Protein 8SWL (pdb70)

Secondary structure (DSSP, 8-state):
--BSS-PPPSSS-SSPPHHHHHHHHH-SEEE-B-SSS---EEE-SHHHHHHHHT-TTEEE--TTT--THHHHHHHHHTTTTT-HHHHHTTHHHHHHHHHHHHHHHHSS-SSEEHIIIIITHHHHHHHHHHHT--GGGHHHHHHHHHHHH-TT--HHHHHHHHHHHHHHHHHHHHHHHHS--SSHHHHHHHHHTTTS--HHHHHHHHHHHHHHTTHHHHHHHHHHHHHHHH-HHHHHHHHH---HHHHHHHHHHHHHHH--B-S---EEESS-EEETTEEE-TT-EEEE-HHHHHT-TTTSSSTT---TT-TTGGG--TT--STT--SSHHHHHHHHHHHHHHHHHH-TT-EE-S-GGGS-B-SSSSB--BS--EEE-

Solvent-accessible surface area: 16710 Å² total; per-residue (Å²): 119,59,93,10,89,48,94,44,41,102,75,78,21,16,20,3,0,74,26,0,52,60,30,27,90,77,80,37,1,9,47,0,97,32,109,116,31,61,38,10,18,0,0,1,8,12,107,27,0,83,64,4,18,71,29,105,94,14,25,20,94,55,18,111,83,13,45,44,142,64,5,46,92,13,60,169,7,4,72,103,1,18,54,148,172,40,7,78,71,19,72,88,47,2,52,118,14,0,48,90,33,0,63,67,0,60,96,28,106,75,98,6,37,0,11,54,63,0,1,24,17,0,0,0,26,1,6,2,72,9,2,12,5,44,195,156,32,20,130,72,2,17,102,40,7,33,22,25,32,15,158,179,25,80,48,56,64,55,65,133,4,50,107,28,9,42,154,22,3,24,114,12,0,99,48,26,49,72,116,78,60,142,21,3,0,4,12,5,0,85,67,27,116,62,80,52,6,52,35,145,66,0,0,72,8,0,26,22,29,3,105,38,22,5,28,38,6,3,5,6,1,1,0,0,5,0,0,0,30,58,33,88,95,13,3,17,47,3,56,91,14,174,49,99,157,65,11,34,30,2,1,14,0,0,8,0,18,0,3,12,59,18,7,17,66,99,15,38,1,116,111,88,2,123,40,26,62,77,54,0,150,43,55,37,19,1,2,0,0,6,0,4,0,0,17,19,61,177,26,1,117,69,22,95,104,11,79,1,83,19,98,22,0,113,113,17,1,17,28,15,65,20,177,34,51,51,35,20,31,63,7,14,61,1,3,1,27,18,0,0,71,12,1,8,84,104,4,76,83,14,71,32,35,59,51,39,144,94,8,35,33,6,108,112,74,125,12,5,0,4,35,71,0,26,0,42,74

Structure (mmCIF, N/CA/C/O backbone):
data_8SWL
#
_entry.id   8SWL
#
_cell.length_a   57.563
_cell.length_b   64.734
_cell.length_c   127.475
_cell.angle_alpha   90.000
_cell.angle_beta   90.000
_cell.angle_gamma   90.000
#
_symmetry.space_group_name_H-M   'P 2 21 21'
#
loop_
_entity.id
_entity.type
_entity.pdbx_description
1 polymer 'Cytochrome P450 105Q4 Cyp105Q4'
2 non-polymer 'PROTOPORPHYRIN IX CONTAINING FE'
3 non-polymer 'TRIETHYLENE GLYCOL'
4 water water
#
loop_
_atom_site.group_PDB
_atom_site.id
_atom_site.type_symbol
_atom_site.label_atom_id
_atom_site.label_alt_id
_atom_site.label_comp_id
_atom_site.label_asym_id
_atom_site.label_entity_id
_atom_site.label_seq_id
_atom_site.pdbx_PDB_ins_code
_atom_site.Cartn_x
_atom_site.Cartn_y
_atom_site.Cartn_z
_atom_site.occupancy
_atom_site.B_iso_or_equiv
_atom_site.auth_seq_id
_atom_site.auth_comp_id
_atom_site.auth_asym_id
_atom_site.auth_atom_id
_atom_site.pdbx_PDB_model_num
ATOM 1 N N . ILE A 1 16 ? 10.952 -17.124 -2.379 1.00 81.56 16 ILE A N 1
ATOM 2 C CA . ILE A 1 16 ? 11.580 -16.441 -1.253 1.00 81.98 16 ILE A CA 1
ATOM 3 C C . ILE A 1 16 ? 11.229 -14.970 -1.184 1.00 80.35 16 ILE A C 1
ATOM 4 O O . ILE A 1 16 ? 11.558 -14.199 -2.088 1.00 80.33 16 ILE A O 1
ATOM 9 N N . PRO A 1 17 ? 10.607 -14.581 -0.078 1.00 73.93 17 PRO A N 1
ATOM 10 C CA . PRO A 1 17 ? 10.041 -13.236 0.032 1.00 70.53 17 PRO A CA 1
ATOM 11 C C . PRO A 1 17 ? 11.119 -12.188 0.233 1.00 70.56 17 PRO A C 1
ATOM 12 O O . PRO A 1 17 ? 12.303 -12.482 0.401 1.00 68.89 17 PRO A O 1
ATOM 16 N N . ASP A 1 18 ? 10.671 -10.937 0.239 1.00 67.55 18 ASP A N 1
ATOM 17 C CA . ASP A 1 18 ? 11.550 -9.784 0.311 1.00 64.14 18 ASP A CA 1
ATOM 18 C C . ASP A 1 18 ? 11.403 -9.108 1.662 1.00 60.07 18 ASP A C 1
ATOM 19 O O . ASP A 1 18 ? 10.309 -9.056 2.223 1.00 61.52 18 ASP A O 1
ATOM 24 N N . TYR A 1 19 ? 12.511 -8.604 2.185 1.00 59.31 19 TYR A N 1
ATOM 25 C CA . TYR A 1 19 ? 12.529 -7.937 3.473 1.00 59.06 19 TYR A CA 1
ATOM 26 C C . TYR A 1 19 ? 13.278 -6.619 3.335 1.00 58.04 19 TYR A C 1
ATOM 27 O O . TYR A 1 19 ? 14.278 -6.546 2.614 1.00 61.66 19 TYR A O 1
ATOM 36 N N . PRO A 1 20 ? 12.824 -5.560 4.017 1.00 57.94 20 PRO A N 1
ATOM 37 C CA . PRO A 1 20 ? 11.670 -5.655 4.914 1.00 61.35 20 PRO A CA 1
ATOM 38 C C . PRO A 1 20 ? 10.359 -5.438 4.200 1.00 60.38 20 PRO A C 1
ATOM 39 O O . PRO A 1 20 ? 10.349 -5.219 2.987 1.00 57.49 20 PRO A O 1
ATOM 43 N N . MET A 1 21 ? 9.270 -5.559 4.946 1.00 58.32 21 MET A N 1
ATOM 44 C CA . MET A 1 21 ? 7.940 -5.322 4.420 1.00 60.52 21 MET A CA 1
ATOM 45 C C . MET A 1 21 ? 7.356 -4.075 5.059 1.00 61.39 21 MET A C 1
ATOM 46 O O . MET A 1 21 ? 7.799 -3.631 6.120 1.00 59.97 21 MET A O 1
ATOM 51 N N . SER A 1 22 ? 6.362 -3.506 4.391 1.00 64.85 22 SER A N 1
ATOM 52 C CA . SER A 1 22 ? 5.816 -2.220 4.802 1.00 69.22 22 SER A CA 1
ATOM 53 C C . SER A 1 22 ? 4.640 -2.401 5.750 1.00 65.73 22 SER A C 1
ATOM 54 O O . SER A 1 22 ? 3.940 -3.421 5.721 1.00 61.51 22 SER A O 1
ATOM 57 N N . ARG A 1 23 ? 4.450 -1.391 6.606 1.00 65.98 23 ARG A N 1
ATOM 58 C CA . ARG A 1 23 ? 3.418 -1.352 7.628 1.00 58.54 23 ARG A CA 1
ATOM 59 C C . ARG A 1 23 ? 2.074 -1.069 6.965 1.00 56.69 23 ARG A C 1
ATOM 60 O O . ARG A 1 23 ? 2.001 -0.727 5.784 1.00 53.09 23 ARG A O 1
ATOM 68 N N . SER A 1 24 ? 0.996 -1.276 7.708 1.00 62.37 24 SER A N 1
ATOM 69 C CA . SER A 1 24 ? -0.338 -1.137 7.141 1.00 64.12 24 SER A CA 1
ATOM 70 C C . SER A 1 24 ? -0.967 0.191 7.540 1.00 63.76 24 SER A C 1
ATOM 71 O O . SER A 1 24 ? -0.688 0.736 8.611 1.00 63.58 24 SER A O 1
ATOM 74 N N . ALA A 1 25 ? -1.829 0.707 6.669 1.00 66.49 25 ALA A N 1
ATOM 75 C CA . ALA A 1 25 ? -2.748 1.760 7.083 1.00 67.72 25 ALA A CA 1
ATOM 76 C C . ALA A 1 25 ? -3.907 1.139 7.858 1.00 66.03 25 ALA A C 1
ATOM 77 O O . ALA A 1 25 ? -4.367 0.036 7.546 1.00 67.65 25 ALA A O 1
ATOM 79 N N . GLY A 1 26 ? -4.357 1.831 8.899 1.00 66.75 26 GLY A N 1
ATOM 80 C CA . GLY A 1 26 ? -5.368 1.303 9.798 1.00 70.16 26 GLY A CA 1
ATOM 81 C C . GLY A 1 26 ? -4.804 0.449 10.923 1.00 76.15 26 GLY A C 1
ATOM 82 O O . GLY A 1 26 ? -5.384 0.402 12.017 1.00 82.39 26 GLY A O 1
ATOM 83 N N . CYS A 1 27 ? -3.685 -0.230 10.676 1.00 72.00 27 CYS A N 1
ATOM 84 C CA . CYS A 1 27 ? -2.860 -0.842 11.718 1.00 66.73 27 CYS A CA 1
ATOM 85 C C . CYS A 1 27 ? -1.438 -0.318 11.541 1.00 63.94 27 CYS A C 1
ATOM 86 O O . CYS A 1 27 ? -0.525 -1.063 11.156 1.00 68.19 27 CYS A O 1
ATOM 89 N N . PRO A 1 28 ? -1.219 0.978 11.793 1.00 57.87 28 PRO A N 1
ATOM 90 C CA . PRO A 1 28 ? 0.084 1.589 11.516 1.00 51.80 28 PRO A CA 1
ATOM 91 C C . PRO A 1 28 ? 1.049 1.587 12.689 1.00 48.98 28 PRO A C 1
ATOM 92 O O . PRO A 1 28 ? 2.225 1.919 12.491 1.00 48.36 28 PRO A O 1
ATOM 96 N N . PHE A 1 29 ? 0.591 1.268 13.898 1.00 45.24 29 PHE A N 1
ATOM 97 C CA . PHE A 1 29 ? 1.523 0.958 14.968 1.00 44.43 29 PHE A CA 1
ATOM 98 C C . PHE A 1 29 ? 2.098 -0.431 14.799 1.00 46.39 29 PHE A C 1
ATOM 99 O O . PHE A 1 29 ? 3.231 -0.693 15.223 1.00 49.99 29 PHE A O 1
ATOM 107 N N . ALA A 1 30 ? 1.337 -1.302 14.150 1.00 47.75 30 ALA A N 1
ATOM 108 C CA . ALA A 1 30 ? 1.624 -2.720 14.122 1.00 47.53 30 ALA A CA 1
ATOM 109 C C . ALA A 1 30 ? 2.861 -3.011 13.282 1.00 48.35 30 ALA A C 1
ATOM 110 O O . ALA A 1 30 ? 3.187 -2.258 12.361 1.00 48.81 30 ALA A O 1
ATOM 112 N N . PRO A 1 31 ? 3.562 -4.100 13.599 1.00 47.13 31 PRO A N 1
ATOM 113 C CA . PRO A 1 31 ? 4.604 -4.594 12.706 1.00 47.11 31 PRO A CA 1
ATOM 114 C C . PRO A 1 31 ? 4.036 -4.883 11.333 1.00 50.54 31 PRO A C 1
ATOM 115 O O . PRO A 1 31 ? 2.841 -5.200 11.193 1.00 57.52 31 PRO A O 1
ATOM 119 N N . PRO A 1 32 ? 4.856 -4.792 10.282 1.00 54.62 32 PRO A N 1
ATOM 120 C CA . PRO A 1 32 ? 4.352 -5.029 8.911 1.00 57.15 32 PRO A CA 1
ATOM 121 C C . PRO A 1 32 ? 3.571 -6.327 8.843 1.00 55.07 32 PRO A C 1
ATOM 122 O O . PRO A 1 32 ? 4.069 -7.374 9.277 1.00 62.90 32 PRO A O 1
ATOM 126 N N . PRO A 1 33 ? 2.346 -6.310 8.329 1.00 53.50 33 PRO A N 1
ATOM 127 C CA . PRO A 1 33 ? 1.547 -7.548 8.369 1.00 58.61 33 PRO A CA 1
ATOM 128 C C . PRO A 1 33 ? 2.237 -8.721 7.678 1.00 57.11 33 PRO A C 1
ATOM 129 O O . PRO A 1 33 ? 2.202 -9.858 8.175 1.00 51.47 33 PRO A O 1
ATOM 133 N N . GLY A 1 34 ? 2.905 -8.458 6.559 1.00 52.95 34 GLY A N 1
ATOM 134 C CA . GLY A 1 34 ? 3.606 -9.524 5.877 1.00 49.42 34 GLY A CA 1
ATOM 135 C C . GLY A 1 34 ? 4.650 -10.183 6.750 1.00 51.42 34 GLY A C 1
ATOM 136 O O . GLY A 1 34 ? 4.884 -11.386 6.647 1.00 58.36 34 GLY A O 1
ATOM 137 N N . VAL A 1 35 ? 5.305 -9.406 7.611 1.00 51.45 35 VAL A N 1
ATOM 138 C CA . VAL A 1 35 ? 6.269 -9.998 8.530 1.00 51.19 35 VAL A CA 1
ATOM 139 C C . VAL A 1 35 ? 5.549 -10.799 9.599 1.00 56.82 35 VAL A C 1
ATOM 140 O O . VAL A 1 35 ? 5.992 -11.890 9.985 1.00 60.11 35 VAL A O 1
ATOM 144 N N . MET A 1 36 ? 4.417 -10.282 10.081 1.00 54.44 36 MET A N 1
ATOM 145 C CA . MET A 1 36 ? 3.697 -10.947 11.163 1.00 55.33 36 MET A CA 1
ATOM 146 C C . MET A 1 36 ? 3.092 -12.275 10.720 1.00 56.05 36 MET A C 1
ATOM 147 O O . MET A 1 36 ? 3.041 -13.227 11.511 1.00 52.90 36 MET A O 1
ATOM 152 N N . ALA A 1 37 ? 2.633 -12.355 9.472 1.00 54.51 37 ALA A N 1
ATOM 153 C CA . ALA A 1 37 ? 2.246 -13.624 8.874 1.00 49.32 37 ALA A CA 1
ATOM 154 C C . ALA A 1 37 ? 3.403 -14.612 8.941 1.00 55.61 37 ALA A C 1
ATOM 155 O O . ALA A 1 37 ? 3.330 -15.617 9.654 1.00 57.12 37 ALA A O 1
ATOM 157 N N . LEU A 1 38 ? 4.485 -14.319 8.222 1.00 56.04 38 LEU A N 1
ATOM 158 C CA . LEU A 1 38 ? 5.681 -15.150 8.230 1.00 54.56 38 LEU A CA 1
ATOM 159 C C . LEU A 1 38 ? 5.977 -15.668 9.622 1.00 54.78 38 LEU A C 1
ATOM 160 O O . LEU A 1 38 ? 6.327 -16.837 9.807 1.00 58.45 38 LEU A O 1
ATOM 165 N N . ALA A 1 39 ? 5.820 -14.783 10.601 1.00 54.68 39 ALA A N 1
ATOM 166 C CA . ALA A 1 39 ? 6.117 -15.117 11.980 1.00 57.98 39 ALA A CA 1
ATOM 167 C C . ALA A 1 39 ? 5.058 -16.014 12.578 1.00 54.30 39 ALA A C 1
ATOM 168 O O . ALA A 1 39 ? 5.286 -16.587 13.647 1.00 57.00 39 ALA A O 1
ATOM 170 N N . ALA A 1 40 ? 3.895 -16.111 11.936 1.00 49.79 40 ALA A N 1
ATOM 171 C CA . ALA A 1 40 ? 2.873 -17.023 12.420 1.00 50.11 40 ALA A CA 1
ATOM 172 C C . ALA A 1 40 ? 3.209 -18.455 12.044 1.00 52.50 40 ALA A C 1
ATOM 173 O O . ALA A 1 40 ? 2.830 -19.394 12.753 1.00 48.87 40 ALA A O 1
ATOM 175 N N . ALA A 1 41 ? 3.942 -18.630 10.950 1.00 54.90 41 ALA A N 1
ATOM 176 C CA . ALA A 1 41 ? 4.200 -19.963 10.426 1.00 57.57 41 ALA A CA 1
ATOM 177 C C . ALA A 1 41 ? 5.356 -20.619 11.155 1.00 61.40 41 ALA A C 1
ATOM 178 O O . ALA A 1 41 ? 5.236 -21.743 11.660 1.00 66.37 41 ALA A O 1
ATOM 180 N N . LYS A 1 42 ? 6.473 -19.912 11.241 1.00 53.35 42 LYS A N 1
ATOM 181 C CA . LYS A 1 42 ? 7.713 -20.509 11.576 1.00 55.45 42 LYS A CA 1
ATOM 182 C C . LYS A 1 42 ? 8.474 -19.470 12.382 1.00 55.52 42 LYS A C 1
ATOM 183 O O . LYS A 1 42 ? 8.446 -18.273 12.037 1.00 56.56 42 LYS A O 1
ATOM 189 N N . PRO A 1 43 ? 9.172 -19.887 13.451 1.00 54.63 43 PRO A N 1
ATOM 190 C CA . PRO A 1 43 ? 9.830 -18.909 14.331 1.00 52.01 43 PRO A CA 1
ATOM 191 C C . PRO A 1 43 ? 10.962 -18.181 13.633 1.00 49.24 43 PRO A C 1
ATOM 192 O O . PRO A 1 43 ? 11.789 -17.530 14.279 1.00 47.04 43 PRO A O 1
ATOM 196 N N . LEU A 1 44 ? 10.969 -18.244 12.306 1.00 52.52 44 LEU A N 1
ATOM 197 C CA . LEU A 1 44 ? 12.191 -18.056 11.543 1.00 56.67 44 LEU A CA 1
ATOM 198 C C . LEU A 1 44 ? 11.912 -18.373 10.083 1.00 56.14 44 LEU A C 1
ATOM 199 O O . LEU A 1 44 ? 11.384 -19.445 9.771 1.00 55.41 44 LEU A O 1
ATOM 204 N N . THR A 1 45 ? 12.230 -17.456 9.177 1.00 51.33 45 THR A N 1
ATOM 205 C CA . THR A 1 45 ? 12.054 -17.779 7.777 1.00 50.44 45 THR A CA 1
ATOM 206 C C . THR A 1 45 ? 13.119 -17.069 6.955 1.00 50.41 45 THR A C 1
ATOM 207 O O . THR A 1 45 ? 13.713 -16.081 7.388 1.00 51.97 45 THR A O 1
ATOM 211 N N . ARG A 1 46 ? 13.363 -17.611 5.763 1.00 55.12 46 ARG A N 1
ATOM 212 C CA . ARG A 1 46 ? 14.393 -17.133 4.849 1.00 55.16 46 ARG A CA 1
ATOM 213 C C . ARG A 1 46 ? 13.849 -16.030 3.951 1.00 61.80 46 ARG A C 1
ATOM 214 O O . ARG A 1 46 ? 12.797 -16.196 3.324 1.00 63.93 46 ARG A O 1
ATOM 222 N N . VAL A 1 47 ? 14.587 -14.917 3.872 1.00 60.56 47 VAL A N 1
ATOM 223 C CA . VAL A 1 47 ? 14.138 -13.702 3.206 1.00 62.20 47 VAL A CA 1
ATOM 224 C C . VAL A 1 47 ? 15.220 -13.252 2.235 1.00 62.54 47 VAL A C 1
ATOM 225 O O . VAL A 1 47 ? 16.362 -13.698 2.311 1.00 60.01 47 VAL A O 1
ATOM 229 N N . ARG A 1 48 ? 14.839 -12.362 1.311 1.00 65.97 48 ARG A N 1
ATOM 230 C CA . ARG A 1 48 ? 15.750 -11.735 0.353 1.00 66.43 48 ARG A CA 1
ATOM 231 C C . ARG A 1 48 ? 15.751 -10.231 0.591 1.00 64.81 48 ARG A C 1
ATOM 232 O O . ARG A 1 48 ? 14.687 -9.633 0.770 1.00 66.95 48 ARG A O 1
ATOM 240 N N . ILE A 1 49 ? 16.931 -9.611 0.568 1.00 65.04 49 ILE A N 1
ATOM 241 C CA . ILE A 1 49 ? 17.016 -8.199 0.936 1.00 69.20 49 ILE A CA 1
ATOM 242 C C . ILE A 1 49 ? 17.466 -7.289 -0.206 1.00 74.40 49 ILE A C 1
ATOM 243 O O . ILE A 1 49 ? 17.346 -7.637 -1.389 1.00 73.31 49 ILE A O 1
ATOM 248 N N . TRP A 1 50 ? 17.959 -6.094 0.167 1.00 78.40 50 TRP A N 1
ATOM 249 C CA . TRP A 1 50 ? 18.366 -5.023 -0.743 1.00 79.92 50 TRP A CA 1
ATOM 250 C C . TRP A 1 50 ? 19.324 -5.557 -1.797 1.00 86.80 50 TRP A C 1
ATOM 251 O O . TRP A 1 50 ? 18.983 -5.611 -2.986 1.00 89.03 50 TRP A O 1
ATOM 253 N N . ASP A 1 51 ? 20.516 -5.979 -1.358 1.00 83.82 51 ASP A N 1
ATOM 254 C CA . ASP A 1 51 ? 21.522 -6.475 -2.291 1.00 81.12 51 ASP A CA 1
ATOM 255 C C . ASP A 1 51 ? 21.022 -7.689 -3.068 1.00 81.72 51 ASP A C 1
ATOM 256 O O . ASP A 1 51 ? 21.413 -7.889 -4.223 1.00 87.32 51 ASP A O 1
ATOM 261 N N . GLY A 1 52 ? 20.145 -8.491 -2.474 1.00 78.66 52 GLY A N 1
ATOM 262 C CA . GLY A 1 52 ? 19.696 -9.717 -3.100 1.00 77.00 52 GLY A CA 1
ATOM 263 C C . GLY A 1 52 ? 20.177 -10.975 -2.419 1.00 70.03 52 GLY A C 1
ATOM 264 O O . GLY A 1 52 ? 19.804 -12.069 -2.855 1.00 72.90 52 GLY A O 1
ATOM 265 N N . SER A 1 53 ? 20.995 -10.861 -1.374 1.00 68.19 53 SER A N 1
ATOM 266 C CA . SER A 1 53 ? 21.341 -12.009 -0.552 1.00 62.48 53 SER A CA 1
ATOM 267 C C . SER A 1 53 ? 20.135 -12.448 0.265 1.00 66.43 53 SER A C 1
ATOM 268 O O . SER A 1 53 ? 19.156 -11.712 0.424 1.00 67.89 53 SER A O 1
ATOM 271 N N . THR A 1 54 ? 20.206 -13.675 0.786 1.00 68.38 54 THR A N 1
ATOM 272 C CA . THR A 1 54 ? 19.048 -14.339 1.388 1.00 67.13 54 THR A CA 1
ATOM 273 C C . THR A 1 54 ? 19.363 -14.784 2.811 1.00 64.63 54 THR A C 1
ATOM 274 O O . THR A 1 54 ? 19.620 -15.972 3.062 1.00 63.53 54 THR A O 1
ATOM 278 N N . PRO A 1 55 ? 19.311 -13.869 3.765 1.00 58.43 55 PRO A N 1
ATOM 279 C CA . PRO A 1 55 ? 19.587 -14.205 5.161 1.00 52.48 55 PRO A CA 1
ATOM 280 C C . PRO A 1 55 ? 18.365 -14.824 5.833 1.00 51.54 55 PRO A C 1
ATOM 281 O O . PRO A 1 55 ? 17.304 -15.004 5.222 1.00 51.51 55 PRO A O 1
ATOM 285 N N . TRP A 1 56 ? 18.519 -15.090 7.127 1.00 49.93 56 TRP A N 1
ATOM 286 C CA . TRP A 1 56 ? 17.555 -15.822 7.947 1.00 50.55 56 TRP A CA 1
ATOM 287 C C . TRP A 1 56 ? 16.842 -14.906 8.939 1.00 51.62 56 TRP A C 1
ATOM 288 O O . TRP A 1 56 ? 17.382 -14.614 10.009 1.00 50.48 56 TRP A O 1
ATOM 299 N N . LEU A 1 57 ? 15.607 -14.520 8.624 1.00 48.42 57 LEU A N 1
ATOM 300 C CA . LEU A 1 57 ? 14.830 -13.625 9.478 1.00 44.73 57 LEU A CA 1
ATOM 301 C C . LEU A 1 57 ? 14.303 -14.362 10.707 1.00 47.37 57 LEU A C 1
ATOM 302 O O . LEU A 1 57 ? 13.413 -15.208 10.590 1.00 51.34 57 LEU A O 1
ATOM 307 N N . ILE A 1 58 ? 14.800 -14.016 11.893 1.00 44.44 58 ILE A N 1
ATOM 308 C CA . ILE A 1 58 ? 14.348 -14.632 13.143 1.00 45.46 58 ILE A CA 1
ATOM 309 C C . ILE A 1 58 ? 13.125 -13.881 13.664 1.00 46.15 58 ILE A C 1
ATOM 310 O O . ILE A 1 58 ? 13.181 -12.671 13.895 1.00 46.68 58 ILE A O 1
ATOM 315 N N . THR A 1 59 ? 12.025 -14.590 13.884 1.00 44.79 59 THR A N 1
ATOM 316 C CA . THR A 1 59 ? 10.799 -13.911 14.281 1.00 43.83 59 THR A CA 1
ATOM 317 C C . THR A 1 59 ? 10.307 -14.330 15.655 1.00 45.38 59 THR A C 1
ATOM 318 O O . THR A 1 59 ? 9.966 -13.469 16.467 1.00 51.19 59 THR A O 1
ATOM 322 N N . GLY A 1 60 ? 10.226 -15.624 15.933 1.00 45.10 60 GLY A N 1
ATOM 323 C CA . GLY A 1 60 ? 9.739 -16.060 17.226 1.00 40.40 60 GLY A CA 1
ATOM 324 C C . GLY A 1 60 ? 10.566 -15.496 18.365 1.00 39.20 60 GLY A C 1
ATOM 325 O O . GLY A 1 60 ? 11.760 -15.249 18.240 1.00 38.73 60 GLY A O 1
ATOM 326 N N . TYR A 1 61 ? 9.898 -15.274 19.491 1.00 42.05 61 TYR A N 1
ATOM 327 C CA . TYR A 1 61 ? 10.541 -14.626 20.623 1.00 37.49 61 TYR A CA 1
ATOM 328 C C . TYR A 1 61 ? 11.645 -15.489 21.184 1.00 37.94 61 TYR A C 1
ATOM 329 O O . TYR A 1 61 ? 12.773 -15.022 21.352 1.00 42.98 61 TYR A O 1
ATOM 338 N N . GLU A 1 62 ? 11.336 -16.757 21.475 1.00 44.68 62 GLU A N 1
ATOM 339 C CA . GLU A 1 62 ? 12.284 -17.625 22.168 1.00 46.33 62 GLU A CA 1
ATOM 340 C C . GLU A 1 62 ? 13.589 -17.747 21.391 1.00 45.39 62 GLU A C 1
ATOM 341 O O . GLU A 1 62 ? 14.670 -17.740 21.987 1.00 45.37 62 GLU A O 1
ATOM 347 N N . GLN A 1 63 ? 13.512 -17.842 20.059 1.00 44.49 63 GLN A N 1
ATOM 348 C CA . GLN A 1 63 ? 14.718 -18.045 19.265 1.00 43.53 63 GLN A CA 1
ATOM 349 C C . GLN A 1 63 ? 15.447 -16.736 19.004 1.00 44.23 63 GLN A C 1
ATOM 350 O O . GLN A 1 63 ? 16.670 -16.736 18.811 1.00 47.75 63 GLN A O 1
ATOM 356 N N . VAL A 1 64 ? 14.721 -15.619 19.000 1.00 43.10 64 VAL A N 1
ATOM 357 C CA . VAL A 1 64 ? 15.354 -14.313 18.860 1.00 39.81 64 VAL A CA 1
ATOM 358 C C . VAL A 1 64 ? 16.264 -14.033 20.045 1.00 43.90 64 VAL A C 1
ATOM 359 O O . VAL A 1 64 ? 17.417 -13.609 19.883 1.00 42.76 64 VAL A O 1
ATOM 363 N N . ARG A 1 65 ? 15.758 -14.251 21.259 1.00 39.96 65 ARG A N 1
ATOM 364 C CA . ARG A 1 65 ? 16.626 -14.130 22.421 1.00 39.68 65 ARG A CA 1
ATOM 365 C C . ARG A 1 65 ? 17.830 -15.053 22.312 1.00 42.31 65 ARG A C 1
ATOM 366 O O . ARG A 1 65 ? 18.953 -14.641 22.618 1.00 43.90 65 ARG A O 1
ATOM 374 N N . GLU A 1 66 ? 17.617 -16.300 21.866 1.00 46.76 66 GLU A N 1
ATOM 375 C CA . GLU A 1 66 ? 18.692 -17.292 21.820 1.00 44.25 66 GLU A CA 1
ATOM 376 C C . GLU A 1 66 ? 19.829 -16.808 20.934 1.00 45.08 66 GLU A C 1
ATOM 377 O O . GLU A 1 66 ? 20.980 -16.695 21.373 1.00 45.33 66 GLU A O 1
ATOM 383 N N . LEU A 1 67 ? 19.521 -16.491 19.682 1.00 41.86 67 LEU A N 1
ATOM 384 C CA . LEU A 1 67 ? 20.592 -16.101 18.778 1.00 45.00 67 LEU A CA 1
ATOM 385 C C . LEU A 1 67 ? 21.333 -14.875 19.291 1.00 46.20 67 LEU A C 1
ATOM 386 O O . LEU A 1 67 ? 22.565 -14.834 19.232 1.00 51.70 67 LEU A O 1
ATOM 391 N N . PHE A 1 68 ? 20.606 -13.883 19.828 1.00 44.27 68 PHE A N 1
ATOM 392 C CA . PHE A 1 68 ? 21.253 -12.753 20.500 1.00 43.03 68 PHE A CA 1
ATOM 393 C C . PHE A 1 68 ? 22.239 -13.219 21.557 1.00 45.14 68 PHE A C 1
ATOM 394 O O . PHE A 1 68 ? 23.297 -12.605 21.752 1.00 54.89 68 PHE A O 1
ATOM 402 N N . SER A 1 69 ? 21.911 -14.286 22.271 1.00 41.94 69 SER A N 1
ATOM 403 C CA . SER A 1 69 ? 22.789 -14.739 23.336 1.00 46.23 69 SER A CA 1
ATOM 404 C C . SER A 1 69 ? 23.629 -15.957 22.941 1.00 46.39 69 SER A C 1
ATOM 405 O O . SER A 1 69 ? 24.107 -16.674 23.823 1.00 46.33 69 SER A O 1
ATOM 408 N N . ASP A 1 70 ? 23.871 -16.178 21.645 1.00 47.10 70 ASP A N 1
ATOM 409 C CA . ASP A 1 70 ? 24.574 -17.373 21.183 1.00 50.38 70 ASP A CA 1
ATOM 410 C C . ASP A 1 70 ? 25.898 -17.027 20.507 1.00 52.79 70 ASP A C 1
ATOM 411 O O . ASP A 1 70 ? 25.926 -16.296 19.508 1.00 50.50 70 ASP A O 1
ATOM 416 N N . SER A 1 71 ? 26.984 -17.624 21.024 1.00 54.55 71 SER A N 1
ATOM 417 C CA . SER A 1 71 ? 28.339 -17.299 20.586 1.00 50.68 71 SER A CA 1
ATOM 418 C C . SER A 1 71 ? 28.611 -17.757 19.161 1.00 52.95 71 SER A C 1
ATOM 419 O O . SER A 1 71 ? 29.436 -17.156 18.467 1.00 54.78 71 SER A O 1
ATOM 422 N N . ARG A 1 72 ? 27.925 -18.791 18.686 1.00 54.71 72 ARG A N 1
ATOM 423 C CA . ARG A 1 72 ? 28.088 -19.171 17.289 1.00 53.95 72 ARG A CA 1
ATOM 424 C C . ARG A 1 72 ? 27.651 -18.031 16.369 1.00 60.30 72 ARG A C 1
ATOM 425 O O . ARG A 1 72 ? 27.788 -18.145 15.146 1.00 62.51 72 ARG A O 1
ATOM 433 N N . VAL A 1 73 ? 27.141 -16.928 16.953 1.00 58.72 73 VAL A N 1
ATOM 434 C CA . VAL A 1 73 ? 26.540 -15.797 16.241 1.00 55.38 73 VAL A CA 1
ATOM 435 C C . VAL A 1 73 ? 27.259 -14.513 16.635 1.00 54.26 73 VAL A C 1
ATOM 436 O O . VAL A 1 73 ? 27.566 -14.301 17.813 1.00 58.66 73 VAL A O 1
ATOM 440 N N . SER A 1 74 ? 27.500 -13.641 15.660 1.00 47.52 74 SER A N 1
ATOM 441 C CA . SER A 1 74 ? 28.136 -12.359 15.930 1.00 52.81 74 SER A CA 1
ATOM 442 C C . SER A 1 74 ? 27.875 -11.443 14.743 1.00 59.54 74 SER A C 1
ATOM 443 O O . SER A 1 74 ? 27.302 -11.854 13.732 1.00 59.51 74 SER A O 1
ATOM 446 N N . VAL A 1 75 ? 28.317 -10.199 14.866 1.00 61.96 75 VAL A N 1
ATOM 447 C CA . VAL A 1 75 ? 27.904 -9.138 13.957 1.00 63.06 75 VAL A CA 1
ATOM 448 C C . VAL A 1 75 ? 28.910 -9.004 12.822 1.00 63.51 75 VAL A C 1
ATOM 449 O O . VAL A 1 75 ? 30.125 -8.957 13.055 1.00 64.48 75 VAL A O 1
ATOM 453 N N . ASP A 1 76 ? 28.398 -8.930 11.594 1.00 62.93 76 ASP A N 1
ATOM 454 C CA . ASP A 1 76 ? 29.216 -8.727 10.404 1.00 66.78 76 ASP A CA 1
ATOM 455 C C . ASP A 1 76 ? 28.741 -7.492 9.667 1.00 68.81 76 ASP A C 1
ATOM 456 O O . ASP A 1 76 ? 27.603 -7.451 9.213 1.00 68.61 76 ASP A O 1
ATOM 458 N N . SER A 1 99 ? 34.981 0.908 15.471 1.00 82.85 99 SER A N 1
ATOM 459 C CA . SER A 1 99 ? 33.819 1.389 16.222 1.00 80.68 99 SER A CA 1
ATOM 460 C C . SER A 1 99 ? 33.085 0.233 16.913 1.00 79.44 99 SER A C 1
ATOM 461 O O . SER A 1 99 ? 33.132 -0.892 16.419 1.00 83.41 99 SER A O 1
ATOM 464 N N . VAL A 1 100 ? 32.408 0.518 18.039 1.00 81.95 100 VAL A N 1
ATOM 465 C CA . VAL A 1 100 ? 31.749 -0.514 18.867 1.00 82.39 100 VAL A CA 1
ATOM 466 C C . VAL A 1 100 ? 30.501 -1.095 18.214 1.00 78.70 100 VAL A C 1
ATOM 467 O O . VAL A 1 100 ? 30.077 -2.207 18.565 1.00 76.75 100 VAL A O 1
ATOM 471 N N . PHE A 1 101 ? 29.869 -0.348 17.309 1.00 78.55 101 PHE A N 1
ATOM 472 C CA . PHE A 1 101 ? 28.754 -0.882 16.540 1.00 80.79 101 PHE A CA 1
ATOM 473 C C . PHE A 1 101 ? 29.142 -2.199 15.866 1.00 81.89 101 PHE A C 1
ATOM 474 O O . PHE A 1 101 ? 28.529 -3.250 16.102 1.00 72.64 101 PHE A O 1
ATOM 482 N N . THR A 1 102 ? 30.199 -2.156 15.056 1.00 83.66 102 THR A N 1
ATOM 483 C CA . THR A 1 102 ? 30.665 -3.303 14.296 1.00 77.09 102 THR A CA 1
ATOM 484 C C . THR A 1 102 ? 31.634 -4.188 15.081 1.00 78.08 102 THR A C 1
ATOM 485 O O . THR A 1 102 ? 31.623 -5.410 14.886 1.00 80.41 102 THR A O 1
ATOM 489 N N . ALA A 1 103 ? 32.439 -3.612 15.985 1.00 75.86 103 ALA A N 1
ATOM 490 C CA . ALA A 1 103 ? 33.486 -4.368 16.678 1.00 84.04 103 ALA A CA 1
ATOM 491 C C . ALA A 1 103 ? 32.915 -5.557 17.444 1.00 83.59 103 ALA A C 1
ATOM 492 O O . ALA A 1 103 ? 31.917 -5.429 18.160 1.00 81.02 103 ALA A O 1
ATOM 494 N N . ASP A 1 104 ? 33.561 -6.717 17.300 1.00 80.53 104 ASP A N 1
ATOM 495 C CA . ASP A 1 104 ? 33.122 -7.910 18.004 1.00 73.70 104 ASP A CA 1
ATOM 496 C C . ASP A 1 104 ? 34.325 -8.778 18.341 1.00 68.48 104 ASP A C 1
ATOM 497 O O . ASP A 1 104 ? 35.445 -8.555 17.877 1.00 73.45 104 ASP A O 1
ATOM 502 N N . GLY A 1 105 ? 34.058 -9.791 19.138 1.00 73.17 105 GLY A N 1
ATOM 503 C CA . GLY A 1 105 ? 35.087 -10.521 19.830 1.00 77.08 105 GLY A CA 1
ATOM 504 C C . GLY A 1 105 ? 35.333 -9.869 21.169 1.00 78.08 105 GLY A C 1
ATOM 505 O O . GLY A 1 105 ? 34.563 -9.024 21.637 1.00 73.90 105 GLY A O 1
ATOM 506 N N . GLU A 1 106 ? 36.435 -10.279 21.802 1.00 83.07 106 GLU A N 1
ATOM 507 C CA . GLU A 1 106 ? 37.027 -9.467 22.860 1.00 77.86 106 GLU A CA 1
ATOM 508 C C . GLU A 1 106 ? 37.214 -8.025 22.413 1.00 75.39 106 GLU A C 1
ATOM 509 O O . GLU A 1 106 ? 37.273 -7.128 23.259 1.00 75.89 106 GLU A O 1
ATOM 515 N N . GLU A 1 107 ? 37.324 -7.785 21.100 1.00 72.04 107 GLU A N 1
ATOM 516 C CA . GLU A 1 107 ? 37.410 -6.420 20.602 1.00 74.61 107 GLU A CA 1
ATOM 517 C C . GLU A 1 107 ? 36.203 -5.594 21.031 1.00 77.88 107 GLU A C 1
ATOM 518 O O . GLU A 1 107 ? 36.327 -4.386 21.279 1.00 75.11 107 GLU A O 1
ATOM 524 N N . HIS A 1 108 ? 35.034 -6.233 21.135 1.00 78.16 108 HIS A N 1
ATOM 525 C CA . HIS A 1 108 ? 33.821 -5.566 21.597 1.00 71.48 108 HIS A CA 1
ATOM 526 C C . HIS A 1 108 ? 33.856 -5.350 23.106 1.00 66.75 108 HIS A C 1
ATOM 527 O O . HIS A 1 108 ? 33.558 -4.250 23.580 1.00 69.86 108 HIS A O 1
ATOM 534 N N . THR A 1 109 ? 34.230 -6.385 23.874 1.00 65.92 109 THR A N 1
ATOM 535 C CA . THR A 1 109 ? 34.342 -6.235 25.326 1.00 64.58 109 THR A CA 1
ATOM 536 C C . THR A 1 109 ? 35.250 -5.067 25.687 1.00 69.88 109 THR A C 1
ATOM 537 O O . THR A 1 109 ? 34.946 -4.299 26.607 1.00 72.01 109 THR A O 1
ATOM 541 N N . ARG A 1 110 ? 36.373 -4.926 24.972 1.00 71.36 110 ARG A N 1
ATOM 542 C CA . ARG A 1 110 ? 37.222 -3.746 25.099 1.00 70.71 110 ARG A CA 1
ATOM 543 C C . ARG A 1 110 ? 36.409 -2.467 24.919 1.00 68.02 110 ARG A C 1
ATOM 544 O O . ARG A 1 110 ? 36.308 -1.645 25.840 1.00 58.97 110 ARG A O 1
ATOM 552 N N . PHE A 1 111 ? 35.795 -2.303 23.737 1.00 69.84 111 PHE A N 1
ATOM 553 C CA . PHE A 1 111 ? 35.034 -1.092 23.435 1.00 68.15 111 PHE A CA 1
ATOM 554 C C . PHE A 1 111 ? 33.918 -0.870 24.444 1.00 62.64 111 PHE A C 1
ATOM 555 O O . PHE A 1 111 ? 33.673 0.260 24.873 1.00 63.11 111 PHE A O 1
ATOM 563 N N . ARG A 1 112 ? 33.242 -1.934 24.846 1.00 62.51 112 ARG A N 1
ATOM 564 C CA . ARG A 1 112 ? 32.046 -1.790 25.659 1.00 61.34 112 ARG A CA 1
ATOM 565 C C . ARG A 1 112 ? 32.347 -1.609 27.143 1.00 63.90 112 ARG A C 1
ATOM 566 O O . ARG A 1 112 ? 31.568 -0.950 27.840 1.00 63.17 112 ARG A O 1
ATOM 574 N N . ARG A 1 113 ? 33.445 -2.184 27.653 1.00 66.09 113 ARG A N 1
ATOM 575 C CA . ARG A 1 113 ? 33.877 -1.867 29.015 1.00 66.20 113 ARG A CA 1
ATOM 576 C C . ARG A 1 113 ? 34.128 -0.379 29.172 1.00 64.79 113 ARG A C 1
ATOM 577 O O . ARG A 1 113 ? 33.869 0.198 30.236 1.00 60.73 113 ARG A O 1
ATOM 585 N N . MET A 1 114 ? 34.665 0.251 28.125 1.00 64.07 114 MET A N 1
ATOM 586 C CA . MET A 1 114 ? 34.913 1.681 28.170 1.00 58.51 114 MET A CA 1
ATOM 587 C C . MET A 1 114 ? 33.627 2.442 28.386 1.00 59.07 114 MET A C 1
ATOM 588 O O . MET A 1 114 ? 33.644 3.531 28.970 1.00 63.20 114 MET A O 1
ATOM 593 N N . LEU A 1 115 ? 32.503 1.880 27.951 1.00 59.81 115 LEU A N 1
ATOM 594 C CA . LEU A 1 115 ? 31.212 2.536 28.088 1.00 56.15 115 LEU A CA 1
ATOM 595 C C . LEU A 1 115 ? 30.528 2.250 29.417 1.00 56.20 115 LEU A C 1
ATOM 596 O O . LEU A 1 115 ? 29.490 2.853 29.686 1.00 59.13 115 LEU A O 1
ATOM 601 N N . SER A 1 116 ? 31.088 1.388 30.270 1.00 55.56 116 SER A N 1
ATOM 602 C CA . SER A 1 116 ? 30.411 1.051 31.521 1.00 53.67 116 SER A CA 1
ATOM 603 C C . SER A 1 116 ? 30.335 2.251 32.460 1.00 58.10 116 SER A C 1
ATOM 604 O O . SER A 1 116 ? 29.260 2.558 32.994 1.00 61.01 116 SER A O 1
ATOM 607 N N . LYS A 1 117 ? 31.465 2.936 32.681 1.00 61.34 117 LYS A N 1
ATOM 608 C CA . LYS A 1 117 ? 31.478 4.091 33.584 1.00 56.74 117 LYS A CA 1
ATOM 609 C C . LYS A 1 117 ? 30.496 5.184 33.177 1.00 52.37 117 LYS A C 1
ATOM 610 O O . LYS A 1 117 ? 29.825 5.727 34.071 1.00 57.06 117 LYS A O 1
ATOM 616 N N . PRO A 1 118 ? 30.354 5.551 31.896 1.00 51.75 118 PRO A N 1
ATOM 617 C CA . PRO A 1 118 ? 29.346 6.566 31.540 1.00 50.77 118 PRO A CA 1
ATOM 618 C C . PRO A 1 118 ? 27.923 6.173 31.858 1.00 46.52 118 PRO A C 1
ATOM 61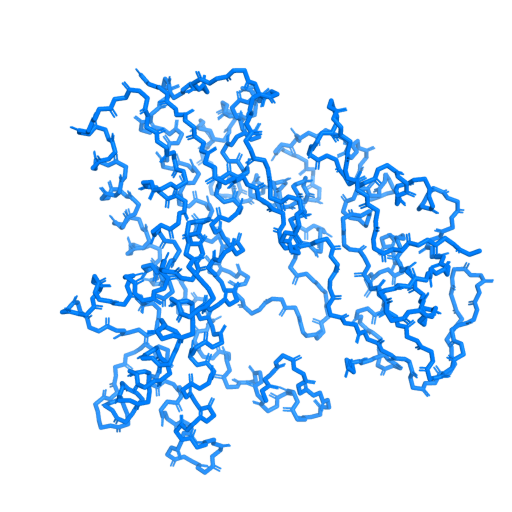9 O O . PRO A 1 118 ? 27.125 7.030 32.236 1.00 47.59 118 PRO A O 1
ATOM 623 N N . PHE A 1 119 ? 27.560 4.918 31.686 1.00 45.80 119 PHE A N 1
ATOM 624 C CA . PHE A 1 119 ? 26.181 4.579 31.985 1.00 52.22 119 PHE A CA 1
ATOM 625 C C . PHE A 1 119 ? 26.083 3.645 33.173 1.00 54.14 119 PHE A C 1
ATOM 626 O O . PHE A 1 119 ? 25.366 2.647 33.105 1.00 57.00 119 PHE A O 1
ATOM 634 N N . THR A 1 120 ? 26.782 3.934 34.264 1.00 50.92 120 THR A N 1
ATOM 635 C CA . THR A 1 120 ? 26.431 3.220 35.475 1.00 50.08 120 THR A CA 1
ATOM 636 C C . THR A 1 120 ? 25.071 3.703 35.955 1.00 47.23 120 THR A C 1
ATOM 637 O O . THR A 1 120 ? 24.401 4.522 35.319 1.00 45.63 120 THR A O 1
ATOM 641 N N . PHE A 1 121 ? 24.662 3.173 37.098 1.00 47.98 121 PHE A N 1
ATOM 642 C CA . PHE A 1 121 ? 23.368 3.526 37.658 1.00 51.02 121 PHE A CA 1
ATOM 643 C C . PHE A 1 121 ? 23.419 4.923 38.251 1.00 49.25 121 PHE A C 1
ATOM 644 O O . PHE A 1 121 ? 22.701 5.824 37.810 1.00 51.27 121 PHE A O 1
ATOM 652 N N . LYS A 1 122 ? 24.276 5.116 39.254 1.00 51.32 122 LYS A N 1
ATOM 653 C CA . LYS A 1 122 ? 24.490 6.445 39.807 1.00 51.71 122 LYS A CA 1
ATOM 654 C C . LYS A 1 122 ? 24.864 7.445 38.719 1.00 47.46 122 LYS A C 1
ATOM 655 O O . LYS A 1 122 ? 24.494 8.626 38.801 1.00 46.25 122 LYS A O 1
ATOM 661 N N . ARG A 1 123 ? 25.538 6.994 37.664 1.00 42.65 123 ARG A N 1
ATOM 662 C CA . ARG A 1 123 ? 25.863 7.944 36.611 1.00 46.67 123 ARG A CA 1
ATOM 663 C C . ARG A 1 123 ? 24.609 8.428 35.893 1.00 46.99 123 ARG A C 1
ATOM 664 O O . ARG A 1 123 ? 24.537 9.608 35.521 1.00 46.48 123 ARG A O 1
ATOM 672 N N . VAL A 1 124 ? 23.606 7.559 35.732 1.00 44.45 124 VAL A N 1
ATOM 673 C CA . VAL A 1 124 ? 22.353 7.945 35.082 1.00 39.79 124 VAL A CA 1
ATOM 674 C C . VAL A 1 124 ? 21.360 8.521 36.074 1.00 37.30 124 VAL A C 1
ATOM 675 O O . VAL A 1 124 ? 20.761 9.563 35.812 1.00 40.21 124 VAL A O 1
ATOM 679 N N . GLU A 1 125 ? 21.156 7.856 37.207 1.00 37.42 125 GLU A N 1
ATOM 680 C CA . GLU A 1 125 ? 20.440 8.454 38.333 1.00 41.98 125 GLU A CA 1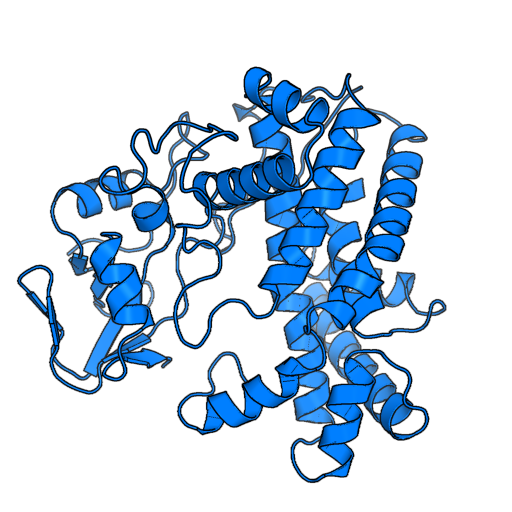
ATOM 681 C C . GLU A 1 125 ? 20.711 9.951 38.470 1.00 47.06 125 GLU A C 1
ATOM 682 O O . GLU A 1 125 ? 19.784 10.773 38.559 1.00 42.54 125 GLU A O 1
ATOM 688 N N . ALA A 1 126 ? 22.000 10.314 38.475 1.00 51.16 126 ALA A N 1
ATOM 689 C CA . ALA A 1 126 ? 22.413 11.703 38.642 1.00 45.56 126 ALA A CA 1
ATOM 690 C C . ALA A 1 126 ? 21.867 12.610 37.544 1.00 39.77 126 ALA A C 1
ATOM 691 O O . ALA A 1 126 ? 21.841 13.833 37.723 1.00 40.83 126 ALA A O 1
ATOM 693 N N . LEU A 1 127 ? 21.431 12.043 36.416 1.00 36.50 127 LEU A N 1
ATOM 694 C CA . LEU A 1 127 ? 20.913 12.835 35.308 1.00 38.96 127 LEU A CA 1
ATOM 695 C C . LEU A 1 127 ? 19.409 13.055 35.347 1.00 40.34 127 LEU A C 1
ATOM 696 O O . LEU A 1 127 ? 18.910 13.946 34.647 1.00 36.79 127 LEU A O 1
ATOM 701 N N . ARG A 1 128 ? 18.673 12.235 36.092 1.00 37.12 128 ARG A N 1
ATOM 702 C CA . ARG A 1 128 ? 17.246 12.466 36.230 1.00 34.23 128 ARG A CA 1
ATOM 703 C C . ARG A 1 128 ? 16.910 13.931 36.471 1.00 33.53 128 ARG A C 1
ATOM 704 O O . ARG A 1 128 ? 16.129 14.486 35.691 1.00 35.35 128 ARG A O 1
ATOM 712 N N . PRO A 1 129 ? 17.508 14.630 37.432 1.00 33.20 129 PRO A N 1
ATOM 713 C CA . PRO A 1 129 ? 17.216 16.063 37.562 1.00 35.30 129 PRO A CA 1
ATOM 714 C C . PRO A 1 129 ? 17.366 16.869 36.275 1.00 38.67 129 PRO A C 1
ATOM 715 O O . PRO A 1 129 ? 16.422 17.564 35.885 1.00 40.12 129 PRO A O 1
ATOM 719 N N . THR A 1 130 ? 18.513 16.808 35.598 1.00 36.14 130 THR A N 1
ATOM 720 C CA . THR A 1 130 ? 18.668 17.657 34.420 1.00 36.38 130 THR A CA 1
ATOM 721 C C . THR A 1 130 ? 17.800 17.182 33.262 1.00 37.47 130 THR A C 1
ATOM 722 O O . THR A 1 130 ? 17.422 17.989 32.407 1.00 37.44 130 THR A O 1
ATOM 726 N N . ILE A 1 131 ? 17.468 15.890 33.210 1.00 37.96 131 ILE A N 1
ATOM 727 C CA . ILE A 1 131 ? 16.435 15.444 32.274 1.00 37.69 131 ILE A CA 1
ATOM 728 C C . ILE A 1 131 ? 15.102 16.097 32.615 1.00 39.60 131 ILE A C 1
ATOM 729 O O . ILE A 1 131 ? 14.331 16.476 31.722 1.00 38.63 131 ILE A O 1
ATOM 734 N N . GLN A 1 132 ? 14.817 16.253 33.915 1.00 37.79 132 GLN A N 1
ATOM 735 C CA . GLN A 1 132 ? 13.566 16.865 34.338 1.00 35.27 132 GLN A CA 1
ATOM 736 C C . GLN A 1 132 ? 13.572 18.377 34.128 1.00 39.29 132 GLN A C 1
ATOM 737 O O . GLN A 1 132 ? 12.529 18.964 33.812 1.00 40.22 132 GLN A O 1
ATOM 743 N N . GLN A 1 133 ? 14.723 19.029 34.282 1.00 40.24 133 GLN A N 1
ATOM 744 C CA . GLN A 1 133 ? 14.768 20.462 34.032 1.00 37.95 133 GLN A CA 1
ATOM 745 C C . GLN A 1 133 ? 14.617 20.753 32.553 1.00 37.57 133 GLN A C 1
ATOM 746 O O . GLN A 1 133 ? 13.913 21.692 32.178 1.00 41.42 133 GLN A O 1
ATOM 752 N N . ILE A 1 134 ? 15.246 19.952 31.696 1.00 36.07 134 ILE A N 1
ATOM 753 C CA . ILE A 1 134 ? 15.155 20.211 30.263 1.00 35.38 134 ILE A CA 1
ATOM 754 C C . ILE A 1 134 ? 13.743 19.961 29.764 1.00 37.00 134 ILE A C 1
ATOM 755 O O . ILE A 1 134 ? 13.213 20.733 28.961 1.00 38.05 134 ILE A O 1
ATOM 760 N N . THR A 1 135 ? 13.115 18.867 30.203 1.00 39.45 135 THR A N 1
ATOM 761 C CA . THR A 1 135 ? 11.718 18.627 29.849 1.00 36.76 135 THR A CA 1
ATOM 762 C C . THR A 1 135 ? 10.862 19.799 30.281 1.00 38.25 135 THR A C 1
ATOM 763 O O . THR A 1 135 ? 10.237 20.472 29.452 1.00 38.42 135 THR A O 1
ATOM 767 N N . ASP A 1 136 ? 10.828 20.055 31.591 1.00 39.86 136 ASP A N 1
ATOM 768 C CA . ASP A 1 136 ? 10.042 21.159 32.115 1.00 37.87 136 ASP A CA 1
ATOM 769 C C . ASP A 1 136 ? 10.269 22.421 31.301 1.00 40.87 136 ASP A C 1
ATOM 770 O O . ASP A 1 136 ? 9.308 23.062 30.865 1.00 39.88 136 ASP A O 1
ATOM 775 N N . GLU A 1 137 ? 11.537 22.761 31.036 1.00 38.26 137 GLU A N 1
ATOM 776 C CA . GLU A 1 137 ? 11.838 23.895 30.166 1.00 37.52 137 GLU A CA 1
ATOM 777 C C . GLU A 1 137 ? 11.106 23.784 28.826 1.00 35.18 137 GLU A C 1
ATOM 778 O O . GLU A 1 137 ? 10.482 24.741 28.361 1.00 33.55 137 GLU A O 1
ATOM 784 N N . HIS A 1 138 ? 11.158 22.617 28.195 1.00 35.17 138 HIS A N 1
ATOM 785 C CA . HIS A 1 138 ? 10.666 22.519 26.826 1.00 35.60 138 HIS A CA 1
ATOM 786 C C . HIS A 1 138 ? 9.148 22.541 26.766 1.00 34.77 138 HIS A C 1
ATOM 787 O O . HIS A 1 138 ? 8.561 23.106 25.831 1.00 34.14 138 HIS A O 1
ATOM 794 N N . ILE A 1 139 ? 8.502 21.885 27.728 1.00 33.67 139 ILE A N 1
ATOM 795 C CA . ILE A 1 139 ? 7.053 21.948 27.833 1.00 35.71 139 ILE A CA 1
ATOM 796 C C . ILE A 1 139 ? 6.594 23.399 27.990 1.00 35.79 139 ILE A C 1
ATOM 797 O O . ILE A 1 139 ? 5.683 23.856 27.293 1.00 32.65 139 ILE A O 1
ATOM 802 N N . ASP A 1 140 ? 7.245 24.157 28.878 1.00 37.68 140 ASP A N 1
ATOM 803 C CA . ASP A 1 140 ? 6.942 25.576 29.034 1.00 33.84 140 ASP A CA 1
ATOM 804 C C . ASP A 1 140 ? 6.962 26.296 27.702 1.00 33.55 140 ASP A C 1
ATOM 805 O O . ASP A 1 140 ? 5.946 26.831 27.252 1.00 38.17 140 ASP A O 1
ATOM 810 N N . ALA A 1 141 ? 8.124 26.330 27.058 1.00 32.84 141 ALA A N 1
ATOM 811 C CA . ALA A 1 141 ? 8.216 27.023 25.785 1.00 32.66 141 ALA A CA 1
ATOM 812 C C . ALA A 1 141 ? 7.163 26.534 24.800 1.00 34.33 141 ALA A C 1
ATOM 813 O O . ALA A 1 141 ? 6.762 27.283 23.902 1.00 38.89 141 ALA A O 1
ATOM 815 N N . MET A 1 142 ? 6.679 25.309 24.962 1.00 29.95 142 MET A N 1
ATOM 816 C CA . MET A 1 142 ? 5.643 24.834 24.060 1.00 37.30 142 MET A CA 1
ATOM 817 C C . MET A 1 142 ? 4.270 25.393 24.419 1.00 34.72 142 MET A C 1
ATOM 818 O O . MET A 1 142 ? 3.461 25.672 23.524 1.00 33.73 142 MET A O 1
ATOM 823 N N . LEU A 1 143 ? 4.015 25.550 25.721 1.00 33.30 143 LEU A N 1
ATOM 824 C CA . LEU A 1 143 ? 2.777 26.113 26.234 1.00 33.94 143 LEU A CA 1
ATOM 825 C C . LEU A 1 143 ? 2.681 27.596 25.935 1.00 37.20 143 LEU A C 1
ATOM 826 O O . LEU A 1 143 ? 1.582 28.124 25.695 1.00 37.96 143 LEU A O 1
ATOM 831 N N . ALA A 1 144 ? 3.822 28.276 25.970 1.00 35.28 144 ALA A N 1
ATOM 832 C CA . ALA A 1 144 ? 3.885 29.706 25.755 1.00 36.25 144 ALA A CA 1
ATOM 833 C C . ALA A 1 144 ? 3.745 30.106 24.288 1.00 36.16 144 ALA A C 1
ATOM 834 O O . ALA A 1 144 ? 3.557 31.295 23.998 1.00 38.58 144 ALA A O 1
ATOM 836 N N . GLY A 1 145 ? 3.826 29.157 23.362 1.00 33.82 145 GLY A N 1
ATOM 837 C CA . GLY A 1 145 ? 3.737 29.454 21.955 1.00 31.58 145 GLY A CA 1
ATOM 838 C C . GLY A 1 145 ? 2.350 29.247 21.388 1.00 31.62 145 GLY A C 1
ATOM 839 O O . GLY A 1 145 ? 1.384 28.966 22.105 1.00 36.07 145 GLY A O 1
ATOM 840 N N . PRO A 1 146 ? 2.234 29.361 20.075 1.00 27.88 146 PRO A N 1
ATOM 841 C CA . PRO A 1 146 ? 0.943 29.197 19.430 1.00 33.49 146 PRO A CA 1
ATOM 842 C C . PRO A 1 146 ? 0.566 27.728 19.404 1.00 43.08 146 PRO A C 1
ATOM 843 O O . PRO A 1 146 ? 1.386 26.844 19.671 1.00 44.93 146 PRO A O 1
ATOM 847 N N . GLN A 1 147 ? -0.701 27.483 19.073 1.00 47.33 147 GLN A N 1
ATOM 848 C CA . GLN A 1 147 ? -1.164 26.124 18.837 1.00 46.27 147 GLN A CA 1
ATOM 849 C C . GLN A 1 147 ? -2.125 26.136 17.660 1.00 43.01 147 GLN A C 1
ATOM 850 O O . GLN A 1 147 ? -2.818 27.135 17.440 1.00 48.30 147 GLN A O 1
ATOM 856 N N . PRO A 1 148 ? -2.160 25.058 16.857 1.00 45.22 148 PRO A N 1
ATOM 857 C CA . PRO A 1 148 ? -1.487 23.765 17.049 1.00 48.57 148 PRO A CA 1
ATOM 858 C C . PRO A 1 148 ? 0.031 23.844 16.997 1.00 45.40 148 PRO A C 1
ATOM 859 O O . PRO A 1 148 ? 0.579 24.606 16.211 1.00 47.37 148 PRO A O 1
ATOM 863 N N . ALA A 1 149 ? 0.683 23.058 17.847 1.00 45.04 149 ALA A N 1
ATOM 864 C CA . ALA A 1 149 ? 2.133 22.985 17.917 1.00 44.76 149 ALA A CA 1
ATOM 865 C C . ALA A 1 149 ? 2.619 21.579 17.564 1.00 41.41 149 ALA A C 1
ATOM 866 O O . ALA A 1 149 ? 1.984 20.575 17.906 1.00 39.89 149 ALA A O 1
ATOM 868 N N . ASP A 1 150 ? 3.752 21.518 16.877 1.00 41.30 150 ASP A N 1
ATOM 869 C CA . ASP A 1 150 ? 4.361 20.255 16.480 1.00 37.60 150 ASP A CA 1
ATOM 870 C C . ASP A 1 150 ? 5.142 19.700 17.663 1.00 39.73 150 ASP A C 1
ATOM 871 O O . ASP A 1 150 ? 6.205 20.227 18.014 1.00 38.78 150 ASP A O 1
ATOM 876 N N . LEU A 1 151 ? 4.634 18.622 18.266 1.00 38.07 151 LEU A N 1
ATOM 877 C CA . LEU A 1 151 ? 5.318 18.063 19.422 1.00 35.46 151 LEU A CA 1
ATOM 878 C C . LEU A 1 151 ? 6.702 17.555 19.050 1.00 39.68 151 LEU A C 1
ATOM 879 O O . LEU A 1 151 ? 7.641 17.676 19.849 1.00 41.97 151 LEU A O 1
ATOM 884 N N . VAL A 1 152 ? 6.856 17.004 17.834 1.00 41.41 152 VAL A N 1
ATOM 885 C CA . VAL A 1 152 ? 8.177 16.561 17.366 1.00 39.50 152 VAL A CA 1
ATOM 886 C C . VAL A 1 152 ? 9.172 17.702 17.456 1.00 35.17 152 VAL A C 1
ATOM 887 O O . VAL A 1 152 ? 10.180 17.626 18.168 1.00 32.05 152 VAL A O 1
ATOM 891 N N . ALA A 1 153 ? 8.871 18.783 16.731 1.00 39.03 153 ALA A N 1
ATOM 892 C CA . ALA A 1 153 ? 9.750 19.944 16.656 1.00 35.89 153 ALA A CA 1
ATOM 893 C C . ALA A 1 153 ? 10.032 20.514 18.031 1.00 35.07 153 ALA A C 1
ATOM 894 O O . ALA A 1 153 ? 11.198 20.728 18.389 1.00 33.95 153 ALA A O 1
ATOM 896 N N . LYS A 1 154 ? 8.984 20.752 18.830 1.00 31.88 154 LYS A N 1
ATOM 897 C CA . LYS A 1 154 ? 9.189 21.471 20.079 1.00 33.71 154 LYS A CA 1
ATOM 898 C C . LYS A 1 154 ? 9.557 20.578 21.256 1.00 34.84 154 LYS A C 1
ATOM 899 O O . LYS A 1 154 ? 10.001 21.097 22.282 1.00 34.20 154 LYS A O 1
ATOM 905 N N . LEU A 1 155 ? 9.424 19.261 21.148 1.00 40.16 155 LEU A N 1
ATOM 906 C CA . LEU A 1 155 ? 9.820 18.434 22.284 1.00 37.14 155 LEU A CA 1
ATOM 907 C C . LEU A 1 155 ? 10.583 17.193 21.851 1.00 34.29 155 LEU A C 1
ATOM 908 O O . LEU A 1 155 ? 11.704 16.959 22.309 1.00 34.51 155 LEU A O 1
ATOM 913 N N . ALA A 1 156 ? 9.996 16.396 20.963 1.00 33.94 156 ALA A N 1
ATOM 914 C CA . ALA A 1 156 ? 10.543 15.065 20.723 1.00 36.23 156 ALA A CA 1
ATOM 915 C C . ALA A 1 156 ? 11.988 15.129 20.248 1.00 37.79 156 ALA A C 1
ATOM 916 O O . ALA A 1 156 ? 12.827 14.355 20.714 1.00 35.64 156 ALA A O 1
ATOM 918 N N . LEU A 1 157 ? 12.306 16.060 19.337 1.00 39.55 157 LEU A N 1
ATOM 919 C CA . LEU A 1 157 ? 13.663 16.145 18.812 1.00 35.24 157 LEU A CA 1
ATOM 920 C C . LEU A 1 157 ? 14.604 16.813 19.798 1.00 36.19 157 LEU A C 1
ATOM 921 O O . LEU A 1 157 ? 15.684 16.280 20.053 1.00 40.43 157 LEU A O 1
ATOM 926 N N . PRO A 1 158 ? 14.263 17.964 20.377 1.00 38.06 158 PRO A N 1
ATOM 927 C CA . PRO A 1 158 ? 15.278 18.675 21.172 1.00 38.98 158 PRO A CA 1
ATOM 928 C C . PRO A 1 158 ? 15.667 17.987 22.470 1.00 38.27 158 PRO A C 1
ATOM 929 O O . PRO A 1 158 ? 16.827 18.093 22.883 1.00 39.36 158 PRO A O 1
ATOM 933 N N . VAL A 1 159 ? 14.751 17.302 23.137 1.00 38.45 159 VAL A N 1
ATOM 934 C CA . VAL A 1 159 ? 15.060 16.831 24.483 1.00 37.89 159 VAL A CA 1
ATOM 935 C C . VAL A 1 159 ? 16.144 15.757 24.444 1.00 38.34 159 VAL A C 1
ATOM 936 O O . VAL A 1 159 ? 17.080 15.839 25.250 1.00 40.59 159 VAL A O 1
ATOM 940 N N . PRO A 1 160 ? 16.076 14.727 23.586 1.00 36.75 160 PRO A N 1
ATOM 941 C CA . PRO A 1 160 ? 17.155 13.728 23.613 1.00 38.05 160 PRO A CA 1
ATOM 942 C C . PRO A 1 160 ? 18.519 14.353 23.403 1.00 40.68 160 PRO A C 1
ATOM 943 O O . PRO A 1 160 ? 19.413 14.165 24.240 1.00 42.35 160 PRO A O 1
ATOM 947 N N . SER A 1 161 ? 18.695 15.132 22.326 1.00 40.73 161 SER A N 1
ATOM 948 C CA . SER A 1 161 ? 20.027 15.647 22.014 1.00 43.83 161 SER A CA 1
ATOM 949 C C . SER A 1 161 ? 20.546 16.559 23.114 1.00 42.92 161 SER A C 1
ATOM 950 O O . SER A 1 161 ? 21.754 16.601 23.356 1.00 43.17 161 SER A O 1
ATOM 953 N N . LEU A 1 162 ? 19.664 17.273 23.809 1.00 38.97 162 LEU A N 1
ATOM 954 C CA . LEU A 1 162 ? 20.129 18.001 24.982 1.00 40.05 162 LEU A CA 1
ATOM 955 C C . LEU A 1 162 ? 20.568 17.044 26.088 1.00 39.79 162 LEU A C 1
ATOM 956 O O . LEU A 1 162 ? 21.560 17.291 26.785 1.00 37.25 162 LEU A O 1
ATOM 961 N N . VAL A 1 163 ? 19.844 15.941 26.262 1.00 40.45 163 VAL A N 1
ATOM 962 C CA . VAL A 1 163 ? 20.148 15.015 27.348 1.00 41.84 163 VAL A CA 1
ATOM 963 C C . VAL A 1 163 ? 21.447 14.261 27.062 1.00 40.53 163 VAL A C 1
ATOM 964 O O . VAL A 1 163 ? 22.358 14.211 27.901 1.00 35.69 163 VAL A O 1
ATOM 968 N N . ILE A 1 164 ? 21.546 13.666 25.873 1.00 37.91 164 ILE A N 1
ATOM 969 C CA . ILE A 1 164 ? 22.799 13.137 25.355 1.00 38.90 164 ILE A CA 1
ATOM 970 C C . ILE A 1 164 ? 23.930 14.107 25.644 1.00 39.74 164 ILE A C 1
ATOM 971 O O . ILE A 1 164 ? 24.972 13.730 26.188 1.00 37.22 164 ILE A O 1
ATOM 976 N N . SER A 1 165 ? 23.700 15.373 25.301 1.00 42.13 165 SER A N 1
ATOM 977 C CA . SER A 1 165 ? 24.701 16.415 25.485 1.00 39.23 165 SER A CA 1
ATOM 978 C C . SER A 1 165 ? 25.151 16.492 26.941 1.00 39.64 165 SER A C 1
ATOM 979 O O . SER A 1 165 ? 26.343 16.330 27.245 1.00 37.72 165 SER A O 1
ATOM 982 N N . GLN A 1 166 ? 24.202 16.722 27.863 1.00 39.28 166 GLN A N 1
ATOM 983 C CA . GLN A 1 166 ? 24.556 16.805 29.277 1.00 36.07 166 GLN A CA 1
ATOM 984 C C . GLN A 1 166 ? 25.307 15.566 29.727 1.00 37.73 166 GLN A C 1
ATOM 985 O O . GLN A 1 166 ? 26.253 15.662 30.513 1.00 41.10 166 GLN A O 1
ATOM 991 N N . LEU A 1 167 ? 24.903 14.389 29.244 1.00 36.51 167 LEU A N 1
ATOM 992 C CA . LEU A 1 167 ? 25.612 13.184 29.643 1.00 38.38 167 LEU A CA 1
ATOM 993 C C . LEU A 1 167 ? 27.053 13.212 29.156 1.00 41.44 167 LEU A C 1
ATOM 994 O O . LEU A 1 167 ? 27.969 12.796 29.879 1.00 40.91 167 LEU A O 1
ATOM 999 N N . LEU A 1 168 ? 27.267 13.678 27.922 1.00 43.12 168 LEU A N 1
ATOM 1000 C CA . LEU A 1 168 ? 28.623 13.823 27.400 1.00 42.66 168 LEU A CA 1
ATOM 1001 C C . LEU A 1 168 ? 29.397 14.849 28.202 1.00 40.91 168 LEU A C 1
ATOM 1002 O O . LEU A 1 168 ? 30.541 14.607 28.604 1.00 40.55 168 LEU A O 1
ATOM 1007 N N . GLY A 1 169 ? 28.789 16.001 28.439 1.00 39.40 169 GLY A N 1
ATOM 1008 C CA . GLY A 1 169 ? 29.397 17.046 29.216 1.00 42.11 169 GLY A CA 1
ATOM 1009 C C . GLY A 1 169 ? 29.720 18.291 28.445 1.00 42.61 169 GLY A C 1
ATOM 1010 O O . GLY A 1 169 ? 30.500 19.121 28.937 1.00 43.96 169 GLY A O 1
ATOM 1011 N N . VAL A 1 170 ? 29.173 18.443 27.250 1.00 39.28 170 VAL A N 1
ATOM 1012 C CA . VAL A 1 170 ? 29.283 19.689 26.507 1.00 42.23 170 VAL A CA 1
ATOM 1013 C C . VAL A 1 170 ? 28.920 20.849 27.428 1.00 42.08 170 VAL A C 1
ATOM 1014 O O . VAL A 1 170 ? 27.868 20.814 28.083 1.00 41.54 170 VAL A O 1
ATOM 1018 N N . PRO A 1 171 ? 29.773 21.871 27.533 1.00 44.20 171 PRO A N 1
ATOM 1019 C CA . PRO A 1 171 ? 29.494 23.003 28.427 1.00 47.59 171 PRO A CA 1
ATOM 1020 C C . PRO A 1 171 ? 28.181 23.681 28.081 1.00 51.23 171 PRO A C 1
ATOM 1021 O O . PRO A 1 171 ? 27.659 23.551 26.971 1.00 50.29 171 PRO A O 1
ATOM 1025 N N . TYR A 1 172 ? 27.657 24.442 29.044 1.00 53.54 172 TYR A N 1
ATOM 1026 C CA . TYR A 1 172 ? 26.393 25.126 28.798 1.00 57.92 172 TYR A CA 1
ATOM 1027 C C . TYR A 1 172 ? 26.487 26.043 27.578 1.00 61.12 172 TYR A C 1
ATOM 1028 O O . TYR A 1 172 ? 25.586 26.050 26.730 1.00 60.20 172 TYR A O 1
ATOM 1037 N N . GLU A 1 173 ? 27.595 26.788 27.457 1.00 65.22 173 GLU A N 1
ATOM 1038 C CA . GLU A 1 173 ? 27.910 27.676 26.334 1.00 58.27 173 GLU A CA 1
ATOM 1039 C C . GLU A 1 173 ? 27.606 27.064 24.964 1.00 58.15 173 GLU A C 1
ATOM 1040 O O . GLU A 1 173 ? 27.258 27.785 24.024 1.00 59.86 173 GLU A O 1
ATOM 1046 N N . ASP A 1 174 ? 27.745 25.747 24.825 1.00 52.81 174 ASP A N 1
ATOM 1047 C CA . ASP A 1 174 ? 27.692 25.107 23.519 1.00 52.53 174 ASP A CA 1
ATOM 1048 C C . ASP A 1 174 ? 26.421 24.301 23.313 1.00 59.83 174 ASP A C 1
ATOM 1049 O O . ASP A 1 174 ? 26.347 23.522 22.356 1.00 60.79 174 ASP A O 1
ATOM 1054 N N . ALA A 1 175 ? 25.426 24.462 24.191 1.00 60.47 175 ALA A N 1
ATOM 1055 C CA . ALA A 1 175 ? 24.174 23.722 24.065 1.00 50.57 175 ALA A CA 1
ATOM 1056 C C . ALA A 1 175 ? 23.519 23.969 22.712 1.00 54.99 175 ALA A C 1
ATOM 1057 O O . ALA A 1 175 ? 23.307 23.037 21.933 1.00 53.99 175 ALA A O 1
ATOM 1059 N N . GLU A 1 176 ? 23.204 25.231 22.403 1.00 67.61 176 GLU A N 1
ATOM 1060 C CA . GLU A 1 176 ? 22.408 25.516 21.209 1.00 69.34 176 GLU A CA 1
ATOM 1061 C C . GLU A 1 176 ? 23.167 25.178 19.928 1.00 64.24 176 GLU A C 1
ATOM 1062 O O . GLU A 1 176 ? 22.577 24.664 18.969 1.00 61.27 176 GLU A O 1
ATOM 1068 N N . MET A 1 177 ? 24.473 25.460 19.889 1.00 64.55 177 MET A N 1
ATOM 1069 C CA . MET A 1 177 ? 25.255 25.062 18.724 1.00 62.81 177 MET A CA 1
ATOM 1070 C C . MET A 1 177 ? 25.259 23.550 18.567 1.00 63.70 177 MET A C 1
ATOM 1071 O O . MET A 1 177 ? 25.099 23.041 17.454 1.00 70.68 177 MET A O 1
ATOM 1076 N N . PHE A 1 178 ? 25.445 22.817 19.667 1.00 58.24 178 PHE A N 1
ATOM 1077 C CA . PHE A 1 178 ? 25.410 21.360 19.613 1.00 53.22 178 PHE A CA 1
ATOM 1078 C C . PHE A 1 178 ? 24.048 20.868 19.141 1.00 56.41 178 PHE A C 1
ATOM 1079 O O . PHE A 1 178 ? 23.957 20.054 18.217 1.00 56.36 178 PHE A O 1
ATOM 1087 N N . GLN A 1 179 ? 22.978 21.357 19.776 1.00 59.98 179 GLN A N 1
ATOM 1088 C CA . GLN A 1 179 ? 21.604 21.179 19.316 1.00 56.04 179 GLN A CA 1
ATOM 1089 C C . GLN A 1 179 ? 21.460 21.369 17.818 1.00 59.41 179 GLN A C 1
ATOM 1090 O O . GLN A 1 179 ? 20.986 20.480 17.106 1.00 65.39 179 GLN A O 1
ATOM 1096 N N . HIS A 1 180 ? 21.834 22.555 17.339 1.00 60.84 180 HIS A N 1
ATOM 1097 C CA . HIS A 1 180 ? 21.715 22.873 15.923 1.00 67.52 180 HIS A CA 1
ATOM 1098 C C . HIS A 1 180 ? 22.357 21.786 15.065 1.00 66.07 180 HIS A C 1
ATOM 1099 O O . HIS A 1 180 ? 21.686 21.132 14.254 1.00 63.93 180 HIS A O 1
ATOM 1106 N N . HIS A 1 181 ? 23.655 21.549 15.274 1.00 62.60 181 HIS A N 1
ATOM 1107 C CA . HIS A 1 181 ? 24.393 20.578 14.479 1.00 63.16 181 HIS A CA 1
ATOM 1108 C C . HIS A 1 181 ? 23.923 19.146 14.703 1.00 68.22 181 HIS A C 1
ATOM 1109 O O . HIS A 1 181 ? 24.362 18.260 13.964 1.00 72.91 181 HIS A O 1
ATOM 1116 N N . ALA A 1 182 ? 23.048 18.891 15.682 1.00 68.30 182 ALA A N 1
ATOM 1117 C CA . ALA A 1 182 ? 22.434 17.574 15.842 1.00 58.65 182 ALA A CA 1
ATOM 1118 C C . ALA A 1 182 ? 21.046 17.492 15.238 1.00 61.13 182 ALA A C 1
ATOM 1119 O O . ALA A 1 182 ? 20.654 16.428 14.747 1.00 63.81 182 ALA A O 1
ATOM 1121 N N . ASN A 1 183 ? 20.304 18.593 15.253 1.00 60.39 183 ASN A N 1
ATOM 1122 C CA . ASN A 1 183 ? 18.964 18.635 14.694 1.00 64.70 183 ASN A CA 1
ATOM 1123 C C . ASN A 1 183 ? 18.951 18.996 13.212 1.00 70.20 183 ASN A C 1
ATOM 1124 O O . ASN A 1 183 ? 17.900 18.891 12.569 1.00 71.27 183 ASN A O 1
ATOM 1129 N N . VAL A 1 184 ? 20.094 19.395 12.650 1.00 69.51 184 VAL A N 1
ATOM 1130 C CA . VAL A 1 184 ? 20.192 19.532 11.203 1.00 65.23 184 VAL A CA 1
ATOM 1131 C C . VAL A 1 184 ? 20.125 18.175 10.525 1.00 67.60 184 VAL A C 1
ATOM 1132 O O . VAL A 1 184 ? 19.544 18.045 9.444 1.00 72.59 184 VAL A O 1
ATOM 1136 N N . GLY A 1 185 ? 20.705 17.142 11.139 1.00 69.40 185 GLY A N 1
ATOM 1137 C CA . GLY A 1 185 ? 20.685 15.825 10.521 1.00 66.63 185 GLY A CA 1
ATOM 1138 C C . GLY A 1 185 ? 19.285 15.257 10.364 1.00 67.52 185 GLY A C 1
ATOM 1139 O O . GLY A 1 185 ? 18.929 14.748 9.299 1.00 66.62 185 GLY A O 1
ATOM 1140 N N . LEU A 1 186 ? 18.467 15.352 11.413 1.00 72.89 186 LEU A N 1
ATOM 1141 C CA . LEU A 1 186 ? 17.177 14.667 11.467 1.00 72.19 186 LEU A CA 1
ATOM 1142 C C . LEU A 1 186 ? 16.011 15.479 10.918 1.00 77.26 186 LEU A C 1
ATOM 1143 O O . LEU A 1 186 ? 14.898 14.943 10.829 1.00 75.71 186 LEU A O 1
ATOM 1148 N N . ALA A 1 187 ? 16.222 16.751 10.590 1.00 75.00 187 ALA A N 1
ATOM 1149 C CA . ALA A 1 187 ? 15.225 17.505 9.851 1.00 74.70 187 ALA A CA 1
ATOM 1150 C C . ALA A 1 187 ? 14.777 16.740 8.608 1.00 82.78 187 ALA A C 1
ATOM 1151 O O . ALA A 1 187 ? 15.595 16.179 7.870 1.00 82.10 187 ALA A O 1
ATOM 1153 N N . ARG A 1 188 ? 13.456 16.689 8.401 1.00 86.72 188 ARG A N 1
ATOM 1154 C CA . ARG A 1 188 ? 12.883 16.165 7.164 1.00 85.48 188 ARG A CA 1
ATOM 1155 C C . ARG A 1 188 ? 13.165 17.080 5.974 1.00 84.78 188 ARG A C 1
ATOM 1156 O O . ARG A 1 188 ? 13.053 16.630 4.825 1.00 81.33 188 ARG A O 1
ATOM 1164 N N . TYR A 1 189 ? 13.581 18.331 6.237 1.00 81.27 189 TYR A N 1
ATOM 1165 C CA . TYR A 1 189 ? 13.884 19.349 5.235 1.00 79.87 189 TYR A CA 1
ATOM 1166 C C . TYR A 1 189 ? 15.370 19.463 4.889 1.00 82.39 189 TYR A C 1
ATOM 1167 O O . TYR A 1 189 ? 15.715 20.206 3.963 1.00 76.54 189 TYR A O 1
ATOM 1176 N N . ALA A 1 190 ? 16.255 18.782 5.618 1.00 85.18 190 ALA A N 1
ATOM 1177 C CA . ALA A 1 190 ? 17.690 18.971 5.440 1.00 76.09 190 ALA A CA 1
ATOM 1178 C C . ALA A 1 190 ? 18.179 18.341 4.146 1.00 76.65 190 ALA A C 1
ATOM 1179 O O . ALA A 1 190 ? 17.685 17.300 3.707 1.00 79.87 190 ALA A O 1
ATOM 1181 N N . THR A 1 191 ? 19.178 18.980 3.545 1.00 72.85 191 THR A N 1
ATOM 1182 C CA . THR A 1 191 ? 19.892 18.405 2.419 1.00 67.24 191 THR A CA 1
ATOM 1183 C C . THR A 1 191 ? 20.683 17.184 2.888 1.00 74.12 191 THR A C 1
ATOM 1184 O O . THR A 1 191 ? 20.646 16.796 4.062 1.00 78.74 191 THR A O 1
ATOM 1188 N N . GLY A 1 192 ? 21.397 16.552 1.954 1.00 76.76 192 GLY A N 1
ATOM 1189 C CA . GLY A 1 192 ? 22.437 15.607 2.318 1.00 67.65 192 GLY A CA 1
ATOM 1190 C C . GLY A 1 192 ? 23.700 16.356 2.685 1.00 67.90 192 GLY A C 1
ATOM 1191 O O . GLY A 1 192 ? 24.350 16.046 3.686 1.00 68.97 192 GLY A O 1
ATOM 1192 N N . ALA A 1 193 ? 24.038 17.361 1.870 1.00 69.85 193 ALA A N 1
ATOM 1193 C CA . ALA A 1 193 ? 25.126 18.277 2.189 1.00 62.22 193 ALA A CA 1
ATOM 1194 C C . ALA A 1 193 ? 24.943 18.895 3.569 1.00 67.73 193 ALA A C 1
ATOM 1195 O O . ALA A 1 193 ? 25.879 18.920 4.372 1.00 71.20 193 ALA A O 1
ATOM 1197 N N . ASP A 1 194 ? 23.740 19.407 3.854 1.00 68.30 194 ASP A N 1
ATOM 1198 C CA . ASP A 1 194 ? 23.406 19.894 5.194 1.00 68.61 194 ASP A CA 1
ATOM 1199 C C . ASP A 1 194 ? 23.744 18.853 6.267 1.00 69.80 194 ASP A C 1
ATOM 1200 O O . ASP A 1 194 ? 24.333 19.169 7.308 1.00 68.08 194 ASP A O 1
ATOM 1205 N N . THR A 1 195 ? 23.359 17.601 6.027 1.00 70.99 195 THR A N 1
ATOM 1206 C CA . THR A 1 195 ? 23.598 16.537 6.992 1.00 66.06 195 THR A CA 1
ATOM 1207 C C . THR A 1 195 ? 25.069 16.202 7.102 1.00 62.47 195 THR A C 1
ATOM 1208 O O . THR A 1 195 ? 25.528 15.788 8.168 1.00 64.97 195 THR A O 1
ATOM 1212 N N . VAL A 1 196 ? 25.817 16.386 6.016 1.00 67.66 196 VAL A N 1
ATOM 1213 C CA . VAL A 1 196 ? 27.262 16.153 6.018 1.00 70.19 196 VAL A CA 1
ATOM 1214 C C . VAL A 1 196 ? 27.970 17.199 6.873 1.00 68.80 196 VAL A C 1
ATOM 1215 O O . VAL A 1 196 ? 28.636 16.877 7.863 1.00 66.38 196 VAL A O 1
ATOM 1219 N N . LYS A 1 197 ? 27.834 18.464 6.503 1.00 70.57 197 LYS A N 1
ATOM 1220 C CA . LYS A 1 197 ? 28.485 19.554 7.220 1.00 73.21 197 LYS A CA 1
ATOM 1221 C C . LYS A 1 197 ? 27.786 19.894 8.535 1.00 67.22 197 LYS A C 1
ATOM 1222 O O . LYS A 1 197 ? 28.034 20.900 9.209 1.00 73.33 197 LYS A O 1
ATOM 1228 N N . GLY A 1 198 ? 26.877 19.016 8.922 1.00 64.71 198 GLY A N 1
ATOM 1229 C CA . GLY A 1 198 ? 26.365 19.014 10.269 1.00 65.71 198 GLY A CA 1
ATOM 1230 C C . GLY A 1 198 ? 27.150 18.009 11.082 1.00 66.42 198 GLY A C 1
ATOM 1231 O O . GLY A 1 198 ? 27.478 18.260 12.243 1.00 69.20 198 GLY A O 1
ATOM 1232 N N . ALA A 1 199 ? 27.472 16.865 10.471 1.00 67.58 199 ALA A N 1
ATOM 1233 C CA . ALA A 1 199 ? 28.230 15.823 11.155 1.00 59.89 199 ALA A CA 1
ATOM 1234 C C . ALA A 1 199 ? 29.723 16.134 11.185 1.00 68.24 199 ALA A C 1
ATOM 1235 O O . ALA A 1 199 ? 30.402 15.838 12.180 1.00 65.53 199 ALA A O 1
ATOM 1237 N N . MET A 1 200 ? 30.252 16.707 10.097 1.00 73.25 200 MET A N 1
ATOM 1238 C CA . MET A 1 200 ? 31.664 17.075 10.055 1.00 66.77 200 MET A CA 1
ATOM 1239 C C . MET A 1 200 ? 32.043 17.905 11.273 1.00 65.72 200 MET A C 1
ATOM 1240 O O . MET A 1 200 ? 32.997 17.577 11.987 1.00 68.23 200 MET A O 1
ATOM 1245 N N . SER A 1 201 ? 31.284 18.975 11.541 1.00 60.72 201 SER A N 1
ATOM 1246 C CA . SER A 1 201 ? 31.585 19.833 12.679 1.00 65.63 201 SER A CA 1
ATOM 1247 C C . SER A 1 201 ? 31.228 19.194 14.017 1.00 61.83 201 SER A C 1
ATOM 1248 O O . SER A 1 201 ? 31.725 19.654 15.053 1.00 59.96 201 SER A O 1
ATOM 1251 N N . LEU A 1 202 ? 30.405 18.139 14.022 1.00 59.91 202 LEU A N 1
ATOM 1252 C CA . LEU A 1 202 ? 30.145 17.409 15.263 1.00 55.93 202 LEU A CA 1
ATOM 1253 C C . LEU A 1 202 ? 31.334 16.542 15.645 1.00 57.25 202 LEU A C 1
ATOM 1254 O O . LEU A 1 202 ? 31.743 16.514 16.812 1.00 53.83 202 LEU A O 1
ATOM 1259 N N . HIS A 1 203 ? 31.903 15.833 14.672 1.00 58.34 203 HIS A N 1
ATOM 1260 C CA . HIS A 1 203 ? 33.154 15.133 14.917 1.00 58.70 203 HIS A CA 1
ATOM 1261 C C . HIS A 1 203 ? 34.270 16.109 15.277 1.00 57.68 203 HIS A C 1
ATOM 1262 O O . HIS A 1 203 ? 35.025 15.876 16.229 1.00 54.23 203 HIS A O 1
ATOM 1269 N N . LYS A 1 204 ? 34.395 17.203 14.521 1.00 58.45 204 LYS A N 1
ATOM 1270 C CA . LYS A 1 204 ? 35.408 18.207 14.830 1.00 61.12 204 LYS A CA 1
ATOM 1271 C C . LYS A 1 204 ? 35.260 18.734 16.256 1.00 59.16 204 LYS A C 1
ATOM 1272 O O . LYS A 1 204 ? 36.260 18.923 16.960 1.00 56.33 204 LYS A O 1
ATOM 1278 N N . TYR A 1 205 ? 34.023 18.985 16.703 1.00 56.31 205 TYR A N 1
ATOM 1279 C CA . TYR A 1 205 ? 33.838 19.555 18.037 1.00 53.85 205 TYR A CA 1
ATOM 1280 C C . TYR A 1 205 ? 34.091 18.517 19.125 1.00 52.41 205 TYR A C 1
ATOM 1281 O O . TYR A 1 205 ? 34.640 18.841 20.183 1.00 50.68 205 TYR A O 1
ATOM 1290 N N . LEU A 1 206 ? 33.668 17.277 18.908 1.00 51.26 206 LEU A N 1
ATOM 1291 C CA . LEU A 1 206 ? 33.874 16.270 19.941 1.00 48.58 206 LEU A CA 1
ATOM 1292 C C . LEU A 1 206 ? 35.361 16.010 20.172 1.00 49.77 206 LEU A C 1
ATOM 1293 O O . LEU A 1 206 ? 35.778 15.756 21.306 1.00 45.26 206 LEU A O 1
ATOM 1298 N N . ALA A 1 207 ? 36.173 16.067 19.111 1.00 53.71 207 ALA A N 1
ATOM 1299 C CA . ALA A 1 207 ? 37.620 15.948 19.270 1.00 49.00 207 ALA A CA 1
ATOM 1300 C C . ALA A 1 207 ? 38.160 17.056 20.163 1.00 47.16 207 ALA A C 1
ATOM 1301 O O . ALA A 1 207 ? 38.917 16.792 21.103 1.00 45.86 207 ALA A O 1
ATOM 1303 N N . GLU A 1 208 ? 37.789 18.308 19.865 1.00 46.86 208 GLU A N 1
ATOM 1304 C CA . GLU A 1 208 ? 38.070 19.433 20.750 1.00 48.75 208 GLU A CA 1
ATOM 1305 C C . GLU A 1 208 ? 37.718 19.107 22.197 1.00 47.63 208 GLU A C 1
ATOM 1306 O O . GLU A 1 208 ? 38.572 19.176 23.088 1.00 46.94 208 GLU A O 1
ATOM 1312 N N . LEU A 1 209 ? 36.447 18.775 22.452 1.00 46.58 209 LEU A N 1
ATOM 1313 C CA . LEU A 1 209 ? 36.020 18.515 23.823 1.00 43.89 209 LEU A CA 1
ATOM 1314 C C . LEU A 1 209 ? 36.743 17.317 24.420 1.00 42.85 209 LEU A C 1
ATOM 1315 O O . LEU A 1 209 ? 37.012 17.301 25.628 1.00 41.32 209 LEU A O 1
ATOM 1320 N N . VAL A 1 210 ? 37.062 16.305 23.611 1.00 44.58 210 VAL A N 1
ATOM 1321 C CA . VAL A 1 210 ? 37.839 15.194 24.144 1.00 43.68 210 VAL A CA 1
ATOM 1322 C C . VAL A 1 210 ? 39.148 15.723 24.702 1.00 38.42 210 VAL A C 1
ATOM 1323 O O . VAL A 1 210 ? 39.415 15.620 25.903 1.00 40.09 210 VAL A O 1
ATOM 1327 N N . GLU A 1 211 ? 39.945 16.369 23.850 1.00 38.86 211 GLU A N 1
ATOM 1328 C CA . GLU A 1 211 ? 41.201 16.949 24.306 1.00 36.99 211 GLU A CA 1
ATOM 1329 C C . GLU A 1 211 ? 40.984 17.827 25.523 1.00 36.03 211 GLU A C 1
ATOM 1330 O O . GLU A 1 211 ? 41.689 17.696 26.527 1.00 39.93 211 GLU A O 1
ATOM 1336 N N . ALA A 1 212 ? 39.985 18.705 25.462 1.00 37.86 212 ALA A N 1
ATOM 1337 C CA . ALA A 1 212 ? 39.602 19.506 26.619 1.00 34.83 212 ALA A CA 1
ATOM 1338 C C . ALA A 1 212 ? 39.367 18.655 27.869 1.00 35.95 212 ALA A C 1
ATOM 1339 O O . ALA A 1 212 ? 39.730 19.057 28.978 1.00 37.27 212 ALA A O 1
ATOM 1341 N N . LYS A 1 213 ? 38.744 17.488 27.729 1.00 36.16 213 LYS A N 1
ATOM 1342 C CA . LYS A 1 213 ? 38.493 16.728 28.941 1.00 33.90 213 LYS A CA 1
ATOM 1343 C C . LYS A 1 213 ? 39.697 15.904 29.354 1.00 34.94 213 LYS A C 1
ATOM 1344 O O . LYS A 1 213 ? 39.837 15.614 30.542 1.00 35.71 213 LYS A O 1
ATOM 1350 N N . MET A 1 214 ? 40.586 15.568 28.406 1.00 37.88 214 MET A N 1
ATOM 1351 C CA . MET A 1 214 ? 41.940 15.126 28.748 1.00 36.72 214 MET A CA 1
ATOM 1352 C C . MET A 1 214 ? 42.644 16.123 29.647 1.00 33.68 214 MET A C 1
ATOM 1353 O O . MET A 1 214 ? 43.352 15.738 30.580 1.00 32.73 214 MET A O 1
ATOM 1358 N N . ALA A 1 215 ? 42.523 17.409 29.330 1.00 34.99 215 ALA A N 1
ATOM 1359 C CA . ALA A 1 215 ? 43.054 18.474 30.168 1.00 33.10 215 ALA A CA 1
ATOM 1360 C C . ALA A 1 215 ? 42.299 18.513 31.477 1.00 34.33 215 ALA A C 1
ATOM 1361 O O . ALA A 1 215 ? 42.828 18.143 32.530 1.00 34.96 215 ALA A O 1
ATOM 1363 N N . ASN A 1 216 ? 41.043 18.937 31.401 1.00 34.93 216 ASN A N 1
ATOM 1364 C CA . ASN A 1 216 ? 40.194 19.128 32.569 1.00 36.75 216 ASN A CA 1
ATOM 1365 C C . ASN A 1 216 ? 39.091 18.086 32.600 1.00 38.22 216 ASN A C 1
ATOM 1366 O O . ASN A 1 216 ? 38.027 18.287 31.998 1.00 44.99 216 ASN A O 1
ATOM 1371 N N . PRO A 1 217 ? 39.284 16.962 33.292 1.00 37.51 217 PRO A N 1
ATOM 1372 C CA . PRO A 1 217 ? 38.221 15.957 33.408 1.00 39.71 217 PRO A CA 1
ATOM 1373 C C . PRO A 1 217 ? 37.231 16.317 34.506 1.00 42.27 217 PRO A C 1
ATOM 1374 O O . PRO A 1 217 ? 37.605 16.512 35.665 1.00 40.96 217 PRO A O 1
ATOM 1378 N N . ALA A 1 218 ? 35.961 16.395 34.130 1.00 45.45 218 ALA A N 1
ATOM 1379 C CA . ALA A 1 218 ? 34.846 16.446 35.058 1.00 48.80 218 ALA A CA 1
ATOM 1380 C C . ALA A 1 218 ? 34.251 15.038 35.201 1.00 47.50 218 ALA A C 1
ATOM 1381 O O . ALA A 1 218 ? 34.853 14.033 34.790 1.00 42.97 218 ALA A O 1
ATOM 1383 N N . GLU A 1 219 ? 33.049 14.951 35.776 1.00 48.28 219 GLU A N 1
ATOM 1384 C CA . GLU A 1 219 ? 32.440 13.656 36.042 1.00 48.34 219 GLU A CA 1
ATOM 1385 C C . GLU A 1 219 ? 31.617 13.130 34.873 1.00 43.17 219 GLU A C 1
ATOM 1386 O O . GLU A 1 219 ? 30.910 12.138 35.034 1.00 46.52 219 GLU A O 1
ATOM 1392 N N . ASP A 1 220 ? 31.737 13.722 33.698 1.00 41.28 220 ASP A N 1
ATOM 1393 C CA . ASP A 1 220 ? 30.860 13.387 32.588 1.00 42.26 220 ASP A CA 1
ATOM 1394 C C . ASP A 1 220 ? 31.446 12.274 31.711 1.00 42.30 220 ASP A C 1
ATOM 1395 O O . ASP A 1 220 ? 32.468 11.656 32.015 1.00 40.36 220 ASP A O 1
ATOM 1400 N N . ALA A 1 221 ? 30.795 12.037 30.581 1.00 40.58 221 ALA A N 1
ATOM 1401 C CA . ALA A 1 221 ? 31.074 10.846 29.805 1.00 38.52 221 ALA A CA 1
ATOM 1402 C C . ALA A 1 221 ? 32.352 11.007 29.020 1.00 40.76 221 ALA A C 1
ATOM 1403 O O . ALA A 1 221 ? 33.191 10.097 28.985 1.00 46.93 221 ALA A O 1
ATOM 1405 N N . VAL A 1 222 ? 32.519 12.164 28.382 1.00 41.20 222 VAL A N 1
ATOM 1406 C CA . VAL A 1 222 ? 33.680 12.353 27.521 1.00 40.49 222 VAL A CA 1
ATOM 1407 C C . VAL A 1 222 ? 34.971 12.338 28.328 1.00 39.12 222 VAL A C 1
ATOM 1408 O O . VAL A 1 222 ? 35.995 11.849 27.846 1.00 38.36 222 VAL A O 1
ATOM 1412 N N . SER A 1 223 ? 34.942 12.835 29.570 1.00 39.58 223 SER A N 1
ATOM 1413 C CA . SER A 1 223 ? 36.072 12.652 30.481 1.00 40.82 223 SER A CA 1
ATOM 1414 C C . SER A 1 223 ? 36.458 11.194 30.607 1.00 45.88 223 SER A C 1
ATOM 1415 O O . SER A 1 223 ? 37.643 10.859 30.740 1.00 47.98 223 SER A O 1
ATOM 1418 N N . ASP A 1 224 ? 35.465 10.311 30.601 1.00 43.62 224 ASP A N 1
ATOM 1419 C CA . ASP A 1 224 ? 35.757 8.895 30.672 1.00 41.34 224 ASP A CA 1
ATOM 1420 C C . ASP A 1 224 ? 36.433 8.430 29.399 1.00 43.71 224 ASP A C 1
ATOM 1421 O O . ASP A 1 224 ? 37.502 7.815 29.449 1.00 48.56 224 ASP A O 1
ATOM 1426 N N . LEU A 1 225 ? 35.867 8.768 28.244 1.00 44.02 225 LEU A N 1
ATOM 1427 C CA . LEU A 1 225 ? 36.600 8.538 27.002 1.00 44.06 225 LEU A CA 1
ATOM 1428 C C . LEU A 1 225 ? 37.965 9.203 27.043 1.00 43.43 225 LEU A C 1
ATOM 1429 O O . LEU A 1 225 ? 38.964 8.615 26.621 1.00 43.73 225 LEU A O 1
ATOM 1434 N N . ALA A 1 226 ? 38.029 10.430 27.561 1.00 46.83 226 ALA A N 1
ATOM 1435 C CA . ALA A 1 226 ? 39.304 11.135 27.612 1.00 48.11 226 ALA A CA 1
ATOM 1436 C C . ALA A 1 226 ? 40.296 10.393 28.492 1.00 48.84 226 ALA A C 1
ATOM 1437 O O . ALA A 1 226 ? 41.499 10.364 28.199 1.00 45.10 226 ALA A O 1
ATOM 1439 N N . GLU A 1 227 ? 39.806 9.792 29.579 1.00 50.62 227 GLU A N 1
ATOM 1440 C CA . GLU A 1 227 ? 40.678 9.015 30.447 1.00 52.42 227 GLU A CA 1
ATOM 1441 C C . GLU A 1 227 ? 41.280 7.844 29.687 1.00 49.92 227 GLU A C 1
ATOM 1442 O O . GLU A 1 227 ? 42.421 7.450 29.955 1.00 49.40 227 GLU A O 1
ATOM 1448 N N . ARG A 1 228 ? 40.544 7.312 28.700 1.00 49.25 228 ARG A N 1
ATOM 1449 C CA . ARG A 1 228 ? 40.993 6.165 27.912 1.00 48.86 228 ARG A CA 1
ATOM 1450 C C . ARG A 1 228 ? 42.010 6.536 26.846 1.00 48.31 228 ARG A C 1
ATOM 1451 O O . ARG A 1 228 ? 42.870 5.713 26.526 1.00 51.22 228 ARG A O 1
ATOM 1459 N N . VAL A 1 229 ? 41.908 7.728 26.246 1.00 46.68 229 VAL A N 1
ATOM 1460 C CA . VAL A 1 229 ? 42.968 8.186 25.349 1.00 47.05 229 VAL A CA 1
ATOM 1461 C C . VAL A 1 229 ? 44.291 8.262 26.105 1.00 46.79 229 VAL A C 1
ATOM 1462 O O . VAL A 1 229 ? 45.334 7.827 25.601 1.00 48.32 229 VAL A O 1
ATOM 1466 N N . LYS A 1 230 ? 44.256 8.761 27.351 1.00 44.89 230 LYS A N 1
ATOM 1467 C CA . LYS A 1 230 ? 45.405 8.873 28.247 1.00 42.75 230 LYS A CA 1
ATOM 1468 C C . LYS A 1 230 ? 46.014 7.529 28.628 1.00 46.97 230 LYS A C 1
ATOM 1469 O O . LYS A 1 230 ? 47.041 7.525 29.319 1.00 50.00 230 LYS A O 1
ATOM 1475 N N . ALA A 1 231 ? 45.422 6.395 28.219 1.00 51.42 231 ALA A N 1
ATOM 1476 C CA . ALA A 1 231 ? 45.939 5.065 28.548 1.00 48.50 231 ALA A CA 1
ATOM 1477 C C . ALA A 1 231 ? 46.219 4.220 27.301 1.00 47.95 231 ALA A C 1
ATOM 1478 O O . ALA A 1 231 ? 46.232 2.987 27.376 1.00 45.70 231 ALA A O 1
ATOM 1480 N N . GLY A 1 232 ? 46.455 4.858 26.156 1.00 47.49 232 GLY A N 1
ATOM 1481 C CA . GLY A 1 232 ? 46.831 4.152 24.952 1.00 48.72 232 GLY A CA 1
ATOM 1482 C C . GLY A 1 232 ? 45.718 3.367 24.320 1.00 54.28 232 GLY A C 1
ATOM 1483 O O . GLY A 1 232 ? 45.969 2.616 23.377 1.00 63.40 232 GLY A O 1
ATOM 1484 N N . GLU A 1 233 ? 44.485 3.545 24.786 1.00 58.65 233 GLU A N 1
ATOM 1485 C CA . GLU A 1 233 ? 43.405 2.638 24.414 1.00 62.26 233 GLU A CA 1
ATOM 1486 C C . GLU A 1 233 ? 42.669 3.106 23.165 1.00 62.20 233 GLU A C 1
ATOM 1487 O O . GLU A 1 233 ? 42.327 2.284 22.304 1.00 72.85 233 GLU A O 1
ATOM 1493 N N . LEU A 1 234 ? 42.436 4.407 23.026 1.00 46.78 234 LEU A N 1
ATOM 1494 C CA . LEU A 1 234 ? 41.795 4.871 21.813 1.00 47.33 234 LEU A CA 1
ATOM 1495 C C . LEU A 1 234 ? 42.257 6.279 21.489 1.00 49.04 234 LEU A C 1
ATOM 1496 O O . LEU A 1 234 ? 42.509 7.092 22.384 1.00 49.15 234 LEU A O 1
ATOM 1501 N N . SER A 1 235 ? 42.395 6.547 20.197 1.00 45.09 235 SER A N 1
ATOM 1502 C CA . SER A 1 235 ? 42.831 7.856 19.769 1.00 42.33 235 SER A CA 1
ATOM 1503 C C . SER A 1 235 ? 41.730 8.871 20.033 1.00 48.16 235 SER A C 1
ATOM 1504 O O . SER A 1 235 ? 40.586 8.520 20.335 1.00 52.99 235 SER A O 1
ATOM 1507 N N . VAL A 1 236 ? 42.082 10.151 19.902 1.00 48.85 236 VAL A N 1
ATOM 1508 C CA . VAL A 1 236 ? 41.063 11.200 19.920 1.00 47.17 236 VAL A CA 1
ATOM 1509 C C . VAL A 1 236 ? 40.009 10.922 18.857 1.00 52.48 236 VAL A C 1
ATOM 1510 O O . VAL A 1 236 ? 38.807 11.085 19.102 1.00 51.43 236 VAL A O 1
ATOM 1514 N N . LYS A 1 237 ? 40.438 10.460 17.672 1.00 53.20 237 LYS A N 1
ATOM 1515 C CA . LYS A 1 237 ? 39.490 10.191 16.594 1.00 50.73 237 LYS A CA 1
ATOM 1516 C C . LYS A 1 237 ? 38.480 9.138 17.021 1.00 52.98 237 LYS A C 1
ATOM 1517 O O . LYS A 1 237 ? 37.263 9.357 16.943 1.00 51.96 237 LYS A O 1
ATOM 1523 N N . GLU A 1 238 ? 38.980 7.993 17.503 1.00 53.62 238 GLU A N 1
ATOM 1524 C CA . GLU A 1 238 ? 38.115 6.924 17.995 1.00 54.38 238 GLU A CA 1
ATOM 1525 C C . GLU A 1 238 ? 37.194 7.420 19.104 1.00 56.17 238 GLU A C 1
ATOM 1526 O O . GLU A 1 238 ? 36.014 7.050 19.154 1.00 55.96 238 GLU A O 1
ATOM 1532 N N . ALA A 1 239 ? 37.713 8.257 20.004 1.00 50.91 239 ALA A N 1
ATOM 1533 C CA . ALA A 1 239 ? 36.867 8.839 21.038 1.00 49.49 239 ALA A CA 1
ATOM 1534 C C . ALA A 1 239 ? 35.889 9.860 20.462 1.00 49.44 239 ALA A C 1
ATOM 1535 O O . ALA A 1 239 ? 34.731 9.919 20.882 1.00 48.06 239 ALA A O 1
ATOM 1537 N N . ALA A 1 240 ? 36.336 10.698 19.528 1.00 55.11 240 ALA A N 1
ATOM 1538 C CA . ALA A 1 240 ? 35.393 11.605 18.878 1.00 56.09 240 ALA A CA 1
ATOM 1539 C C . ALA A 1 240 ? 34.341 10.816 18.110 1.00 53.22 240 ALA A C 1
ATOM 1540 O O . ALA A 1 240 ? 33.141 11.099 18.210 1.00 46.25 240 ALA A O 1
ATOM 1542 N N . GLN A 1 241 ? 34.777 9.824 17.337 1.00 51.66 241 GLN A N 1
ATOM 1543 C CA . GLN A 1 241 ? 33.835 8.924 16.699 1.00 52.04 241 GLN A CA 1
ATOM 1544 C C . GLN A 1 241 ? 32.832 8.402 17.717 1.00 51.39 241 GLN A C 1
ATOM 1545 O O . GLN A 1 241 ? 31.620 8.502 17.514 1.00 53.31 241 GLN A O 1
ATOM 1551 N N . LEU A 1 242 ? 33.316 7.895 18.850 1.00 51.20 242 LEU A N 1
ATOM 1552 C CA . LEU A 1 242 ? 32.412 7.279 19.816 1.00 45.63 242 LEU A CA 1
ATOM 1553 C C . LEU A 1 242 ? 31.448 8.299 20.390 1.00 43.88 242 LEU A C 1
ATOM 1554 O O . LEU A 1 242 ? 30.245 8.053 20.456 1.00 50.29 242 LEU A O 1
ATOM 1559 N N . GLY A 1 243 ? 31.949 9.447 20.819 1.00 43.87 243 GLY A N 1
ATOM 1560 C CA . GLY A 1 243 ? 31.040 10.497 21.247 1.00 39.67 243 GLY A CA 1
ATOM 1561 C C . GLY A 1 243 ? 29.991 10.798 20.198 1.00 42.41 243 GLY A C 1
ATOM 1562 O O . GLY A 1 243 ? 28.792 10.786 20.480 1.00 41.67 243 GLY A O 1
ATOM 1563 N N . THR A 1 244 ? 30.433 11.061 18.961 1.00 51.74 244 THR A N 1
ATOM 1564 C CA . THR A 1 244 ? 29.511 11.167 17.830 1.00 46.76 244 THR A CA 1
ATOM 1565 C C . THR A 1 244 ? 28.573 9.975 17.807 1.00 46.86 244 THR A C 1
ATOM 1566 O O . THR A 1 244 ? 27.350 10.120 17.675 1.00 46.17 244 THR A O 1
ATOM 1570 N N . GLY A 1 245 ? 29.142 8.780 17.975 1.00 46.81 245 GLY A N 1
ATOM 1571 C CA . GLY A 1 245 ? 28.339 7.571 17.951 1.00 47.68 245 GLY A CA 1
ATOM 1572 C C . GLY A 1 245 ? 27.221 7.596 18.968 1.00 43.75 245 GLY A C 1
ATOM 1573 O O . GLY A 1 245 ? 26.082 7.260 18.651 1.00 47.81 245 GLY A O 1
ATOM 1574 N N . LEU A 1 246 ? 27.524 8.028 20.194 1.00 42.28 246 LEU A N 1
ATOM 1575 C CA . LEU A 1 246 ? 26.498 8.112 21.224 1.00 39.12 246 LEU A CA 1
ATOM 1576 C C . LEU A 1 246 ? 25.383 9.076 20.832 1.00 42.83 246 LEU A C 1
ATOM 1577 O O . LEU A 1 246 ? 24.196 8.744 20.965 1.00 47.66 246 LEU A O 1
ATOM 1582 N N . LEU A 1 247 ? 25.728 10.280 20.360 1.00 38.07 247 LEU A N 1
ATOM 1583 C CA . LEU A 1 247 ? 24.663 11.205 19.982 1.00 43.86 247 LEU A CA 1
ATOM 1584 C C . LEU A 1 247 ? 23.723 10.561 18.964 1.00 45.27 247 LEU A C 1
ATOM 1585 O O . LEU A 1 247 ? 22.508 10.474 19.190 1.00 41.00 247 LEU A O 1
ATOM 1590 N N . ILE A 1 248 ? 24.276 10.067 17.852 1.00 46.53 248 ILE A N 1
ATOM 1591 C CA . ILE A 1 248 ? 23.444 9.459 16.816 1.00 44.07 248 ILE A CA 1
ATOM 1592 C C . ILE A 1 248 ? 22.559 8.385 17.421 1.00 44.61 248 ILE A C 1
ATOM 1593 O O . ILE A 1 248 ? 21.329 8.449 17.326 1.00 55.57 248 ILE A O 1
ATOM 1598 N N . ALA A 1 249 ? 23.180 7.392 18.071 1.00 39.86 249 ALA A N 1
ATOM 1599 C CA . ALA A 1 249 ? 22.441 6.223 18.533 1.00 40.06 249 ALA A CA 1
ATOM 1600 C C . ALA A 1 249 ? 21.241 6.621 19.376 1.00 43.09 249 ALA A C 1
ATOM 1601 O O . ALA A 1 249 ? 20.128 6.125 19.156 1.00 43.44 249 ALA A O 1
ATOM 1603 N N . GLY A 1 250 ? 21.427 7.559 20.299 1.00 43.29 250 GLY A N 1
ATOM 1604 C CA . GLY A 1 250 ? 20.391 7.838 21.273 1.00 43.97 250 GLY A CA 1
ATOM 1605 C C . GLY A 1 250 ? 19.563 9.075 21.033 1.00 42.64 250 GLY A C 1
ATOM 1606 O O . GLY A 1 250 ? 18.985 9.632 21.973 1.00 44.81 250 GLY A O 1
ATOM 1607 N N . HIS A 1 251 ? 19.499 9.516 19.784 1.00 46.14 251 HIS A N 1
ATOM 1608 C CA . HIS A 1 251 ? 18.777 10.738 19.464 1.00 43.38 251 HIS A CA 1
ATOM 1609 C C . HIS A 1 251 ? 17.510 10.392 18.714 1.00 43.54 251 HIS A C 1
ATOM 1610 O O . HIS A 1 251 ? 16.439 10.351 19.324 1.00 46.22 251 HIS A O 1
ATOM 1617 N N . GLU A 1 252 ? 17.620 10.118 17.405 1.00 43.94 252 GLU A N 1
ATOM 1618 C CA . GLU A 1 252 ? 16.417 9.828 16.634 1.00 43.72 252 GLU A CA 1
ATOM 1619 C C . GLU A 1 252 ? 15.653 8.651 17.232 1.00 42.28 252 GLU A C 1
ATOM 1620 O O . GLU A 1 252 ? 14.423 8.625 17.170 1.00 42.45 252 GLU A O 1
ATOM 1626 N N . THR A 1 253 ? 16.348 7.692 17.852 1.00 40.99 253 THR A N 1
ATOM 1627 C CA . THR A 1 253 ? 15.658 6.606 18.541 1.00 36.79 253 THR A CA 1
ATOM 1628 C C . THR A 1 253 ? 14.727 7.153 19.609 1.00 38.48 253 THR A C 1
ATOM 1629 O O . THR A 1 253 ? 13.504 7.024 19.511 1.00 41.04 253 THR A O 1
ATOM 1633 N N . THR A 1 254 ? 15.295 7.799 20.629 1.00 38.83 254 THR A N 1
ATOM 1634 C CA . THR A 1 254 ? 14.479 8.320 21.723 1.00 38.14 254 THR A CA 1
ATOM 1635 C C . THR A 1 254 ? 13.474 9.346 21.220 1.00 36.59 254 THR A C 1
ATOM 1636 O O . THR A 1 254 ? 12.298 9.326 21.610 1.00 33.66 254 THR A O 1
ATOM 1640 N N . ALA A 1 255 ? 13.932 10.269 20.373 1.00 35.56 255 ALA A N 1
ATOM 1641 C CA . ALA A 1 255 ? 13.026 11.193 19.716 1.00 35.55 255 ALA A CA 1
ATOM 1642 C C . ALA A 1 255 ? 11.816 10.445 19.198 1.00 36.99 255 ALA A C 1
ATOM 1643 O O . ALA A 1 255 ? 10.671 10.780 19.525 1.00 35.67 255 ALA A O 1
ATOM 1645 N N . ASN A 1 256 ? 12.068 9.370 18.444 1.00 39.65 256 ASN A N 1
ATOM 1646 C CA . ASN A 1 256 ? 10.979 8.593 17.858 1.00 39.32 256 ASN A CA 1
ATOM 1647 C C . ASN A 1 256 ? 10.124 7.911 18.936 1.00 38.23 256 ASN A C 1
ATOM 1648 O O . ASN A 1 256 ? 8.894 7.828 18.793 1.00 37.05 256 ASN A O 1
ATOM 1653 N N . MET A 1 257 ? 10.726 7.484 20.048 1.00 36.29 257 MET A N 1
ATOM 1654 C CA . MET A 1 257 ? 9.930 6.899 21.122 1.00 34.01 257 MET A CA 1
ATOM 1655 C C . MET A 1 257 ? 9.025 7.939 21.782 1.00 36.17 257 MET A C 1
ATOM 1656 O O . MET A 1 257 ? 7.848 7.671 22.049 1.00 31.19 257 MET A O 1
ATOM 1661 N N . ILE A 1 258 ? 9.569 9.135 22.053 1.00 38.94 258 ILE A N 1
ATOM 1662 C CA . ILE A 1 258 ? 8.786 10.271 22.554 1.00 31.96 258 ILE A CA 1
ATOM 1663 C C . ILE A 1 258 ? 7.570 10.497 21.682 1.00 32.45 258 ILE A C 1
ATOM 1664 O O . ILE A 1 258 ? 6.429 10.472 22.153 1.00 33.41 258 ILE A O 1
ATOM 1669 N N . GLY A 1 259 ? 7.819 10.782 20.402 1.00 33.69 259 GLY A N 1
ATOM 1670 C CA . GLY A 1 259 ? 6.805 11.183 19.451 1.00 30.01 259 GLY A CA 1
ATOM 1671 C C . GLY A 1 259 ? 5.762 10.117 19.225 1.00 32.35 259 GLY A C 1
ATOM 1672 O O . GLY A 1 259 ? 4.592 10.313 19.560 1.00 32.51 259 GLY A O 1
ATOM 1673 N N . LEU A 1 260 ? 6.178 8.972 18.678 1.00 34.69 260 LEU A N 1
ATOM 1674 C CA . LEU A 1 260 ? 5.254 7.860 18.497 1.00 32.13 260 LEU A CA 1
ATOM 1675 C C . LEU A 1 260 ? 4.586 7.491 19.821 1.00 32.70 260 LEU A C 1
ATOM 1676 O O . LEU A 1 260 ? 3.358 7.433 19.918 1.00 31.30 260 LEU A O 1
ATOM 1681 N N . GLY A 1 261 ? 5.385 7.324 20.873 1.00 33.75 261 GLY A N 1
ATOM 1682 C CA . GLY A 1 261 ? 4.830 7.063 22.194 1.00 31.66 261 GLY A CA 1
ATOM 1683 C C . GLY A 1 261 ? 3.717 8.010 22.588 1.00 31.94 261 GLY A C 1
ATOM 1684 O O . GLY A 1 261 ? 2.634 7.577 22.985 1.00 35.28 261 GLY A O 1
ATOM 1685 N N . VAL A 1 262 ? 3.967 9.319 22.501 1.00 30.90 262 VAL A N 1
ATOM 1686 C CA . VAL A 1 262 ? 2.925 10.287 22.850 1.00 35.16 262 VAL A CA 1
ATOM 1687 C C . VAL A 1 262 ? 1.689 10.090 21.974 1.00 35.93 262 VAL A C 1
ATOM 1688 O O . VAL A 1 262 ? 0.555 10.045 22.472 1.00 31.16 262 VAL A O 1
ATOM 1692 N N . LEU A 1 263 ? 1.885 9.985 20.656 1.00 36.20 263 LEU A N 1
ATOM 1693 C CA . LEU A 1 263 ? 0.747 9.724 19.780 1.00 35.71 263 LEU A CA 1
ATOM 1694 C C . LEU A 1 263 ? -0.037 8.515 20.271 1.00 35.80 263 LEU A C 1
ATOM 1695 O O . LEU A 1 263 ? -1.247 8.605 20.531 1.00 31.46 263 LEU A O 1
ATOM 1700 N N . ALA A 1 264 ? 0.665 7.382 20.443 1.00 36.69 264 ALA A N 1
ATOM 1701 C CA . ALA A 1 264 ? 0.018 6.145 20.873 1.00 36.47 264 ALA A CA 1
ATOM 1702 C C . ALA A 1 264 ? -0.759 6.364 22.150 1.00 34.79 264 ALA A C 1
ATOM 1703 O O . ALA A 1 264 ? -1.897 5.897 22.291 1.00 34.25 264 ALA A O 1
ATOM 1705 N N . LEU A 1 265 ? -0.172 7.103 23.078 1.00 31.43 265 LEU A N 1
ATOM 1706 C CA . LEU A 1 265 ? -0.908 7.434 24.282 1.00 33.44 265 LEU A CA 1
ATOM 1707 C C . LEU A 1 265 ? -2.201 8.185 23.966 1.00 32.70 265 LEU A C 1
ATOM 1708 O O . LEU A 1 265 ? -3.235 7.922 24.586 1.00 32.13 265 LEU A O 1
ATOM 1713 N N . LEU A 1 266 ? -2.183 9.091 22.981 1.00 32.49 266 LEU A N 1
ATOM 1714 C CA . LEU A 1 266 ? -3.317 10.004 22.842 1.00 31.09 266 LEU A CA 1
ATOM 1715 C C . LEU A 1 266 ? -4.518 9.317 22.221 1.00 33.86 266 LEU A C 1
ATOM 1716 O O . LEU A 1 266 ? -5.659 9.569 22.640 1.00 33.59 266 LEU A O 1
ATOM 1721 N N . VAL A 1 267 ? -4.285 8.447 21.230 1.00 33.80 267 VAL A N 1
ATOM 1722 C CA . VAL A 1 267 ? -5.372 7.615 20.712 1.00 33.17 267 VAL A CA 1
ATOM 1723 C C . VAL A 1 267 ? -5.737 6.485 21.661 1.00 36.39 267 VAL A C 1
ATOM 1724 O O . VAL A 1 267 ? -6.706 5.771 21.398 1.00 45.14 267 VAL A O 1
ATOM 1728 N N . ASN A 1 268 ? -5.019 6.303 22.772 1.00 38.92 268 ASN A N 1
ATOM 1729 C CA . ASN A 1 268 ? -5.374 5.302 23.785 1.00 41.24 268 ASN A CA 1
ATOM 1730 C C . ASN A 1 268 ? -5.588 5.973 25.137 1.00 40.14 268 ASN A C 1
ATOM 1731 O O . ASN A 1 268 ? -4.894 5.662 26.120 1.00 37.53 268 ASN A O 1
ATOM 1736 N N . PRO A 1 269 ? -6.570 6.874 25.221 1.00 34.60 269 PRO A N 1
ATOM 1737 C CA . PRO A 1 269 ? -6.765 7.660 26.444 1.00 32.25 269 PRO A CA 1
ATOM 1738 C C . PRO A 1 269 ? -6.865 6.828 27.701 1.00 38.16 269 PRO A C 1
ATOM 1739 O O . PRO A 1 269 ? -6.353 7.257 28.740 1.00 41.20 269 PRO A O 1
ATOM 1743 N N . ASP A 1 270 ? -7.503 5.648 27.637 1.00 41.51 270 ASP A N 1
ATOM 1744 C CA . ASP A 1 270 ? -7.552 4.750 28.792 1.00 41.41 270 ASP A CA 1
ATOM 1745 C C . ASP A 1 270 ? -6.169 4.583 29.415 1.00 42.59 270 ASP A C 1
ATOM 1746 O O . ASP A 1 270 ? -6.012 4.607 30.646 1.00 38.83 270 ASP A O 1
ATOM 1751 N N . GLN A 1 271 ? -5.148 4.481 28.570 1.00 40.08 271 GLN A N 1
ATOM 1752 C CA . GLN A 1 271 ? -3.797 4.235 29.034 1.00 38.47 271 GLN A CA 1
ATOM 1753 C C . GLN A 1 271 ? -3.107 5.527 29.436 1.00 39.52 271 GLN A C 1
ATOM 1754 O O . GLN A 1 271 ? -2.419 5.575 30.467 1.00 41.72 271 GLN A O 1
ATOM 1760 N N . ALA A 1 272 ? -3.314 6.583 28.649 1.00 36.51 272 ALA A N 1
ATOM 1761 C CA . ALA A 1 272 ? -2.837 7.904 29.025 1.00 30.44 272 ALA A CA 1
ATOM 1762 C C . ALA A 1 272 ? -3.251 8.248 30.443 1.00 33.26 272 ALA A C 1
ATOM 1763 O O . ALA A 1 272 ? -2.445 8.753 31.232 1.00 33.24 272 ALA A O 1
ATOM 1765 N N . GLY A 1 273 ? -4.503 7.963 30.796 1.00 33.11 273 GLY A N 1
ATOM 1766 C CA . GLY A 1 273 ? -4.925 8.209 32.160 1.00 36.60 273 GLY A CA 1
ATOM 1767 C C . GLY A 1 273 ? -4.073 7.445 33.150 1.00 39.12 273 GLY A C 1
ATOM 1768 O O . GLY A 1 273 ? -3.533 8.016 34.103 1.00 36.80 273 GLY A O 1
ATOM 1769 N N . ILE A 1 274 ? -3.920 6.143 32.915 1.00 40.22 274 ILE A N 1
ATOM 1770 C CA . ILE A 1 274 ? -3.137 5.307 33.816 1.00 39.09 274 ILE A CA 1
ATOM 1771 C C . ILE A 1 274 ? -1.755 5.903 34.023 1.00 43.32 274 ILE A C 1
ATOM 1772 O O . ILE A 1 274 ? -1.306 6.103 35.159 1.00 44.82 274 ILE A O 1
ATOM 1777 N N . LEU A 1 275 ? -1.052 6.180 32.920 1.00 38.05 275 LEU A N 1
ATOM 1778 C CA . LEU A 1 275 ? 0.293 6.727 33.029 1.00 36.47 275 LEU A CA 1
ATOM 1779 C C . LEU A 1 275 ? 0.286 8.053 33.770 1.00 41.17 275 LEU A C 1
ATOM 1780 O O . LEU A 1 275 ? 1.213 8.340 34.537 1.00 42.56 275 LEU A O 1
ATOM 1785 N N . ARG A 1 276 ? -0.767 8.865 33.570 1.00 39.97 276 ARG A N 1
ATOM 1786 C CA . ARG A 1 276 ? -0.805 10.183 34.182 1.00 36.23 276 ARG A CA 1
ATOM 1787 C C . ARG A 1 276 ? -1.088 10.093 35.667 1.00 38.08 276 ARG A C 1
ATOM 1788 O O . ARG A 1 276 ? -0.456 10.791 36.461 1.00 41.79 276 ARG A O 1
ATOM 1796 N N . ASP A 1 277 ? -2.022 9.249 36.076 1.00 40.09 277 ASP A N 1
ATOM 1797 C CA . ASP A 1 277 ? -2.356 9.232 37.494 1.00 43.15 277 ASP A CA 1
ATOM 1798 C C . ASP A 1 277 ? -1.490 8.280 38.297 1.00 44.84 277 ASP A C 1
ATOM 1799 O O . ASP A 1 277 ? -1.603 8.268 39.527 1.00 47.50 277 ASP A O 1
ATOM 1804 N N . ALA A 1 278 ? -0.645 7.487 37.640 1.00 45.46 278 ALA A N 1
ATOM 1805 C CA . ALA A 1 278 ? 0.105 6.450 38.335 1.00 43.51 278 ALA A CA 1
ATOM 1806 C C . ALA A 1 278 ? 0.909 7.051 39.469 1.00 43.16 278 ALA A C 1
ATOM 1807 O O . ALA A 1 278 ? 1.452 8.146 39.343 1.00 46.13 278 ALA A O 1
ATOM 1809 N N . GLN A 1 279 ? 0.962 6.346 40.588 1.00 43.65 279 GLN A N 1
ATOM 1810 C CA . GLN A 1 279 ? 1.589 6.888 41.777 1.00 46.83 279 GLN A CA 1
ATOM 1811 C C . GLN A 1 279 ? 2.831 6.137 42.220 1.00 51.76 279 GLN A C 1
ATOM 1812 O O . GLN A 1 279 ? 3.501 6.585 43.157 1.00 54.24 279 GLN A O 1
ATOM 1818 N N . ASP A 1 280 ? 3.169 5.038 41.578 1.00 49.51 280 ASP A N 1
ATOM 1819 C CA . ASP A 1 280 ? 4.345 4.233 41.844 1.00 45.41 280 ASP A CA 1
ATOM 1820 C C . ASP A 1 280 ? 5.367 4.486 40.759 1.00 52.05 280 ASP A C 1
ATOM 1821 O O . ASP A 1 280 ? 5.015 4.478 39.570 1.00 52.50 280 ASP A O 1
ATOM 1826 N N . PRO A 1 281 ? 6.636 4.736 41.095 1.00 55.39 281 PRO A N 1
ATOM 1827 C CA . PRO A 1 281 ? 7.656 4.719 40.036 1.00 50.81 281 PRO A CA 1
ATOM 1828 C C . PRO A 1 281 ? 7.784 3.338 39.411 1.00 51.02 281 PRO A C 1
ATOM 1829 O O . PRO A 1 281 ? 8.060 3.223 38.207 1.00 49.06 281 PRO A O 1
ATOM 1833 N N . LYS A 1 282 ? 7.552 2.284 40.196 1.00 46.20 282 LYS A N 1
ATOM 1834 C CA . LYS A 1 282 ? 7.522 0.943 39.638 1.00 43.78 282 LYS A CA 1
ATOM 1835 C C . LYS A 1 282 ? 6.494 0.838 38.518 1.00 43.35 282 LYS A C 1
ATOM 1836 O O . LYS A 1 282 ? 6.772 0.266 37.459 1.00 42.80 282 LYS A O 1
ATOM 1842 N N . ILE A 1 283 ? 5.315 1.416 38.706 1.00 41.56 283 ILE A N 1
ATOM 1843 C CA . ILE A 1 283 ? 4.281 1.197 37.703 1.00 40.91 283 ILE A CA 1
ATOM 1844 C C . ILE A 1 283 ? 4.555 2.021 36.444 1.00 44.18 283 ILE A C 1
ATOM 1845 O O . ILE A 1 283 ? 4.356 1.531 35.320 1.00 41.57 283 ILE A O 1
ATOM 1850 N N . VAL A 1 284 ? 5.026 3.271 36.598 1.00 44.75 284 VAL A N 1
ATOM 1851 C CA . VAL A 1 284 ? 5.346 4.103 35.429 1.00 40.90 284 VAL A CA 1
ATOM 1852 C C . VAL A 1 284 ? 6.514 3.514 34.635 1.00 39.80 284 VAL A C 1
ATOM 1853 O O . VAL A 1 284 ? 6.557 3.621 33.403 1.00 34.65 284 VAL A O 1
ATOM 1857 N N . ALA A 1 285 ? 7.473 2.883 35.317 1.00 36.53 285 ALA A N 1
ATOM 1858 C CA . ALA A 1 285 ? 8.554 2.218 34.608 1.00 35.80 285 ALA A CA 1
ATOM 1859 C C . ALA A 1 285 ? 8.026 1.083 33.743 1.00 33.52 285 ALA A C 1
ATOM 1860 O O . ALA A 1 285 ? 8.445 0.917 32.590 1.00 32.71 285 ALA A O 1
ATOM 1862 N N . ASN A 1 286 ? 7.114 0.284 34.290 1.00 35.18 286 ASN A N 1
ATOM 1863 C CA . ASN A 1 286 ? 6.533 -0.784 33.494 1.00 36.81 286 ASN A CA 1
ATOM 1864 C C . ASN A 1 286 ? 5.755 -0.229 32.316 1.00 36.27 286 ASN A C 1
ATOM 1865 O O . ASN A 1 286 ? 5.736 -0.842 31.245 1.00 35.81 286 ASN A O 1
ATOM 1870 N N . ALA A 1 287 ? 5.131 0.934 32.481 1.00 32.79 287 ALA A N 1
ATOM 1871 C CA . ALA A 1 287 ? 4.374 1.499 31.380 1.00 31.25 287 ALA A CA 1
ATOM 1872 C C . ALA A 1 287 ? 5.283 1.977 30.256 1.00 29.79 287 ALA A C 1
ATOM 1873 O O . ALA A 1 287 ? 4.887 1.961 29.086 1.00 29.61 287 ALA A O 1
ATOM 1875 N N . VAL A 1 288 ? 6.495 2.414 30.585 1.00 29.68 288 VAL A N 1
ATOM 1876 C CA . VAL A 1 288 ? 7.502 2.640 29.552 1.00 32.68 288 VAL A CA 1
ATOM 1877 C C . VAL A 1 288 ? 7.858 1.324 28.860 1.00 32.94 288 VAL A C 1
ATOM 1878 O O . VAL A 1 288 ? 7.826 1.210 27.626 1.00 30.88 288 VAL A O 1
ATOM 1882 N N . GLU A 1 289 ? 8.187 0.304 29.645 1.00 31.77 289 GLU A N 1
ATOM 1883 C CA . GLU A 1 289 ? 8.448 -0.996 29.054 1.00 32.26 289 GLU A CA 1
ATOM 1884 C C . GLU A 1 289 ? 7.304 -1.439 28.150 1.00 35.55 289 GLU A C 1
ATOM 1885 O O . GLU A 1 289 ? 7.541 -2.005 27.076 1.00 39.41 289 GLU A O 1
ATOM 1891 N N . GLU A 1 290 ? 6.053 -1.184 28.540 1.00 31.55 290 GLU A N 1
ATOM 1892 C CA . GLU A 1 290 ? 4.994 -1.614 27.640 1.00 30.80 290 GLU A CA 1
ATOM 1893 C C . GLU A 1 290 ? 4.885 -0.710 26.425 1.00 33.02 290 GLU A C 1
ATOM 1894 O O . GLU A 1 290 ? 4.377 -1.142 25.380 1.00 33.74 290 GLU A O 1
ATOM 1900 N N . LEU A 1 291 ? 5.409 0.507 26.508 1.00 29.45 291 LEU A N 1
ATOM 1901 C CA . LEU A 1 291 ? 5.427 1.339 25.314 1.00 29.94 291 LEU A CA 1
ATOM 1902 C C . LEU A 1 291 ? 6.547 0.962 24.375 1.00 28.51 291 LEU A C 1
ATOM 1903 O O . LEU A 1 291 ? 6.348 0.990 23.154 1.00 29.27 291 LEU A O 1
ATOM 1908 N N . LEU A 1 292 ? 7.719 0.615 24.915 1.00 26.89 292 LEU A N 1
ATOM 1909 C CA . LEU A 1 292 ? 8.805 0.171 24.044 1.00 28.92 292 LEU A CA 1
ATOM 1910 C C . LEU A 1 292 ? 8.397 -1.068 23.274 1.00 35.09 292 LEU A C 1
ATOM 1911 O O . LEU A 1 292 ? 8.650 -1.156 22.064 1.00 35.28 292 LEU A O 1
ATOM 1916 N N . ARG A 1 293 ? 7.748 -2.028 23.966 1.00 34.61 293 ARG A N 1
ATOM 1917 C CA . ARG A 1 293 ? 7.325 -3.271 23.331 1.00 31.42 293 ARG A CA 1
ATOM 1918 C C . ARG A 1 293 ? 6.307 -2.999 22.236 1.00 32.36 293 ARG A C 1
ATOM 1919 O O . ARG A 1 293 ? 6.460 -3.461 21.102 1.00 34.27 293 ARG A O 1
ATOM 1927 N N . TYR A 1 294 ? 5.255 -2.252 22.563 1.00 29.40 294 TYR A N 1
ATOM 1928 C CA . TYR A 1 294 ? 4.210 -1.955 21.591 1.00 34.85 294 TYR A CA 1
ATOM 1929 C C . TYR A 1 294 ? 4.773 -1.335 20.321 1.00 36.51 294 TYR A C 1
ATOM 1930 O O . TYR A 1 294 ? 4.627 -1.883 19.220 1.00 35.55 294 TYR A O 1
ATOM 1939 N N . LEU A 1 295 ? 5.437 -0.185 20.471 1.00 32.94 295 LEU A N 1
ATOM 1940 C CA . LEU A 1 295 ? 5.856 0.595 19.318 1.00 35.19 295 LEU A CA 1
ATOM 1941 C C . LEU A 1 295 ? 6.976 -0.087 18.548 1.00 35.33 295 LEU A C 1
ATOM 1942 O O . LEU A 1 295 ? 6.971 -0.083 17.311 1.00 37.05 295 LEU A O 1
ATOM 1947 N N . SER A 1 296 ? 7.949 -0.651 19.261 1.00 32.73 296 SER A N 1
ATOM 1948 C CA . SER A 1 296 ? 9.013 -1.451 18.671 1.00 35.89 296 SER A CA 1
ATOM 1949 C C . SER A 1 296 ? 9.566 -0.766 17.422 1.00 41.68 296 SER A C 1
ATOM 1950 O O . SER A 1 296 ? 9.423 -1.245 16.291 1.00 46.95 296 SER A O 1
ATOM 1953 N N . ILE A 1 297 ? 10.185 0.394 17.684 1.00 40.85 297 ILE A N 1
ATOM 1954 C CA . ILE A 1 297 ? 10.576 1.313 16.620 1.00 39.75 297 ILE A CA 1
ATOM 1955 C C . ILE A 1 297 ? 11.772 0.778 15.856 1.00 45.08 297 ILE A C 1
ATOM 1956 O O . ILE A 1 297 ? 11.818 0.866 14.625 1.00 53.04 297 ILE A O 1
ATOM 1961 N N . ILE A 1 298 ? 12.774 0.250 16.560 1.00 43.37 298 ILE A N 1
ATOM 1962 C CA . ILE A 1 298 ? 13.861 -0.475 15.907 1.00 46.08 298 ILE A CA 1
ATOM 1963 C C . ILE A 1 298 ? 13.301 -1.810 15.438 1.00 46.49 298 ILE A C 1
ATOM 1964 O O . ILE A 1 298 ? 13.197 -2.769 16.212 1.00 45.31 298 ILE A O 1
ATOM 1969 N N . GLN A 1 299 ? 12.915 -1.892 14.177 1.00 47.52 299 GLN A N 1
ATOM 1970 C CA . GLN A 1 299 ? 12.305 -3.146 13.794 1.00 50.38 299 GLN A CA 1
ATOM 1971 C C . GLN A 1 299 ? 13.350 -4.226 13.620 1.00 44.45 299 GLN A C 1
ATOM 1972 O O . GLN A 1 299 ? 13.114 -5.384 13.966 1.00 44.20 299 GLN A O 1
ATOM 1978 N N . ASN A 1 300 ? 14.519 -3.859 13.118 1.00 52.26 300 ASN A N 1
ATOM 1979 C CA . ASN A 1 300 ? 15.490 -4.864 12.719 1.00 54.34 300 ASN A CA 1
ATOM 1980 C C . ASN A 1 300 ? 16.479 -5.236 13.808 1.00 52.54 300 ASN A C 1
ATOM 1981 O O . ASN A 1 300 ? 16.175 -6.045 14.684 1.00 52.35 300 ASN A O 1
ATOM 1986 N N . GLY A 1 301 ? 17.666 -4.652 13.762 1.00 58.62 301 GLY A N 1
ATOM 1987 C CA . GLY A 1 301 ? 18.773 -5.149 14.557 1.00 59.35 301 GLY A CA 1
ATOM 1988 C C . GLY A 1 301 ? 19.922 -5.480 13.632 1.00 57.03 301 GLY A C 1
ATOM 1989 O O . GLY A 1 301 ? 19.703 -6.049 12.559 1.00 60.09 301 GLY A O 1
ATOM 1990 N N . GLN A 1 302 ? 21.139 -5.104 14.009 1.00 56.30 302 GLN A N 1
ATOM 1991 C CA . GLN A 1 302 ? 22.278 -5.255 13.111 1.00 63.14 302 GLN A CA 1
ATOM 1992 C C . GLN A 1 302 ? 22.376 -6.643 12.478 1.00 69.84 302 GLN A C 1
ATOM 1993 O O . GLN A 1 302 ? 21.898 -7.646 13.027 1.00 67.44 302 GLN A O 1
ATOM 1999 N N . ARG A 1 303 ? 23.003 -6.692 11.307 1.00 70.42 303 ARG A N 1
ATOM 2000 C CA . ARG A 1 303 ? 22.951 -7.852 10.425 1.00 64.51 303 ARG A CA 1
ATOM 2001 C C . ARG A 1 303 ? 24.081 -8.785 10.838 1.00 61.30 303 ARG A C 1
ATOM 2002 O O . ARG A 1 303 ? 25.252 -8.530 10.562 1.00 67.12 303 ARG A O 1
ATOM 2010 N N . ARG A 1 304 ? 23.722 -9.854 11.534 1.00 57.99 304 ARG A N 1
ATOM 2011 C CA . ARG A 1 304 ? 24.668 -10.811 12.077 1.00 58.26 304 ARG A CA 1
ATOM 2012 C C . ARG A 1 304 ? 24.939 -11.944 11.084 1.00 57.20 304 ARG A C 1
ATOM 2013 O O . ARG A 1 304 ? 24.385 -11.992 9.983 1.00 57.35 304 ARG A O 1
ATOM 2021 N N . VAL A 1 305 ? 25.821 -12.865 11.488 1.00 57.63 305 VAL A N 1
ATOM 2022 C CA . VAL A 1 305 ? 26.256 -14.010 10.684 1.00 58.11 305 VAL A CA 1
ATOM 2023 C C . VAL A 1 305 ? 26.628 -15.137 11.647 1.00 57.78 305 VAL A C 1
ATOM 2024 O O . VAL A 1 305 ? 27.022 -14.885 12.788 1.00 58.47 305 VAL A O 1
ATOM 2028 N N . ALA A 1 306 ? 26.497 -16.388 11.192 1.00 60.53 306 ALA A N 1
ATOM 2029 C CA . ALA A 1 306 ? 26.785 -17.561 12.015 1.00 59.96 306 ALA A CA 1
ATOM 2030 C C . ALA A 1 306 ? 28.161 -18.146 11.691 1.00 62.76 306 ALA A C 1
ATOM 2031 O O . ALA A 1 306 ? 28.538 -18.266 10.521 1.00 63.45 306 ALA A O 1
ATOM 2033 N N . HIS A 1 307 ? 28.906 -18.518 12.740 1.00 62.22 307 HIS A N 1
ATOM 2034 C CA . HIS A 1 307 ? 30.246 -19.078 12.585 1.00 59.77 307 HIS A CA 1
ATOM 2035 C C . HIS A 1 307 ? 30.232 -20.589 12.481 1.00 58.94 307 HIS A C 1
ATOM 2036 O O . HIS A 1 307 ? 30.984 -21.153 11.687 1.00 63.92 307 HIS A O 1
ATOM 2043 N N . GLU A 1 308 ? 29.429 -21.258 13.291 1.00 57.50 308 GLU A N 1
ATOM 2044 C CA . GLU A 1 308 ? 29.193 -22.682 13.144 1.00 57.53 308 GLU A CA 1
ATOM 2045 C C . GLU A 1 308 ? 27.770 -22.905 12.638 1.00 61.66 308 GLU A C 1
ATOM 2046 O O . GLU A 1 308 ? 26.957 -21.977 12.589 1.00 59.66 308 GLU A O 1
ATOM 2052 N N . ASP A 1 309 ? 27.485 -24.145 12.222 1.00 64.27 309 ASP A N 1
ATOM 2053 C CA . ASP A 1 309 ? 26.129 -24.533 11.839 1.00 61.51 309 ASP A CA 1
ATOM 2054 C C . ASP A 1 309 ? 25.220 -24.545 13.073 1.00 64.11 309 ASP A C 1
ATOM 2055 O O . ASP A 1 309 ? 25.649 -24.879 14.182 1.00 66.67 309 ASP A O 1
ATOM 2060 N N . ILE A 1 310 ? 23.953 -24.161 12.877 1.00 62.53 310 ILE A N 1
ATOM 2061 C CA . ILE A 1 310 ? 23.046 -23.839 13.981 1.00 60.53 310 ILE A CA 1
ATOM 2062 C C . ILE A 1 310 ? 21.659 -24.359 13.647 1.00 63.60 310 ILE A C 1
ATOM 2063 O O . ILE A 1 310 ? 21.075 -23.981 12.624 1.00 63.10 310 ILE A O 1
ATOM 2068 N N . HIS A 1 311 ? 21.117 -25.187 14.521 1.00 62.62 311 HIS A N 1
ATOM 2069 C CA . HIS A 1 311 ? 19.851 -25.863 14.275 1.00 63.18 311 HIS A CA 1
ATOM 2070 C C . HIS A 1 311 ? 18.867 -25.384 15.332 1.00 63.00 311 HIS A C 1
ATOM 2071 O O . HIS A 1 311 ? 19.041 -25.688 16.515 1.00 69.11 311 HIS A O 1
ATOM 2078 N N . ILE A 1 312 ? 17.881 -24.580 14.921 1.00 58.47 312 ILE A N 1
ATOM 2079 C CA . ILE A 1 312 ? 16.681 -24.298 15.708 1.00 57.21 312 ILE A CA 1
ATOM 2080 C C . ILE A 1 312 ? 15.584 -23.854 14.758 1.00 58.57 312 ILE A C 1
ATOM 2081 O O . ILE A 1 312 ? 15.829 -23.550 13.588 1.00 57.96 312 ILE A O 1
ATOM 2086 N N . GLY A 1 313 ? 14.362 -23.793 15.288 1.00 52.50 313 GLY A N 1
ATOM 2087 C CA . GLY A 1 313 ? 13.192 -23.468 14.499 1.00 48.85 313 GLY A CA 1
ATOM 2088 C C . GLY A 1 313 ? 12.922 -24.505 13.435 1.00 53.60 313 GLY A C 1
ATOM 2089 O O . GLY A 1 313 ? 12.105 -24.297 12.532 1.00 54.58 313 GLY A O 1
ATOM 2090 N N . GLY A 1 314 ? 13.612 -25.635 13.536 1.00 55.90 314 GLY A N 1
ATOM 2091 C CA . GLY A 1 314 ? 13.418 -26.721 12.610 1.00 62.62 314 GLY A CA 1
ATOM 2092 C C . GLY A 1 314 ? 14.169 -26.587 11.309 1.00 66.30 314 GLY A C 1
ATOM 2093 O O . GLY A 1 314 ? 13.961 -27.410 10.403 1.00 69.94 314 GLY A O 1
ATOM 2094 N N . GLU A 1 315 ? 15.010 -25.568 11.172 1.00 62.66 315 GLU A N 1
ATOM 2095 C CA . GLU A 1 315 ? 15.886 -25.430 10.021 1.00 62.92 315 GLU A CA 1
ATOM 2096 C C . GLU A 1 315 ? 17.305 -25.240 10.536 1.00 63.62 315 GLU A C 1
ATOM 2097 O O . GLU A 1 315 ? 17.547 -25.097 11.739 1.00 64.75 315 GLU A O 1
ATOM 2103 N N . THR A 1 316 ? 18.256 -25.264 9.615 1.00 58.36 316 THR A N 1
ATOM 2104 C CA . THR A 1 316 ? 19.664 -25.218 9.965 1.00 61.09 316 THR A CA 1
ATOM 2105 C C . THR A 1 316 ? 20.257 -23.955 9.374 1.00 61.05 316 THR A C 1
ATOM 2106 O O . THR A 1 316 ? 20.195 -23.752 8.156 1.00 63.31 316 THR A O 1
ATOM 2110 N N . ILE A 1 317 ? 20.808 -23.098 10.232 1.00 58.72 317 ILE A N 1
ATOM 2111 C CA . ILE A 1 317 ? 21.548 -21.943 9.738 1.00 61.41 317 ILE A CA 1
ATOM 2112 C C . ILE A 1 317 ? 22.963 -22.387 9.420 1.00 66.52 317 ILE A C 1
ATOM 2113 O O . ILE A 1 317 ? 23.852 -22.328 10.282 1.00 65.06 317 ILE A O 1
ATOM 2118 N N . ARG A 1 318 ? 23.174 -22.859 8.191 1.00 71.72 318 ARG A N 1
ATOM 2119 C CA . ARG A 1 318 ? 24.514 -23.227 7.750 1.00 67.66 318 ARG A CA 1
ATOM 2120 C C . ARG A 1 318 ? 25.461 -22.059 8.007 1.00 57.75 318 ARG A C 1
ATOM 2121 O O . ARG A 1 318 ? 25.134 -20.913 7.699 1.00 56.44 318 ARG A O 1
ATOM 2129 N N . ALA A 1 319 ? 26.606 -22.347 8.638 1.00 56.58 319 ALA A N 1
ATOM 2130 C CA . ALA A 1 319 ? 27.613 -21.332 8.957 1.00 59.15 319 ALA A CA 1
ATOM 2131 C C . ALA A 1 319 ? 27.925 -20.463 7.745 1.00 58.28 319 ALA A C 1
ATOM 2132 O O . ALA A 1 319 ? 27.739 -20.905 6.612 1.00 58.66 319 ALA A O 1
ATOM 2134 N N . GLY A 1 320 ? 28.367 -19.228 7.955 1.00 56.67 320 GLY A N 1
ATOM 2135 C CA . GLY A 1 320 ? 28.466 -18.257 6.871 1.00 51.44 320 GLY A CA 1
ATOM 2136 C C . GLY A 1 320 ? 27.203 -17.458 6.557 1.00 55.19 320 GLY A C 1
ATOM 2137 O O . GLY A 1 320 ? 27.309 -16.259 6.333 1.00 59.92 320 GLY A O 1
ATOM 2138 N N . GLU A 1 321 ? 26.024 -18.089 6.535 1.00 55.83 321 GLU A N 1
ATOM 2139 C CA . GLU A 1 321 ? 24.798 -17.402 6.140 1.00 49.56 321 GLU A CA 1
ATOM 2140 C C . GLU A 1 321 ? 24.427 -16.305 7.125 1.00 54.99 321 GLU A C 1
ATOM 2141 O O . GLU A 1 321 ? 24.735 -16.377 8.315 1.00 57.00 321 GLU A O 1
ATOM 2147 N N . GLY A 1 322 ? 23.693 -15.306 6.621 1.00 57.30 322 GLY A N 1
ATOM 2148 C CA . GLY A 1 322 ? 23.391 -14.125 7.414 1.00 54.65 322 GLY A CA 1
ATOM 2149 C C . GLY A 1 322 ? 22.149 -14.283 8.277 1.00 56.98 322 GLY A C 1
ATOM 2150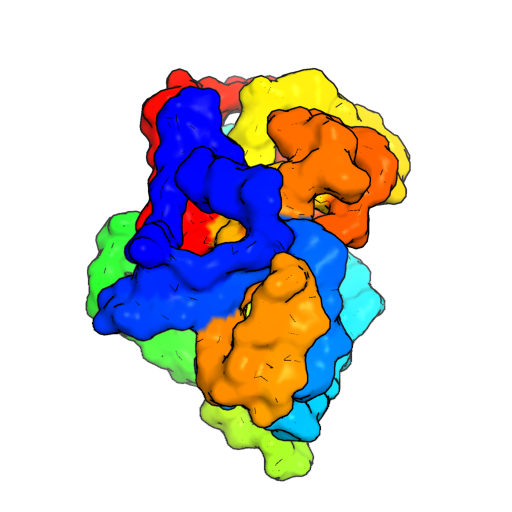 O O . GLY A 1 322 ? 21.237 -15.062 7.983 1.00 58.54 322 GLY A O 1
ATOM 2151 N N . ILE A 1 323 ? 22.113 -13.513 9.367 1.00 55.67 323 ILE A N 1
ATOM 2152 C CA . ILE A 1 323 ? 21.050 -13.596 10.364 1.00 50.58 323 ILE A CA 1
ATOM 2153 C C . ILE A 1 323 ? 20.508 -12.195 10.620 1.00 52.52 323 ILE A C 1
ATOM 2154 O O . ILE A 1 323 ? 21.278 -11.255 10.839 1.00 59.51 323 ILE A O 1
ATOM 2159 N N . ILE A 1 324 ? 19.189 -12.051 10.576 1.00 49.24 324 ILE A N 1
ATOM 2160 C CA . ILE A 1 324 ? 18.518 -10.800 10.895 1.00 46.78 324 ILE A CA 1
ATOM 2161 C C . ILE A 1 324 ? 17.543 -11.073 12.027 1.00 47.68 324 ILE A C 1
ATOM 2162 O O . ILE A 1 324 ? 16.466 -11.636 11.800 1.00 46.07 324 ILE A O 1
ATOM 2167 N N . ILE A 1 325 ? 17.906 -10.651 13.235 1.00 48.74 325 ILE A N 1
ATOM 2168 C CA . ILE A 1 325 ? 17.158 -10.965 14.448 1.00 45.84 325 ILE A CA 1
ATOM 2169 C C . ILE A 1 325 ? 16.098 -9.880 14.625 1.00 48.26 325 ILE A C 1
ATOM 2170 O O . ILE A 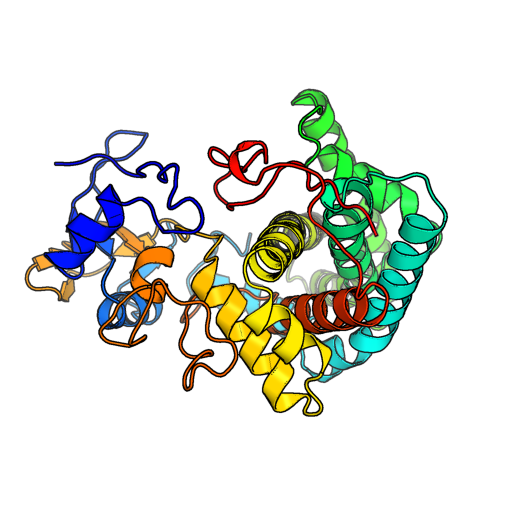1 325 ? 16.376 -8.827 15.193 1.00 52.06 325 ILE A O 1
ATOM 2175 N N . ASP A 1 326 ? 14.864 -10.168 14.183 1.00 47.14 326 ASP A N 1
ATOM 2176 C CA . ASP A 1 326 ? 13.802 -9.176 13.980 1.00 47.03 326 ASP A CA 1
ATOM 2177 C C . ASP A 1 326 ? 12.989 -8.944 15.262 1.00 46.33 326 ASP A C 1
ATOM 2178 O O . ASP A 1 326 ? 12.267 -9.838 15.709 1.00 48.34 326 ASP A O 1
ATOM 2183 N N . LEU A 1 327 ? 13.059 -7.726 15.815 1.00 40.38 327 LEU A N 1
ATOM 2184 C CA . LEU A 1 327 ? 12.571 -7.423 17.162 1.00 39.27 327 LEU A CA 1
ATOM 2185 C C . LEU A 1 327 ? 11.081 -7.104 17.252 1.00 37.65 327 LEU A C 1
ATOM 2186 O O . LEU A 1 327 ? 10.473 -7.310 18.309 1.00 32.81 327 LEU A O 1
ATOM 2191 N N . ALA A 1 328 ? 10.488 -6.517 16.220 1.00 38.92 328 ALA A N 1
ATOM 2192 C CA . ALA A 1 328 ? 9.070 -6.186 16.332 1.00 35.77 328 ALA A CA 1
ATOM 2193 C C . ALA A 1 328 ? 8.263 -7.456 16.518 1.00 42.42 328 ALA A C 1
ATOM 2194 O O . ALA A 1 328 ? 7.659 -7.627 17.591 1.00 44.00 328 ALA A O 1
ATOM 2196 N N . PRO A 1 329 ? 8.293 -8.431 15.597 1.00 44.73 329 PRO A N 1
ATOM 2197 C CA . PRO A 1 329 ? 7.463 -9.627 15.787 1.00 42.07 329 PRO A CA 1
ATOM 2198 C C . PRO A 1 329 ? 7.779 -10.393 17.053 1.00 39.80 329 PRO A C 1
ATOM 2199 O O . PRO A 1 329 ? 6.872 -10.989 17.649 1.00 45.30 329 PRO A O 1
ATOM 2203 N N . ALA A 1 330 ? 9.031 -10.412 17.489 1.00 36.78 330 ALA A N 1
ATOM 2204 C CA . ALA A 1 330 ? 9.300 -10.983 18.802 1.00 41.78 330 ALA A CA 1
ATOM 2205 C C . ALA A 1 330 ? 8.523 -10.231 19.878 1.00 41.02 330 ALA A C 1
ATOM 2206 O O . ALA A 1 330 ? 7.866 -10.846 20.725 1.00 40.28 330 ALA A O 1
ATOM 2208 N N . ASN A 1 331 ? 8.563 -8.893 19.847 1.00 40.51 331 ASN A N 1
ATOM 2209 C CA . ASN A 1 331 ? 7.850 -8.115 20.853 1.00 37.58 331 ASN A CA 1
ATOM 2210 C C . ASN A 1 331 ? 6.349 -8.287 20.726 1.00 41.33 331 ASN A C 1
ATOM 2211 O O . ASN A 1 331 ? 5.614 -7.965 21.664 1.00 41.40 331 ASN A O 1
ATOM 2216 N N . TRP A 1 332 ? 5.883 -8.772 19.579 1.00 40.62 332 TRP A N 1
ATOM 2217 C CA . TRP A 1 332 ? 4.472 -9.004 19.336 1.00 39.49 332 TRP A CA 1
ATOM 2218 C C . TRP A 1 332 ? 4.148 -10.502 19.271 1.00 44.16 332 TRP A C 1
ATOM 2219 O O . TRP A 1 332 ? 3.139 -10.903 18.679 1.00 49.67 332 TRP A O 1
ATOM 2230 N N . ASP A 1 333 ? 4.969 -11.333 19.907 1.00 42.20 333 ASP A N 1
ATOM 2231 C CA . ASP A 1 333 ? 4.754 -12.774 19.928 1.00 39.93 333 ASP A CA 1
ATOM 2232 C C 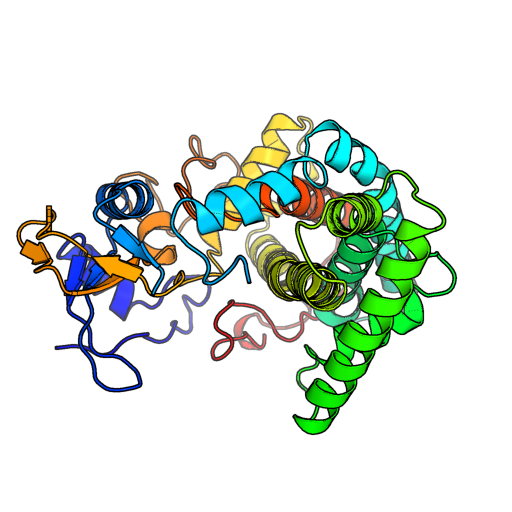. ASP A 1 333 ? 3.723 -13.115 20.988 1.00 41.52 333 ASP A C 1
ATOM 2233 O O . ASP A 1 333 ? 3.993 -13.003 22.189 1.00 43.80 333 ASP A O 1
ATOM 2238 N N . ALA A 1 334 ? 2.563 -13.597 20.549 1.00 43.71 334 ALA A N 1
ATOM 2239 C CA . ALA A 1 334 ? 1.508 -13.946 21.488 1.00 42.47 334 ALA A CA 1
ATOM 2240 C C . ALA A 1 334 ? 1.896 -15.067 22.454 1.00 49.08 334 ALA A C 1
ATOM 2241 O O . ALA A 1 334 ? 1.190 -15.240 23.457 1.00 50.52 334 ALA A O 1
ATOM 2243 N N . HIS A 1 335 ? 2.993 -15.812 22.208 1.00 46.73 335 HIS A N 1
ATOM 2244 C CA . HIS A 1 335 ? 3.443 -16.801 23.192 1.00 45.67 335 HIS A CA 1
ATOM 2245 C C . HIS A 1 335 ? 3.851 -16.122 24.492 1.00 46.91 335 HIS A C 1
ATOM 2246 O O . HIS A 1 335 ? 3.585 -16.633 25.587 1.00 46.15 335 HIS A O 1
ATOM 2253 N N . ALA A 1 336 ? 4.528 -14.981 24.392 1.00 46.54 336 ALA A N 1
ATOM 2254 C CA . ALA A 1 336 ? 5.060 -14.331 25.572 1.00 45.31 336 ALA A CA 1
ATOM 2255 C C . ALA A 1 336 ? 4.323 -13.063 25.935 1.00 41.70 336 ALA A C 1
ATOM 2256 O O . ALA A 1 336 ? 4.472 -12.597 27.067 1.00 49.11 336 ALA A O 1
ATOM 2258 N N . PHE A 1 337 ? 3.542 -12.498 25.017 1.00 36.10 337 PHE A N 1
ATOM 2259 C CA . PHE A 1 337 ? 2.801 -11.263 25.274 1.00 42.17 337 PHE A CA 1
ATOM 2260 C C . PHE A 1 337 ? 1.371 -11.484 24.792 1.00 47.50 337 PHE A C 1
ATOM 2261 O O . PHE A 1 337 ? 1.079 -11.311 23.601 1.00 45.72 337 PHE A O 1
ATOM 2269 N N . THR A 1 338 ? 0.491 -11.803 25.753 1.00 43.00 338 THR A N 1
ATOM 2270 C CA . THR A 1 338 ? -0.781 -12.468 25.475 1.00 40.76 338 THR A CA 1
ATOM 2271 C C . THR A 1 338 ? -1.615 -11.768 24.411 1.00 44.55 338 THR A C 1
ATOM 2272 O O . THR A 1 338 ? -2.171 -12.423 23.523 1.00 53.84 338 THR A O 1
ATOM 2276 N N . GLU A 1 339 ? -1.765 -10.454 24.490 1.00 38.40 339 GLU A N 1
ATOM 2277 C CA . GLU A 1 339 ? -2.589 -9.753 23.510 1.00 40.81 339 GLU A CA 1
ATOM 2278 C C . GLU A 1 339 ? -1.744 -8.701 22.802 1.00 45.11 339 GLU A C 1
ATOM 2279 O O . GLU A 1 339 ? -1.863 -7.496 23.086 1.00 42.01 339 GLU A O 1
ATOM 2285 N N . PRO A 1 340 ? -0.890 -9.120 21.856 1.00 48.41 340 PRO A N 1
ATOM 2286 C CA . PRO A 1 340 ? 0.184 -8.226 21.383 1.00 42.33 340 PRO A CA 1
ATOM 2287 C C . PRO A 1 340 ? -0.310 -6.953 20.728 1.00 39.22 340 PRO A C 1
ATOM 2288 O O . PRO A 1 340 ? 0.359 -5.926 20.854 1.00 41.76 340 PRO A O 1
ATOM 2292 N N . ASP A 1 341 ? -1.458 -6.978 20.046 1.00 41.47 341 ASP A N 1
ATOM 2293 C CA . ASP A 1 341 ? -2.040 -5.764 19.470 1.00 40.48 341 ASP A CA 1
ATOM 2294 C C . ASP A 1 341 ? -2.477 -4.756 20.528 1.00 42.58 341 ASP A C 1
ATOM 2295 O O . ASP A 1 341 ? -2.815 -3.619 20.178 1.00 48.04 341 ASP A O 1
ATOM 2300 N N . ARG A 1 342 ? -2.485 -5.134 21.798 1.00 39.83 342 ARG A N 1
ATOM 2301 C CA . ARG A 1 342 ? -3.052 -4.312 22.852 1.00 39.36 342 ARG A CA 1
ATOM 2302 C C . ARG A 1 342 ? -1.970 -3.499 23.555 1.00 45.24 342 ARG A C 1
ATOM 2303 O O . ARG A 1 342 ? -0.855 -3.983 23.778 1.00 49.45 342 ARG A O 1
ATOM 2311 N N . LEU A 1 343 ? -2.296 -2.261 23.906 1.00 39.79 343 LEU A N 1
ATOM 2312 C CA . LEU A 1 343 ? -1.372 -1.409 24.645 1.00 37.64 343 LEU A CA 1
ATOM 2313 C C . LEU A 1 343 ? -1.825 -1.408 26.101 1.00 38.63 343 LEU A C 1
ATOM 2314 O O . LEU A 1 343 ? -2.670 -0.614 26.510 1.00 42.11 343 LEU A O 1
ATOM 2319 N N . TYR A 1 344 ? -1.263 -2.306 26.895 1.00 36.05 344 TYR A N 1
ATOM 2320 C CA . TYR A 1 344 ? -1.676 -2.474 28.288 1.00 36.84 344 TYR A CA 1
ATOM 2321 C C . TYR A 1 344 ? -0.511 -2.076 29.190 1.00 39.10 344 TYR A C 1
ATOM 2322 O O . TYR A 1 344 ? 0.409 -2.868 29.406 1.00 40.24 344 TYR A O 1
ATOM 2331 N N . LEU A 1 345 ? -0.535 -0.856 29.728 1.00 37.96 345 LEU A N 1
ATOM 2332 C CA . LEU A 1 345 ? 0.598 -0.406 30.532 1.00 34.84 345 LEU A CA 1
ATOM 2333 C C . LEU A 1 345 ? 0.687 -1.116 31.866 1.00 35.44 345 LEU A C 1
ATOM 2334 O O . LEU A 1 345 ? 1.685 -0.952 32.569 1.00 39.96 345 LEU A O 1
ATOM 2339 N N . HIS A 1 346 ? -0.323 -1.869 32.253 1.00 38.75 346 HIS A N 1
ATOM 2340 C CA . HIS A 1 346 ? -0.159 -2.758 33.391 1.00 43.69 346 HIS A CA 1
ATOM 2341 C C . HIS A 1 346 ? 0.277 -4.163 32.980 1.00 40.12 346 HIS A C 1
ATOM 2342 O O . HIS A 1 346 ? 0.416 -5.008 33.869 1.00 41.54 346 HIS A O 1
ATOM 2349 N N . ARG A 1 347 ? 0.481 -4.419 31.674 1.00 36.74 347 ARG A N 1
ATOM 2350 C CA . ARG A 1 347 ? 0.975 -5.696 31.149 1.00 36.93 347 ARG A CA 1
ATOM 2351 C C . ARG A 1 347 ? 1.995 -6.311 32.095 1.00 39.81 347 ARG A C 1
ATOM 2352 O O . ARG A 1 347 ? 2.921 -5.635 32.551 1.00 41.64 347 ARG A O 1
ATOM 2360 N N . ALA A 1 348 ? 1.790 -7.581 32.433 1.00 37.40 348 ALA A N 1
ATOM 2361 C CA . ALA A 1 348 ? 2.537 -8.150 33.543 1.00 39.11 348 ALA A CA 1
ATOM 2362 C C . ALA A 1 348 ? 4.031 -8.179 33.233 1.00 49.97 348 ALA A C 1
ATOM 2363 O O . ALA A 1 348 ? 4.822 -7.445 33.853 1.00 51.72 348 ALA A O 1
ATOM 2365 N N . GLY A 1 349 ? 4.439 -9.000 32.270 1.00 40.10 349 GLY A N 1
ATOM 2366 C CA . GLY A 1 349 ? 5.869 -9.075 32.033 1.00 50.47 349 GLY A CA 1
ATOM 2367 C C . GLY A 1 349 ? 6.354 -8.151 30.936 1.00 49.78 349 GLY A C 1
ATOM 2368 O O . GLY A 1 349 ? 6.669 -8.614 29.839 1.00 54.20 349 GLY A O 1
ATOM 2369 N N . ALA A 1 350 ? 6.417 -6.844 31.193 1.00 42.44 350 ALA A N 1
ATOM 2370 C CA . ALA A 1 350 ? 6.652 -5.938 30.074 1.00 36.13 350 ALA A CA 1
ATOM 2371 C C . ALA A 1 350 ? 8.139 -5.777 29.761 1.00 47.18 350 ALA A C 1
ATOM 2372 O O . ALA A 1 350 ? 8.512 -5.699 28.582 1.00 45.36 350 ALA A O 1
ATOM 2374 N N . GLU A 1 351 ? 9.001 -5.736 30.791 1.00 47.81 351 GLU A N 1
ATOM 2375 C CA . GLU A 1 351 ? 10.451 -5.720 30.623 1.00 41.96 351 GLU A CA 1
ATOM 2376 C C . GLU A 1 351 ? 10.980 -7.052 30.088 1.00 43.91 351 GLU A C 1
ATOM 2377 O O . GLU A 1 351 ? 12.194 -7.283 30.050 1.00 45.95 351 GLU A O 1
ATOM 2383 N N . ARG A 1 352 ? 10.076 -7.949 29.698 1.00 45.88 352 ARG A N 1
ATOM 2384 C CA . ARG A 1 352 ? 10.438 -9.133 28.938 1.00 47.32 352 ARG A CA 1
ATOM 2385 C C . ARG A 1 352 ? 10.819 -8.801 27.496 1.00 45.09 352 ARG A C 1
ATOM 2386 O O . ARG A 1 352 ? 11.307 -9.688 26.786 1.00 46.69 352 ARG A O 1
ATOM 2394 N N . ASN A 1 353 ? 10.614 -7.568 27.036 1.00 38.15 353 ASN A N 1
ATOM 2395 C CA . ASN A 1 353 ? 10.739 -7.309 25.613 1.00 34.26 353 ASN A CA 1
ATOM 2396 C C . ASN A 1 353 ? 12.204 -7.296 25.217 1.00 40.70 353 ASN A C 1
ATOM 2397 O O . ASN A 1 353 ? 13.102 -7.543 26.033 1.00 45.71 353 ASN A O 1
ATOM 2402 N N . VAL A 1 354 ? 12.451 -7.012 23.937 1.00 42.02 354 VAL A N 1
ATOM 2403 C CA . VAL A 1 354 ? 13.814 -6.907 23.416 1.00 40.14 354 VAL A CA 1
ATOM 2404 C C . VAL A 1 354 ? 13.884 -5.656 22.548 1.00 38.72 354 VAL A C 1
ATOM 2405 O O . VAL A 1 354 ? 14.604 -5.614 21.546 1.00 35.80 354 VAL A O 1
ATOM 2409 N N . ALA A 1 355 ? 13.119 -4.627 22.935 1.00 42.48 355 ALA A N 1
ATOM 2410 C CA . ALA A 1 355 ? 13.142 -3.352 22.228 1.00 37.52 355 ALA A CA 1
ATOM 2411 C C . ALA A 1 355 ? 14.511 -2.709 22.275 1.00 43.08 355 ALA A C 1
ATOM 2412 O O . ALA A 1 355 ? 14.766 -1.791 21.489 1.00 45.70 355 ALA A O 1
ATOM 2414 N N . PHE A 1 356 ? 15.376 -3.143 23.206 1.00 43.58 356 PHE A N 1
ATOM 2415 C CA . PHE A 1 356 ? 16.754 -2.678 23.329 1.00 36.53 356 PHE A CA 1
ATOM 2416 C C . PHE A 1 356 ? 17.738 -3.724 22.875 1.00 36.28 356 PHE A C 1
ATOM 2417 O O . PHE A 1 356 ? 18.939 -3.549 23.080 1.00 40.03 356 PHE A O 1
ATOM 2425 N N . GLY A 1 357 ? 17.258 -4.805 22.277 1.00 37.75 357 GLY A N 1
ATOM 2426 C CA . GLY A 1 357 ? 18.090 -5.944 21.951 1.00 37.62 357 GLY A CA 1
ATOM 2427 C C . GLY A 1 357 ? 18.253 -6.892 23.118 1.00 36.00 357 GLY A C 1
ATOM 2428 O O . GLY A 1 357 ? 17.674 -6.735 24.192 1.00 36.93 357 GLY A O 1
ATOM 2429 N N . TYR A 1 358 ? 19.095 -7.893 22.900 1.00 44.50 358 TYR A N 1
ATOM 2430 C CA . TYR A 1 358 ? 19.367 -8.903 23.910 1.00 43.37 358 TYR A CA 1
ATOM 2431 C C . TYR A 1 358 ? 20.824 -9.356 23.813 1.00 43.84 358 TYR A C 1
ATOM 2432 O O . TYR A 1 358 ? 21.461 -9.231 22.762 1.00 42.53 358 TYR A O 1
ATOM 2441 N N . GLY A 1 359 ? 21.351 -9.877 24.924 1.00 41.51 359 GLY A N 1
ATOM 2442 C CA . GLY A 1 359 ? 22.685 -10.458 24.842 1.00 46.30 359 GLY A CA 1
ATOM 2443 C C . GLY A 1 359 ? 23.764 -9.397 24.710 1.00 47.10 359 GLY A C 1
ATOM 2444 O O . GLY A 1 359 ? 23.539 -8.224 24.954 1.00 48.37 359 GLY A O 1
ATOM 2445 N N . ARG A 1 360 ? 24.970 -9.832 24.349 1.00 55.77 360 ARG A N 1
ATOM 2446 C CA . ARG A 1 360 ? 26.010 -8.863 24.013 1.00 56.82 360 ARG A CA 1
ATOM 2447 C C . ARG A 1 360 ? 25.472 -7.965 22.910 1.00 52.47 360 ARG A C 1
ATOM 2448 O O . ARG A 1 360 ? 24.712 -8.420 22.048 1.00 53.70 360 ARG A O 1
ATOM 2456 N N . HIS A 1 361 ? 25.841 -6.688 22.948 1.00 45.99 361 HIS A N 1
ATOM 2457 C CA . HIS A 1 361 ? 25.371 -5.654 22.011 1.00 49.67 361 HIS A CA 1
ATOM 2458 C C . HIS A 1 361 ? 23.989 -5.101 22.345 1.00 47.05 361 HIS A C 1
ATOM 2459 O O . HIS A 1 361 ? 23.415 -4.432 21.502 1.00 50.73 361 HIS A O 1
ATOM 2466 N N . GLN A 1 362 ? 23.420 -5.374 23.514 1.00 45.15 362 GLN A N 1
ATOM 2467 C CA . GLN A 1 362 ? 22.202 -4.677 23.891 1.00 42.22 362 GLN A CA 1
ATOM 2468 C C . GLN A 1 362 ? 22.452 -3.182 23.852 1.00 45.47 362 GLN A C 1
ATOM 2469 O O . GLN A 1 362 ? 23.592 -2.736 23.980 1.00 46.08 362 GLN A O 1
ATOM 2475 N N . CYS A 1 363 ? 21.372 -2.400 23.713 1.00 44.10 363 CYS A N 1
ATOM 2476 C CA . CYS A 1 363 ? 21.514 -0.948 23.724 1.00 41.03 363 CYS A CA 1
ATOM 2477 C C . CYS A 1 363 ? 22.259 -0.512 24.968 1.00 37.37 363 CYS A C 1
ATOM 2478 O O . CYS A 1 363 ? 21.927 -0.921 26.072 1.00 33.56 363 CYS A O 1
ATOM 2481 N N . VAL A 1 364 ? 23.325 0.257 24.764 1.00 41.18 364 VAL A N 1
ATOM 2482 C CA . VAL A 1 364 ? 24.038 0.862 25.882 1.00 44.35 364 VAL A CA 1
ATOM 2483 C C . VAL A 1 364 ? 23.200 1.965 26.527 1.00 44.90 364 VAL A C 1
ATOM 2484 O O . VAL A 1 364 ? 23.311 2.214 27.737 1.00 42.00 364 VAL A O 1
ATOM 2488 N N . GLY A 1 365 ? 22.365 2.652 25.732 1.00 43.15 365 GLY A N 1
ATOM 2489 C CA . GLY A 1 365 ? 21.583 3.754 26.263 1.00 40.64 365 GLY A CA 1
ATOM 2490 C C . GLY A 1 365 ? 20.534 3.337 27.270 1.00 40.18 365 GLY A C 1
ATOM 2491 O O . GLY A 1 365 ? 20.136 4.148 28.110 1.00 40.07 365 GLY A O 1
ATOM 2492 N N . GLN A 1 366 ? 20.070 2.082 27.188 1.00 37.53 366 GLN A N 1
ATOM 2493 C CA . GLN A 1 366 ? 19.078 1.465 28.067 1.00 36.28 366 GLN A CA 1
ATOM 2494 C C . GLN A 1 366 ? 18.576 2.324 29.217 1.00 38.76 366 GLN A C 1
ATOM 2495 O O . GLN A 1 366 ? 17.547 2.989 29.081 1.00 39.77 366 GLN A O 1
ATOM 2501 N N . GLN A 1 367 ? 19.299 2.329 30.343 1.00 40.78 367 GLN A N 1
ATOM 2502 C CA . GLN A 1 367 ? 18.801 2.998 31.544 1.00 42.74 367 GLN A CA 1
ATOM 2503 C C . GLN A 1 367 ? 18.560 4.479 31.302 1.00 40.79 367 GLN A C 1
ATOM 2504 O O . GLN A 1 367 ? 17.579 5.036 31.808 1.00 39.49 367 GLN A O 1
ATOM 2510 N N . LEU A 1 368 ? 19.432 5.128 30.521 1.00 41.71 368 LEU A N 1
ATOM 2511 C CA . LEU A 1 368 ? 19.257 6.547 30.219 1.00 38.50 368 LEU A CA 1
ATOM 2512 C C . LEU A 1 368 ? 17.998 6.791 29.405 1.00 39.28 368 LEU A C 1
ATOM 2513 O O . LEU A 1 368 ? 17.198 7.671 29.745 1.00 39.66 368 LEU A O 1
ATOM 2518 N N . ALA A 1 369 ? 17.815 6.045 28.308 1.00 38.90 369 ALA A N 1
ATOM 2519 C CA . ALA A 1 369 ? 16.597 6.214 27.521 1.00 34.71 369 ALA A CA 1
ATOM 2520 C C . ALA A 1 369 ? 15.367 5.932 28.367 1.00 33.75 369 ALA A C 1
ATOM 2521 O O . ALA A 1 369 ? 14.371 6.656 28.280 1.00 35.66 369 ALA A O 1
ATOM 2523 N N . ARG A 1 370 ? 15.432 4.917 29.231 1.00 34.99 370 ARG A N 1
ATOM 2524 C CA . ARG A 1 370 ? 14.298 4.636 30.115 1.00 36.51 370 ARG A CA 1
ATOM 2525 C C . ARG A 1 370 ? 13.959 5.849 30.973 1.00 37.50 370 ARG A C 1
ATOM 2526 O O . ARG A 1 370 ? 12.793 6.239 31.088 1.00 37.23 370 ARG A O 1
ATOM 2534 N N . ALA A 1 371 ? 14.966 6.450 31.593 1.00 36.18 371 ALA A N 1
ATOM 2535 C CA . ALA A 1 371 ? 14.728 7.658 32.359 1.00 35.20 371 ALA A CA 1
ATOM 2536 C C . ALA A 1 371 ? 14.064 8.710 31.488 1.00 37.85 371 ALA A C 1
ATOM 2537 O O . ALA A 1 371 ? 13.048 9.301 31.879 1.00 39.34 371 ALA A O 1
ATOM 2539 N N . GLU A 1 372 ? 14.606 8.933 30.285 1.00 36.04 372 GLU A N 1
ATOM 2540 C CA . GLU A 1 372 ? 14.053 9.948 29.391 1.00 35.17 372 GLU A CA 1
ATOM 2541 C C . GLU A 1 372 ? 12.553 9.752 29.229 1.00 37.18 372 GLU A C 1
ATOM 2542 O O . GLU A 1 372 ? 11.753 10.613 29.615 1.00 37.57 372 GLU A O 1
ATOM 2548 N N . LEU A 1 373 ? 12.158 8.589 28.717 1.00 32.13 373 LEU A N 1
ATOM 2549 C CA . LEU A 1 373 ? 10.750 8.334 28.477 1.00 30.09 373 LEU A CA 1
ATOM 2550 C C . LEU A 1 373 ? 9.932 8.446 29.755 1.00 34.76 373 LEU A C 1
ATOM 2551 O O . LEU A 1 373 ? 8.817 8.970 29.737 1.00 35.41 373 LEU A O 1
ATOM 2556 N N . GLN A 1 374 ? 10.464 7.976 30.877 1.00 34.13 374 GLN A N 1
ATOM 2557 C CA . GLN A 1 374 ? 9.758 8.154 32.137 1.00 31.82 374 GLN A CA 1
ATOM 2558 C C . GLN A 1 374 ? 9.484 9.634 32.380 1.00 37.26 374 GLN A C 1
ATOM 2559 O O . GLN A 1 374 ? 8.330 10.073 32.396 1.00 37.24 374 GLN A O 1
ATOM 2565 N N . ILE A 1 375 ? 10.544 10.425 32.545 1.00 39.10 375 ILE A N 1
ATOM 2566 C CA . ILE A 1 375 ? 10.468 11.875 32.738 1.00 36.78 375 ILE A CA 1
ATOM 2567 C C . ILE A 1 375 ? 9.460 12.468 31.756 1.00 35.81 375 ILE A C 1
ATOM 2568 O O . ILE A 1 375 ? 8.376 12.907 32.158 1.00 32.30 375 ILE A O 1
ATOM 2573 N N . VAL A 1 376 ? 9.795 12.421 30.460 1.00 34.83 376 VAL A N 1
ATOM 2574 C CA . VAL A 1 376 ? 9.033 13.134 29.435 1.00 32.65 376 VAL A CA 1
ATOM 2575 C C . VAL A 1 376 ? 7.581 12.693 29.399 1.00 33.95 376 VAL A C 1
ATOM 2576 O O . VAL A 1 376 ? 6.679 13.517 29.234 1.00 34.21 376 VAL A O 1
ATOM 2580 N N . TYR A 1 377 ? 7.331 11.384 29.475 1.00 36.27 377 TYR A N 1
ATOM 2581 C CA . TYR A 1 377 ? 5.958 10.891 29.369 1.00 35.06 377 TYR A CA 1
ATOM 2582 C C . TYR A 1 377 ? 5.126 11.362 30.552 1.00 37.06 377 TYR A C 1
ATOM 2583 O O . TYR A 1 377 ? 4.148 12.098 30.383 1.00 36.54 377 TYR A O 1
ATOM 2592 N N . ARG A 1 378 ? 5.523 10.973 31.766 1.00 37.37 378 ARG A N 1
ATOM 2593 C CA . ARG A 1 378 ? 4.805 11.415 32.954 1.00 35.89 378 ARG A CA 1
ATOM 2594 C C . ARG A 1 378 ? 4.672 12.934 33.000 1.00 36.59 378 ARG A C 1
ATOM 2595 O O . ARG A 1 378 ? 3.595 13.460 33.296 1.00 39.91 378 ARG A O 1
ATOM 2603 N N . THR A 1 379 ? 5.736 13.664 32.666 1.00 38.26 379 THR A N 1
ATOM 2604 C CA . THR A 1 379 ? 5.687 15.108 32.890 1.00 39.48 379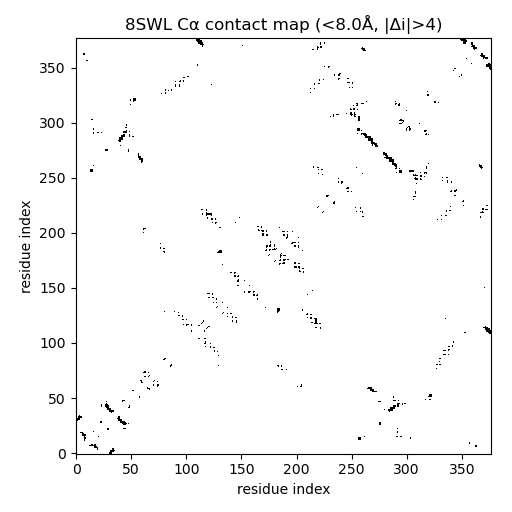 THR A CA 1
ATOM 2605 C C . THR A 1 379 ? 4.773 15.791 31.882 1.00 37.47 379 THR A C 1
ATOM 2606 O O . THR A 1 379 ? 3.955 16.632 32.261 1.00 38.09 379 THR A O 1
ATOM 2610 N N . LEU A 1 380 ? 4.865 15.422 30.603 1.00 35.04 380 LEU A N 1
ATOM 2611 C CA . LEU A 1 380 ? 3.953 15.979 29.611 1.00 33.05 380 LEU A CA 1
ATOM 2612 C C . LEU A 1 380 ? 2.503 15.673 29.982 1.00 39.56 380 LEU A C 1
ATOM 2613 O O . LEU A 1 380 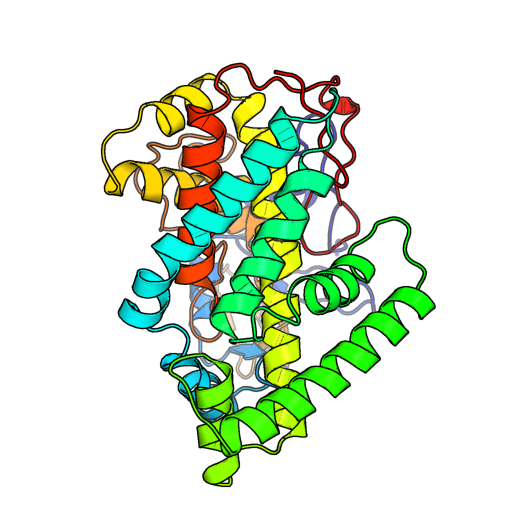? 1.651 16.575 30.035 1.00 38.94 380 LEU A O 1
ATOM 2618 N N . LEU A 1 381 ? 2.222 14.407 30.312 1.00 40.58 381 LEU A N 1
ATOM 2619 C CA . LEU A 1 381 ? 0.849 13.958 30.523 1.00 35.34 381 LEU A CA 1
ATOM 2620 C C . LEU A 1 381 ? 0.204 14.576 31.752 1.00 39.12 381 LEU A C 1
ATOM 2621 O O . LEU A 1 381 ? -1.031 14.618 31.818 1.00 41.58 381 LEU A O 1
ATOM 2626 N N . GLN A 1 382 ? 0.988 15.031 32.733 1.00 37.89 382 GLN A N 1
ATOM 2627 C CA . GLN A 1 382 ? 0.395 15.671 33.902 1.00 39.15 382 GLN A CA 1
ATOM 2628 C C . GLN A 1 382 ? 0.345 17.191 33.798 1.00 39.32 382 GLN A C 1
ATOM 2629 O O . GLN A 1 382 ? -0.577 17.813 34.337 1.00 43.07 382 GLN A O 1
ATOM 2635 N N . ARG A 1 383 ? 1.292 17.812 33.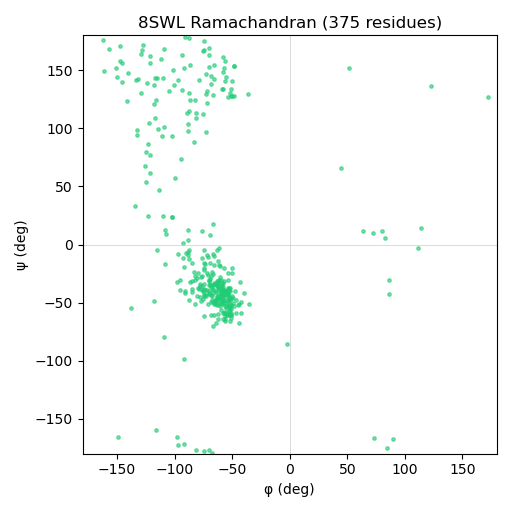109 1.00 36.45 383 ARG A N 1
ATOM 2636 C CA . ARG A 1 383 ? 1.200 19.247 32.911 1.00 37.95 383 ARG A CA 1
ATOM 2637 C C . ARG A 1 383 ? 0.226 19.605 31.797 1.00 38.88 383 ARG A C 1
ATOM 2638 O O . ARG A 1 383 ? -0.304 20.720 31.785 1.00 37.05 383 ARG A O 1
ATOM 2646 N N . ILE A 1 384 ? -0.029 18.704 30.855 1.00 35.78 384 ILE A N 1
ATOM 2647 C CA . ILE A 1 384 ? -0.888 19.103 29.746 1.00 35.04 384 ILE A CA 1
ATOM 2648 C C . ILE A 1 384 ? -2.060 18.134 29.628 1.00 34.54 384 ILE A C 1
ATOM 2649 O O . ILE A 1 384 ? -2.300 17.604 28.538 1.00 35.66 384 ILE A O 1
ATOM 2654 N N . PRO A 1 385 ? -2.838 17.895 30.689 1.00 31.99 385 PRO A N 1
ATOM 2655 C CA . PRO A 1 385 ? -3.870 16.855 30.611 1.00 33.61 385 PRO A CA 1
ATOM 2656 C C . PRO A 1 385 ? -4.869 17.059 29.492 1.00 37.55 385 PRO A C 1
ATOM 2657 O O . PRO A 1 385 ? -5.508 16.088 29.056 1.00 38.86 385 PRO A O 1
ATOM 2661 N N . THR A 1 386 ? -5.001 18.275 28.984 1.00 37.90 386 THR A N 1
ATOM 2662 C CA . THR A 1 386 ? -5.897 18.551 27.872 1.00 39.06 386 THR A CA 1
ATOM 2663 C C . THR A 1 386 ? -5.221 18.357 26.517 1.00 37.94 386 THR A C 1
ATOM 2664 O O . THR A 1 386 ? -5.842 18.618 25.476 1.00 33.37 386 THR A O 1
ATOM 2668 N N . LEU A 1 387 ? -3.970 17.898 26.513 1.00 37.19 387 LEU A N 1
ATOM 2669 C CA . LEU A 1 387 ? -3.259 17.669 25.268 1.00 36.12 387 LEU A CA 1
ATOM 2670 C C . LEU A 1 387 ? -4.117 16.813 24.357 1.00 34.36 387 LEU A C 1
ATOM 2671 O O . LEU A 1 387 ? -4.636 15.774 24.778 1.00 32.97 387 LEU A O 1
ATOM 2676 N N . THR A 1 388 ? -4.308 17.288 23.131 1.00 30.72 388 THR A N 1
ATOM 2677 C CA . THR A 1 388 ? -5.202 16.655 22.177 1.00 35.63 388 THR A CA 1
ATOM 2678 C C . THR A 1 388 ? -4.499 16.539 20.832 1.00 33.66 388 THR A C 1
ATOM 2679 O O . THR A 1 388 ? -3.760 17.437 20.433 1.00 33.14 388 THR A O 1
ATOM 2683 N N . LEU A 1 389 ? -4.719 15.426 20.137 1.00 34.88 389 LEU A N 1
ATOM 2684 C CA . LEU A 1 389 ? -4.165 15.282 18.799 1.00 38.36 389 LEU A CA 1
ATOM 2685 C C . LEU A 1 389 ? -4.833 16.279 17.856 1.00 37.84 389 LEU A C 1
ATOM 2686 O O . LEU A 1 389 ? -6.061 16.375 17.797 1.00 43.41 389 LEU A O 1
ATOM 2691 N N . ALA A 1 390 ? -4.028 17.040 17.132 1.00 36.61 390 ALA A N 1
ATOM 2692 C CA . ALA A 1 390 ? -4.585 18.152 16.381 1.00 42.08 390 ALA A CA 1
ATOM 2693 C C . ALA A 1 390 ? -5.116 17.760 15.017 1.00 44.11 390 ALA A C 1
ATOM 2694 O O . ALA A 1 390 ? -5.858 18.537 14.421 1.00 56.65 390 ALA A O 1
ATOM 2696 N N . THR A 1 391 ? -4.774 16.598 14.492 1.00 44.69 391 THR A N 1
ATOM 2697 C CA . THR A 1 391 ? -5.381 16.174 13.242 1.00 51.01 391 THR A CA 1
ATOM 2698 C C . THR A 1 391 ? -5.954 14.776 13.397 1.00 57.11 391 THR A C 1
ATOM 2699 O O . THR A 1 391 ? -5.721 14.080 14.391 1.00 53.71 391 THR A O 1
ATOM 2703 N N . ALA A 1 392 ? -6.758 14.389 12.414 1.00 58.62 392 ALA A N 1
ATOM 2704 C CA . ALA A 1 392 ? -7.069 12.984 12.247 1.00 57.61 392 ALA A CA 1
ATOM 2705 C C . ALA A 1 392 ? -5.768 12.196 12.247 1.00 61.60 392 ALA A C 1
ATOM 2706 O O . ALA A 1 392 ? -4.757 12.656 11.706 1.00 60.84 392 ALA A O 1
ATOM 2708 N N . LEU A 1 393 ? -5.781 11.023 12.895 1.00 61.30 393 LEU A N 1
ATOM 2709 C CA . LEU A 1 393 ? -4.583 10.186 12.940 1.00 51.30 393 LEU A CA 1
ATOM 2710 C C . LEU A 1 393 ? -4.070 9.904 11.541 1.00 54.57 393 LEU A C 1
ATOM 2711 O O . LEU A 1 393 ? -2.898 10.143 11.237 1.00 61.27 393 LEU A O 1
ATOM 2716 N N . GLU A 1 394 ? -4.945 9.412 10.671 1.00 51.36 394 GLU A N 1
ATOM 2717 C CA . GLU A 1 394 ? -4.585 9.131 9.291 1.00 54.53 394 GLU A CA 1
ATOM 2718 C C . GLU A 1 394 ? -3.892 10.305 8.604 1.00 55.10 394 GLU A C 1
ATOM 2719 O O . GLU A 1 394 ? -3.188 10.104 7.612 1.00 55.53 394 GLU A O 1
ATOM 2725 N N . ASP A 1 395 ? -4.044 11.525 9.110 1.00 57.51 395 ASP A N 1
ATOM 2726 C CA . ASP A 1 395 ? -3.277 12.622 8.535 1.00 56.56 395 ASP A CA 1
ATOM 2727 C C . ASP A 1 395 ? -1.812 12.571 8.948 1.00 47.61 395 ASP A C 1
ATOM 2728 O O . ASP A 1 395 ? -0.971 13.106 8.226 1.00 49.28 395 ASP A O 1
ATOM 2733 N N . VAL A 1 396 ? -1.489 11.902 10.050 1.00 43.38 396 VAL A N 1
ATOM 2734 C CA . VAL A 1 396 ? -0.184 12.054 10.713 1.00 46.31 396 VAL A CA 1
ATOM 2735 C C . VAL A 1 396 ? 0.917 11.476 9.829 1.00 45.29 396 VAL A C 1
ATOM 2736 O O . VAL A 1 396 ? 0.727 10.400 9.235 1.00 48.34 396 VAL A O 1
ATOM 2740 N N . PRO A 1 397 ? 2.080 12.137 9.706 1.00 43.12 397 PRO A N 1
ATOM 2741 C CA . PRO A 1 397 ? 3.149 11.590 8.863 1.00 47.35 397 PRO A CA 1
ATOM 2742 C C . PRO A 1 397 ? 4.082 10.657 9.627 1.00 49.24 397 PRO A C 1
ATOM 2743 O O . PRO A 1 397 ? 4.803 11.101 10.528 1.00 51.31 397 PRO A O 1
ATOM 2747 N N . PHE A 1 398 ? 4.080 9.369 9.287 1.00 50.30 398 PHE A N 1
ATOM 2748 C CA . PHE A 1 398 ? 4.963 8.415 9.947 1.00 48.43 398 PHE A CA 1
ATOM 2749 C C . PHE A 1 398 ? 6.263 8.265 9.165 1.00 52.48 398 PHE A C 1
ATOM 2750 O O . PHE A 1 398 ? 6.362 8.652 7.997 1.00 53.18 398 PHE A O 1
ATOM 2758 N N . LYS A 1 399 ? 7.267 7.699 9.839 1.00 53.69 399 LYS A N 1
ATOM 2759 C CA . LYS A 1 399 ? 8.646 7.639 9.344 1.00 50.29 399 LYS A CA 1
ATOM 2760 C C . LYS A 1 399 ? 8.958 6.270 8.733 1.00 61.52 399 LYS A C 1
ATOM 2761 O O . LYS A 1 399 ? 9.903 5.610 9.165 1.00 67.67 399 LYS A O 1
ATOM 2767 N N . ASP A 1 400 ? 8.172 5.849 7.721 1.00 64.27 400 ASP A N 1
ATOM 2768 C CA . ASP A 1 400 ? 8.314 4.510 7.119 1.00 61.39 400 ASP A CA 1
ATOM 2769 C C . ASP A 1 400 ? 9.752 4.204 6.714 1.00 70.77 400 ASP A C 1
ATOM 2770 O O . ASP A 1 400 ? 10.321 3.177 7.103 1.00 71.28 400 ASP A O 1
ATOM 2775 N N . ASP A 1 401 ? 10.337 5.078 5.887 1.00 74.26 401 ASP A N 1
ATOM 2776 C CA . ASP A 1 401 ? 11.621 4.786 5.257 1.00 79.38 401 ASP A CA 1
ATOM 2777 C C . ASP A 1 401 ? 12.754 4.705 6.281 1.00 79.16 401 ASP A C 1
ATOM 2778 O O . ASP A 1 401 ? 13.618 3.821 6.183 1.00 82.31 401 ASP A O 1
ATOM 2783 N N . ARG A 1 402 ? 12.778 5.612 7.259 1.00 75.51 402 ARG A N 1
ATOM 2784 C CA . ARG A 1 402 ? 13.820 5.561 8.277 1.00 78.50 402 ARG A CA 1
ATOM 2785 C C . ARG A 1 402 ? 13.749 4.207 8.975 1.00 74.99 402 ARG A C 1
ATOM 2786 O O . ARG A 1 402 ? 12.655 3.718 9.281 1.00 73.47 402 ARG A O 1
ATOM 2794 N N . LEU A 1 403 ? 14.914 3.568 9.155 1.00 70.28 403 LEU A N 1
ATOM 2795 C CA . LEU A 1 403 ? 14.956 2.266 9.818 1.00 70.09 403 LEU A CA 1
ATOM 2796 C C . LEU A 1 403 ? 14.233 2.318 11.156 1.00 68.08 403 LEU A C 1
ATOM 2797 O O . LEU A 1 403 ? 13.365 1.481 11.450 1.00 61.01 403 LEU A O 1
ATOM 2802 N N . ALA A 1 404 ? 14.588 3.307 11.977 1.00 64.50 404 ALA A N 1
ATOM 2803 C CA . ALA A 1 404 ? 13.852 3.589 13.200 1.00 57.40 404 ALA A CA 1
ATOM 2804 C C . ALA A 1 404 ? 12.505 4.208 12.846 1.00 56.88 404 ALA A C 1
ATOM 2805 O O . ALA A 1 404 ? 12.450 5.245 12.176 1.00 59.02 404 ALA A O 1
ATOM 2807 N N . TYR A 1 405 ? 11.423 3.561 13.284 1.00 53.45 405 TYR A N 1
ATOM 2808 C CA . TYR A 1 405 ? 10.069 4.046 13.028 1.00 48.56 405 TYR A CA 1
ATOM 2809 C C . TYR A 1 405 ? 9.758 5.286 13.857 1.00 48.08 405 TYR A C 1
ATOM 2810 O O . TYR A 1 405 ? 9.977 5.294 15.072 1.00 48.23 405 TYR A O 1
ATOM 2819 N N . GLY A 1 406 ? 9.207 6.321 13.215 1.00 48.03 406 GLY A N 1
ATOM 2820 C CA . GLY A 1 406 ? 8.683 7.450 13.959 1.00 42.15 406 GLY A CA 1
ATOM 2821 C C . GLY A 1 406 ? 7.513 8.154 13.310 1.00 42.90 406 GLY A C 1
ATOM 2822 O O . GLY A 1 406 ? 6.872 7.624 12.396 1.00 37.73 406 GLY A O 1
ATOM 2823 N N . VAL A 1 407 ? 7.220 9.354 13.818 1.00 51.73 407 VAL A N 1
ATOM 2824 C CA . VAL A 1 407 ? 6.360 10.343 13.170 1.00 45.82 407 VAL A CA 1
ATOM 2825 C C . VAL A 1 407 ? 7.223 11.553 12.826 1.00 44.58 407 VAL A C 1
ATOM 2826 O O . VAL A 1 407 ? 8.128 11.911 13.590 1.00 41.81 407 VAL A O 1
ATOM 2830 N N . TYR A 1 408 ? 6.954 12.176 11.674 1.00 43.34 408 TYR A N 1
ATOM 2831 C CA . TYR A 1 408 ? 7.736 13.341 11.264 1.00 46.10 408 TYR A CA 1
ATOM 2832 C C . TYR A 1 408 ? 7.275 14.630 11.949 1.00 50.89 408 TYR A C 1
ATOM 2833 O O . TYR A 1 408 ? 8.082 15.548 12.142 1.00 51.04 408 TYR A O 1
ATOM 2842 N N . GLU A 1 409 ? 6.000 14.739 12.309 1.00 51.32 409 GLU A N 1
ATOM 2843 C CA . GLU A 1 409 ? 5.576 15.856 13.142 1.00 51.53 409 GLU A CA 1
ATOM 2844 C C . GLU A 1 409 ? 4.247 15.491 13.762 1.00 46.04 409 GLU A C 1
ATOM 2845 O O . GLU A 1 409 ? 3.467 14.745 13.174 1.00 48.26 409 GLU A O 1
ATOM 2851 N N . LEU A 1 410 ? 4.002 16.011 14.958 1.00 41.14 410 LEU A N 1
ATOM 2852 C CA . LEU A 1 410 ? 2.846 15.601 15.745 1.00 40.66 410 LEU A CA 1
ATOM 2853 C C . LEU A 1 410 ? 2.158 16.856 16.251 1.00 40.25 410 LEU A C 1
ATOM 2854 O O . LEU A 1 410 ? 2.523 17.398 17.303 1.00 41.84 410 LEU A O 1
ATOM 2859 N N . PRO A 1 411 ? 1.146 17.339 15.532 1.00 40.56 411 PRO A N 1
ATOM 2860 C CA . PRO A 1 411 ? 0.453 18.563 15.948 1.00 36.33 411 PRO A CA 1
ATOM 2861 C C . PRO A 1 411 ? -0.422 18.297 17.161 1.00 38.28 411 PRO A C 1
ATOM 2862 O O . PRO A 1 411 ? -1.217 17.354 17.173 1.00 38.52 411 PRO A O 1
ATOM 2866 N N . VAL A 1 412 ? -0.273 19.126 18.188 1.00 35.54 412 VAL A N 1
ATOM 2867 C CA . VAL A 1 412 ? -1.146 19.023 19.342 1.00 32.11 412 VAL A CA 1
ATOM 2868 C C . VAL A 1 412 ? -1.868 20.333 19.536 1.00 36.69 412 VAL A C 1
ATOM 2869 O O . VAL A 1 412 ? -1.436 21.397 19.097 1.00 39.08 412 VAL A O 1
ATOM 2873 N N . THR A 1 413 ? -3.000 20.224 20.203 1.00 40.90 413 THR A N 1
ATOM 2874 C CA . THR A 1 413 ? -3.682 21.332 20.828 1.00 36.56 413 THR A CA 1
ATOM 2875 C C . THR A 1 413 ? -3.817 21.018 22.309 1.00 35.66 413 THR A C 1
ATOM 2876 O O . THR A 1 413 ? -3.697 19.864 22.727 1.00 36.78 413 THR A O 1
ATOM 2880 N N . TRP A 1 414 ? -4.075 22.044 23.107 1.00 35.36 414 TRP A N 1
ATOM 2881 C CA . TRP A 1 414 ? -4.337 21.810 24.525 1.00 39.44 414 TRP A CA 1
ATOM 2882 C C . TRP A 1 414 ? -5.305 22.830 25.107 1.00 42.83 414 TRP A C 1
ATOM 2883 O O . TRP A 1 414 ? -5.776 23.729 24.400 1.00 43.52 414 TRP A O 1
#

B-factor: mean 50.13, std 14.1, range [22.91, 97.44]

Radius of gyration: 20.73 Å; Cα contacts (8 Å, |Δi|>4): 620; chains: 1; bounding box: 54×56×45 Å

InterPro domains:
  IPR001128 Cytochrome P450 [PF00067] (203-383)
  IPR001128 Cytochrome P450 [PR00385] (249-266)
  IPR001128 Cytochrome P450 [PR00385] (286-297)
  IPR001128 Cytochrome P450 [PR00385] (354-363)
  IPR001128 Cytochrome P450 [PR00385] (363-374)
  IPR002397 Cytochrome P450, B-class [PR00359] (103-114)
  IPR002397 Cytochrome P450, B-class [PR00359] (150-166)
  IPR002397 Cytochrome P450, B-class [PR00359] (167-182)
  IPR002397 Cytochrome P450, B-class [PR00359] (204-226)
  IPR002397 Cytochrome P450, B-class [PR00359] (286-297)
  IPR002397 Cytochrome P450, B-class [PR00359] (304-331)
  IPR002397 Cytochrome P450, B-class [PR00359] (332-347)
  IPR002397 Cytochrome P450, B-class [PR00359] (354-363)
  IPR002397 Cytochrome P450, B-class [PR00359] (363-374)
  IPR017972 Cytochrome P450, conserved site [PS00086] (356-365)
  IPR036396 Cytochrome P450 superfamily [G3DSA:1.10.630.10] (14-414)
  IPR036396 Cytochrome P450 superfamily [SSF48264] (27-414)

Organism: Mycobacterium marinum (strain ATCC BAA-535 / M) (NCBI:txid216594)

Sequence (377 aa):
IPDYPMSRSAGCPFAPPPGVMALAAAKPLTRVRIWDGSTPWLITGYEQVRELFSDSRVSVDSVFTADGEEHTRFRRMLSKPFTFKRVEALRPTIQQITDEHIDAMLAGPQPADLVAKLALPVPSLVISQLLGVPYEDAEMFQHHANVGLARYATGADTVKGAMSLHKYLAELVEAKMANPAEDAVSDLAERVKAGELSVKEAAQLGTGLLIAGHETTANMIGLGVLALLVNPDQAGILRDAQDPKIVANAVEELLRYLSIIQNGQRRVAHEDIHIGGETIRAGEGIIIDLAPANWDAHAFTEPDRLYLHRAGAERNVAFGYGRHQCVGQQLARAELQIVYRTLLQRIPTLTLATALEDVPFKDDRLAYGVYELPVTW

Nearest PDB structures (foldseek):
  8swl-assembly1_A  TM=1.003E+00  e=8.663E-62  Mycobacterium marinum ATCC BAA-535
  5l1u-assembly1_A  TM=8.774E-01  e=4.474E-24  Streptomyces arenae
  5l1w-assembly1_A  TM=8.766E-01  e=4.924E-24  Streptomyces arenae
  5l1t-assembly1_A  TM=8.608E-01  e=2.287E-24  Streptomyces arenae
  7nqm-assembly1_A  TM=8.332E-01  e=4.857E-18  Mycobacterium tuberculosis H37Rv

Foldseek 3Di:
DAEPDAFCDPVLRLAGRVVVLVVCVPFQKDWHAYDVGAIFIEGFAQVVLQVLQADPLKDFPLLQRDDDVRNVLSVVLLCLLDPPVNQVVLLVVLLVVLVVLLVVQVPDDPLDWCLVSPLQLSQLLSLCVQQPPDPVCNVVSSVLLVLLVAPPHDVVSVVVSLVVQLVVQLVVLVVCLVPPDSHSSVSVSVCCVVVRDPSSSSSVVSSVSSVVRGVQLSQLLFVVVVVCQVVVVVLVCLQVPDDPVLVLLLSLLSLLSNLQLQWGGKMFGQPWADDSNDIRHGGGIYISTFNSNSQPCVVQVHNSDRDSVRPPSNSGQSQHHHPPGNSCVVNSSSSCSSNSNVCCHVCVVKHFPDDPVVWAWDRVPSGIHTNTTTIDD